Protein AF-0000000076092455 (afdb_homodimer)

InterPro domains:
  IPR035234 IgGFc-binding protein, N-terminal [PF17517] (50-186)

Radius of gyration: 20.06 Å; Cα contacts (8 Å, |Δi|>4): 1219; chains: 2; bounding box: 47×58×49 Å

Foldseek 3Di:
DADPPDDDDDDDDPVLDDDAAKDLRFDDDDYPDDDWDKDKDDDDVEIDIETDDDLVQFWFKFFADEDFADDQDPQWKKKKKKFAAAAFKKKKKQFADDDDWKDYPRDTDDHRDIDIDTDHHGMMHMIMDSGGRGGIMMGMPTGMKMKIYTRFHCPDVPGGYTDMYTGGGPVPDDDDDDDDDDDPPPPPDPPPPPDDDDDDDDD/DADPPDDDDDDDDPVLDDDAAKDLRFDDDDYPDDDWDKDKDDDDQEIDIETDDDLVQFWFKFFADEDFQPDQDPQWKKKKKKFAAAAFKKKKKQFADDDDWKDYPRDTDDHRDIDIDTDHHGMMHMIMDSGGRGGIMMGMPTGMKMKIYIRFHCPDPPGGYTDMYTGGGPVPDDDDDDDDDDDPPPPPPPPPPPDDDDDDDDD

Secondary structure (DSSP, 8-state):
----SS-EEEEEPGGG---SEEES--EEEEEEEEE-EEEEEEETTEEEEEEPPBGGG-EEEEE-------S--TT--EEEEEEESSSSEEEEEE---SS--EEETTEEE-TT-EEEEEE-TT-EEEEEESS--TT-EEEEEEEEEEEEEEEEE-SSTT--EEEEEEPPPGGG-EEEEEE----------TT-----EEEEEE-/----SS-EEEEEPGGG---SEEES--EEEEEEEEE-EEEEEEETTEEEEEEPPBGGG-EEEEE-------S--TT--EEEEEEESSSSEEEEEE---SS--EEETTEEE-TT-EEEEEE-TT-EEEEEESS--TT-EEEEEEEEEEEEEEEEE-SSTT--EEEEEEPPPGGG-EEEEEE----------TT-----EEEEEE-

Nearest PDB structures (foldseek):
  5wse-assembly1_D  TM=3.938E-01  e=2.251E-01  Thermotoga maritima MSB8
  8hjx-assembly1_B  TM=3.870E-01  e=2.020E-01  Thermotoga maritima MSB8
  8zyg-assembly1_B  TM=3.854E-01  e=2.951E-01  Thermotoga maritima MSB8
  1o4t-assembly1_B  TM=3.628E-01  e=5.967E-01  Thermotoga maritima
  2pfw-assembly1_B  TM=3.375E-01  e=5.354E-01  Shewanella frigidimarina NCIMB 400

pLDDT: mean 82.19, std 16.74, range [30.14, 98.81]

Organism: Mytilus edulis (NCBI:txid6550)

Sequence (406 aa):
MSITKEKNEIILKQEAFLKDGIENKGIHITSTVPIAVYGFHSSRDTCDGYAAIPIRYISTKYIIASFTVWQHRSLSKSLIVIVSLGGNTKVQVQLKMKQGTVTFSGRKFKHGEIINVEMSAFQTLQLSHNYDLSGSLISSSKPIGVVSGNKCNSITHYRCNHFIEMILPVDQLDNEFIIPIIQTRQKVPSDCYLQEQFILMFTMSITKEKNEIILKQEAFLKDGIENKGIHITSTVPIAVYGFHSSRDTCDGYAAIPIRYISTKYIIASFTVWQHRSLSKSLIVIVSLGGNTKVQVQLKMKQGTVTFSGRKFKHGEIINVEMSAFQTLQLSHNYDLSGSLISSSKPIGVVSGNKCNSITHYRCNHFIEMILPVDQLDNEFIIPIIQTRQKVPSDCYLQEQFILMFT

Solvent-accessible surface area (backbone atoms only — not comparable to full-atom values): 20894 Å² total; per-residue (Å²): 131,87,77,61,104,50,78,43,78,46,77,54,60,74,86,50,40,45,57,77,41,76,46,86,51,36,44,77,46,75,49,99,53,70,33,46,46,34,44,34,38,37,41,75,53,15,15,20,24,29,59,61,61,39,53,90,65,43,34,37,40,35,62,41,58,37,55,77,48,71,43,81,41,97,62,14,20,18,36,43,35,38,23,31,65,44,59,80,23,42,36,37,39,35,37,30,46,92,67,74,59,38,75,54,96,90,39,76,39,42,62,69,37,70,50,78,47,79,33,44,52,29,20,24,37,31,47,58,28,61,42,39,42,41,66,14,35,37,41,38,76,45,49,34,39,40,33,25,12,24,51,17,24,26,89,51,94,85,44,48,33,25,38,47,35,57,57,67,20,61,92,68,42,39,38,43,36,56,47,69,43,81,43,65,79,62,84,56,56,86,80,50,84,51,66,68,40,40,36,40,37,36,71,130,86,79,58,104,48,78,45,78,47,77,54,60,75,87,51,40,46,59,78,41,78,43,86,50,35,42,76,47,73,49,98,52,68,33,46,46,33,44,34,40,38,40,74,52,14,14,19,25,28,58,61,62,40,55,90,65,44,34,37,40,34,63,42,57,38,53,74,49,71,42,81,42,97,61,13,20,18,37,43,34,38,24,31,67,43,59,79,23,43,37,37,39,35,36,29,46,91,66,73,60,38,76,54,96,91,38,76,39,41,61,68,35,69,50,77,45,78,34,44,53,28,22,25,37,32,46,56,28,65,41,39,42,42,66,14,36,37,39,38,76,44,49,35,40,40,34,25,12,24,51,17,25,27,88,52,97,91,44,45,34,25,38,46,36,57,55,67,19,61,90,68,42,38,37,43,36,57,46,68,44,84,41,68,74,65,82,55,58,88,79,51,86,49,65,68,40,40,36,40,35,35,72

Structure (mmCIF, N/CA/C/O backbone):
data_AF-0000000076092455-model_v1
#
loop_
_entity.id
_entity.type
_entity.pdbx_description
1 polymer 'IgGFc-binding protein N-terminal domain-containing protein'
#
loop_
_atom_site.group_PDB
_atom_site.id
_atom_site.type_symbol
_atom_site.label_atom_id
_atom_site.label_alt_id
_atom_site.label_comp_id
_atom_site.label_asym_id
_atom_site.label_entity_id
_atom_site.label_seq_id
_atom_site.pdbx_PDB_ins_code
_atom_site.Cartn_x
_atom_site.Cartn_y
_atom_site.Cartn_z
_atom_site.occupancy
_atom_site.B_iso_or_equiv
_atom_site.auth_seq_id
_atom_site.auth_comp_id
_atom_site.auth_asym_id
_atom_site.auth_atom_id
_atom_site.pdbx_PDB_model_num
ATOM 1 N N . MET A 1 1 ? -23.531 1.17 2.674 1 30.14 1 MET A N 1
ATOM 2 C CA . MET A 1 1 ? -23.438 0.377 1.451 1 30.14 1 MET A CA 1
ATOM 3 C C . MET A 1 1 ? -23.188 -1.093 1.771 1 30.14 1 MET A C 1
ATOM 5 O O . MET A 1 1 ? -22.344 -1.414 2.604 1 30.14 1 MET A O 1
ATOM 9 N N . SER A 1 2 ? -24.172 -1.897 1.528 1 31.23 2 SER A N 1
ATOM 10 C CA . SER A 1 2 ? -24.094 -3.336 1.758 1 31.23 2 SER A CA 1
ATOM 11 C C . SER A 1 2 ? -23.062 -3.992 0.84 1 31.23 2 SER A C 1
ATOM 13 O O . SER A 1 2 ? -23.109 -3.799 -0.377 1 31.23 2 SER A O 1
ATOM 15 N N . ILE A 1 3 ? -21.969 -4.406 1.322 1 39.72 3 ILE A N 1
ATOM 16 C CA . ILE A 1 3 ? -20.859 -5.074 0.632 1 39.72 3 ILE A CA 1
ATOM 17 C C . ILE A 1 3 ? -21.297 -6.484 0.233 1 39.72 3 ILE A C 1
ATOM 19 O O . ILE A 1 3 ? -21.781 -7.25 1.065 1 39.72 3 ILE A O 1
ATOM 23 N N . THR A 1 4 ? -21.656 -6.75 -0.848 1 41.88 4 THR A N 1
ATOM 24 C CA . THR A 1 4 ? -21.859 -8.109 -1.342 1 41.88 4 THR A CA 1
ATOM 25 C C . THR A 1 4 ? -20.531 -8.883 -1.34 1 41.88 4 THR A C 1
ATOM 27 O O . THR A 1 4 ? -19.453 -8.281 -1.335 1 41.88 4 THR A O 1
ATOM 30 N N . LYS A 1 5 ? -20.562 -10.266 -1.224 1 52.31 5 LYS A N 1
ATOM 31 C CA . LYS A 1 5 ? -19.562 -11.328 -1.07 1 52.31 5 LYS A CA 1
ATOM 32 C C . LYS A 1 5 ? -18.406 -11.133 -2.045 1 52.31 5 LYS A C 1
ATOM 34 O O . LYS A 1 5 ? -17.438 -11.906 -2.031 1 52.31 5 LYS A O 1
ATOM 39 N N . GLU A 1 6 ? -18.5 -10.039 -2.838 1 63.53 6 GLU A N 1
ATOM 40 C CA . GLU A 1 6 ? -17.5 -9.875 -3.881 1 63.53 6 GLU A CA 1
ATOM 41 C C . GLU A 1 6 ? -16.734 -8.562 -3.711 1 63.53 6 GLU A C 1
ATOM 43 O O . GLU A 1 6 ? -16.812 -7.926 -2.656 1 63.53 6 GLU A O 1
ATOM 48 N N . LYS A 1 7 ? -16 -8.172 -4.629 1 71.69 7 LYS A N 1
ATOM 49 C CA . LYS A 1 7 ? -15.281 -6.906 -4.754 1 71.69 7 LYS A CA 1
ATOM 50 C C . LYS A 1 7 ? -16.25 -5.75 -5.004 1 71.69 7 LYS A C 1
ATOM 52 O O . LYS A 1 7 ? -17.172 -5.867 -5.805 1 71.69 7 LYS A O 1
ATOM 57 N N . ASN A 1 8 ? -16.188 -4.746 -4.082 1 74.56 8 ASN A N 1
ATOM 58 C CA . ASN A 1 8 ? -16.922 -3.502 -4.266 1 74.56 8 ASN A CA 1
ATOM 59 C C . ASN A 1 8 ? -15.984 -2.314 -4.469 1 74.56 8 ASN A C 1
ATOM 61 O O . ASN A 1 8 ? -14.93 -2.242 -3.842 1 74.56 8 ASN A O 1
ATOM 65 N N . GLU A 1 9 ? -16.312 -1.498 -5.453 1 76.81 9 GLU A N 1
ATOM 66 C CA . GLU A 1 9 ? -15.523 -0.294 -5.719 1 76.81 9 GLU A CA 1
ATOM 67 C C . GLU A 1 9 ? -16.406 0.955 -5.672 1 76.81 9 GLU A C 1
ATOM 69 O O . GLU A 1 9 ? -17.516 0.963 -6.207 1 76.81 9 GLU A O 1
ATOM 74 N N . ILE A 1 10 ? -15.977 1.952 -4.918 1 78.12 10 ILE A N 1
ATOM 75 C CA . ILE A 1 10 ? -16.656 3.238 -4.844 1 78.12 10 ILE A CA 1
ATOM 76 C C . ILE A 1 10 ? -15.719 4.352 -5.305 1 78.12 10 ILE A C 1
ATOM 78 O O . ILE A 1 10 ? -14.602 4.469 -4.805 1 78.12 10 ILE A O 1
ATOM 82 N N . ILE A 1 11 ? -16.078 5.102 -6.312 1 73.62 11 ILE A N 1
ATOM 83 C CA . ILE A 1 11 ? -15.336 6.277 -6.734 1 73.62 11 ILE A CA 1
ATOM 84 C C . ILE A 1 11 ? -15.781 7.492 -5.922 1 73.62 11 ILE A C 1
ATOM 86 O O . ILE A 1 11 ? -16.969 7.824 -5.895 1 73.62 11 ILE A O 1
ATOM 90 N N . LEU A 1 12 ? -14.867 8.109 -5.238 1 76.75 12 LEU A N 1
ATOM 91 C CA . LEU A 1 12 ? -15.203 9.242 -4.375 1 76.75 12 LEU A CA 1
ATOM 92 C C . LEU A 1 12 ? -15.211 10.547 -5.16 1 76.75 12 LEU A C 1
ATOM 94 O O . LEU A 1 12 ? -14.414 10.719 -6.086 1 76.75 12 LEU A O 1
ATOM 98 N N . LYS A 1 13 ? -16.047 11.43 -4.73 1 72.81 13 LYS A N 1
ATOM 99 C CA . LYS A 1 13 ? -16.156 12.742 -5.355 1 72.81 13 LYS A CA 1
ATOM 100 C C . LYS A 1 13 ? -14.984 13.641 -4.957 1 72.81 13 LYS A C 1
ATOM 102 O O . LYS A 1 13 ? -14.367 13.43 -3.912 1 72.81 13 LYS A O 1
ATOM 107 N N . GLN A 1 14 ? -14.719 14.633 -5.781 1 71.5 14 GLN A N 1
ATOM 108 C CA . GLN A 1 14 ? -13.586 15.531 -5.586 1 71.5 14 GLN A CA 1
ATOM 109 C C . GLN A 1 14 ? -13.688 16.266 -4.258 1 71.5 14 GLN A C 1
ATOM 111 O O . GLN A 1 14 ? -12.664 16.641 -3.67 1 71.5 14 GLN A O 1
ATOM 116 N N . GLU A 1 15 ? -14.93 16.453 -3.816 1 71.5 15 GLU A N 1
ATOM 117 C CA . GLU A 1 15 ? -15.156 17.172 -2.566 1 71.5 15 GLU A CA 1
ATOM 118 C C . GLU A 1 15 ? -14.539 16.422 -1.385 1 71.5 15 GLU A C 1
ATOM 120 O O . GLU A 1 15 ? -14.312 17.016 -0.325 1 71.5 15 GLU A O 1
ATOM 125 N N . ALA A 1 16 ? -14.219 15.188 -1.611 1 73.62 16 ALA A N 1
ATOM 126 C CA . ALA A 1 16 ? -13.672 14.367 -0.536 1 73.62 16 ALA A CA 1
ATOM 127 C C . ALA A 1 16 ? -12.164 14.562 -0.405 1 73.62 16 ALA A C 1
ATOM 129 O O . ALA A 1 16 ? -11.562 14.156 0.594 1 73.62 16 ALA A O 1
ATOM 130 N N . PHE A 1 17 ? -11.609 15.305 -1.333 1 78.75 17 PHE A N 1
ATOM 131 C CA . PHE A 1 17 ? -10.164 15.461 -1.324 1 78.75 17 PHE A CA 1
ATOM 132 C C . PHE A 1 17 ? -9.734 16.484 -0.274 1 78.75 17 PHE A C 1
ATOM 134 O O . PHE A 1 17 ? -10.375 17.516 -0.112 1 78.75 17 PHE A O 1
ATOM 141 N N . LEU A 1 18 ? -8.641 16.125 0.273 1 84.62 18 LEU A N 1
ATOM 142 C CA . LEU A 1 18 ? -8.18 16.938 1.396 1 84.62 18 LEU A CA 1
ATOM 143 C C . LEU A 1 18 ? -7.383 18.141 0.906 1 84.62 18 LEU A C 1
ATOM 145 O O . LEU A 1 18 ? -6.77 18.094 -0.164 1 84.62 18 LEU A O 1
ATOM 149 N N . LYS A 1 19 ? -7.449 19.203 1.694 1 85.19 19 LYS A N 1
ATOM 150 C CA . LYS A 1 19 ? -6.535 20.328 1.622 1 85.19 19 LYS A CA 1
ATOM 151 C C . LYS A 1 19 ? -5.656 20.406 2.867 1 85.19 19 LYS A C 1
ATOM 153 O O . LYS A 1 19 ? -5.938 19.766 3.873 1 85.19 19 LYS A O 1
ATOM 158 N N . ASP A 1 20 ? -4.613 21.156 2.711 1 90.69 20 ASP A N 1
ATOM 159 C CA . ASP A 1 20 ? -3.799 21.359 3.906 1 90.69 20 ASP A CA 1
ATOM 160 C C . ASP A 1 20 ? -4.625 21.984 5.035 1 90.69 20 ASP A C 1
ATOM 162 O O . ASP A 1 20 ? -5.43 22.875 4.805 1 90.69 20 ASP A O 1
ATOM 166 N N . GLY A 1 21 ? -4.434 21.484 6.207 1 94.12 21 GLY A N 1
ATOM 167 C CA . GLY A 1 21 ? -5.207 21.922 7.355 1 94.12 21 GLY A CA 1
ATOM 168 C C . GLY A 1 21 ? -6.164 20.875 7.875 1 94.12 21 GLY A C 1
ATOM 169 O O . GLY A 1 21 ? -6.047 19.688 7.527 1 94.12 21 GLY A O 1
ATOM 170 N N . ILE A 1 22 ? -7.012 21.25 8.789 1 95.06 22 ILE A N 1
ATOM 171 C CA . ILE A 1 22 ? -7.969 20.344 9.422 1 95.06 22 ILE A CA 1
ATOM 172 C C . ILE A 1 22 ? -9.281 20.375 8.648 1 95.06 22 ILE A C 1
ATOM 174 O O . ILE A 1 22 ? -9.773 21.438 8.273 1 95.06 22 ILE A O 1
ATOM 178 N N . GLU A 1 23 ? -9.805 19.25 8.32 1 94.56 23 GLU A N 1
ATOM 179 C CA . GLU A 1 23 ? -11.117 19.109 7.68 1 94.56 23 GLU A CA 1
ATOM 180 C C . GLU A 1 23 ? -11.922 17.984 8.32 1 94.56 23 GLU A C 1
ATOM 182 O O . GLU A 1 23 ? -11.391 17.203 9.109 1 94.56 23 GLU A O 1
ATOM 187 N N . ASN A 1 24 ? -13.234 17.984 8.047 1 92.44 24 ASN A N 1
ATOM 188 C CA . ASN A 1 24 ? -14.125 16.922 8.5 1 92.44 24 ASN A CA 1
ATOM 189 C C . ASN A 1 24 ? -14.383 15.906 7.391 1 92.44 24 ASN A C 1
ATOM 191 O O . ASN A 1 24 ? -15.516 15.758 6.926 1 92.44 24 ASN A O 1
ATOM 195 N N . LYS A 1 25 ? -13.297 15.164 7.086 1 90.75 25 LYS A N 1
ATOM 196 C CA . LYS A 1 25 ? -13.414 14.336 5.891 1 90.75 25 LYS A CA 1
ATOM 197 C C . LYS A 1 25 ? -12.914 12.922 6.148 1 90.75 25 LYS A C 1
ATOM 199 O O . LYS A 1 25 ? -12.539 12.211 5.215 1 90.75 25 LYS A O 1
ATOM 204 N N . GLY A 1 26 ? -12.852 12.562 7.406 1 91.75 26 GLY A N 1
ATOM 205 C CA . GLY A 1 26 ? -12.562 11.164 7.703 1 91.75 26 GLY A CA 1
ATOM 206 C C . GLY A 1 26 ? -13.672 10.219 7.289 1 91.75 26 GLY A C 1
ATOM 207 O O . GLY A 1 26 ? -14.852 10.547 7.43 1 91.75 26 GLY A O 1
ATOM 208 N N . ILE A 1 27 ? -13.305 9.102 6.727 1 90 27 ILE A N 1
ATOM 209 C CA . ILE A 1 27 ? -14.281 8.102 6.312 1 90 27 ILE A CA 1
ATOM 210 C C . ILE A 1 27 ? -14.219 6.898 7.25 1 90 27 ILE A C 1
ATOM 212 O O . ILE A 1 27 ? -13.172 6.277 7.402 1 90 27 ILE A O 1
ATOM 216 N N . HIS A 1 28 ? -15.266 6.641 7.879 1 91.12 28 HIS A N 1
ATOM 217 C CA . HIS A 1 28 ? -15.398 5.469 8.734 1 91.12 28 HIS A CA 1
ATOM 218 C C . HIS A 1 28 ? -16.078 4.32 7.996 1 91.12 28 HIS A C 1
ATOM 220 O O . HIS A 1 28 ? -17.203 4.465 7.52 1 91.12 28 HIS A O 1
ATOM 226 N N . ILE A 1 29 ? -15.414 3.238 7.832 1 89.56 29 ILE A N 1
ATOM 227 C CA . ILE A 1 29 ? -15.922 2.062 7.137 1 89.56 29 ILE A CA 1
ATOM 228 C C . ILE A 1 29 ? -16.234 0.962 8.148 1 89.56 29 ILE A C 1
ATOM 230 O O . ILE A 1 29 ? -15.367 0.558 8.922 1 89.56 29 ILE A O 1
ATOM 234 N N . THR A 1 30 ? -17.453 0.475 8.18 1 91.19 30 THR A N 1
ATOM 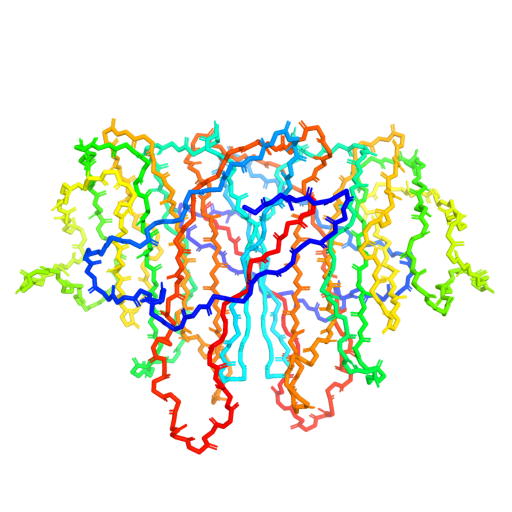235 C CA . THR A 1 30 ? -17.875 -0.633 9.023 1 91.19 30 THR A CA 1
ATOM 236 C C . THR A 1 30 ? -18.5 -1.748 8.188 1 91.19 30 THR A C 1
ATOM 238 O O . THR A 1 30 ? -19.141 -1.482 7.168 1 91.19 30 THR A O 1
ATOM 241 N N . SER A 1 31 ? -18.219 -2.941 8.508 1 88.38 31 SER A N 1
ATOM 242 C CA . SER A 1 31 ? -18.766 -4.109 7.82 1 88.38 31 SER A CA 1
ATOM 243 C C . SER A 1 31 ? -19.219 -5.172 8.812 1 88.38 31 SER A C 1
ATOM 245 O O . SER A 1 31 ? -18.625 -5.316 9.891 1 88.38 31 SER A O 1
ATOM 247 N N . THR A 1 32 ? -20.234 -5.965 8.508 1 91 32 THR A N 1
ATOM 248 C CA . THR A 1 32 ? -20.734 -7.043 9.352 1 91 32 THR A CA 1
ATOM 249 C C . THR A 1 32 ? -19.891 -8.305 9.172 1 91 32 THR A C 1
ATOM 251 O O . THR A 1 32 ? -19.984 -9.242 9.969 1 91 32 THR A O 1
ATOM 254 N N . VAL A 1 33 ? -19.094 -8.336 8.086 1 87.88 33 VAL A N 1
ATOM 255 C CA . VAL A 1 33 ? -18.172 -9.438 7.836 1 87.88 33 VAL A CA 1
ATOM 256 C C . VAL A 1 33 ? -16.75 -8.891 7.715 1 87.88 33 VAL A C 1
ATOM 258 O O . VAL A 1 33 ? -16.547 -7.723 7.375 1 87.88 33 VAL A O 1
ATOM 261 N N . PRO A 1 34 ? -15.766 -9.711 8.07 1 89.88 34 PRO A N 1
ATOM 262 C CA . PRO A 1 34 ? -14.391 -9.234 7.871 1 89.88 34 PRO A CA 1
ATOM 263 C C . PRO A 1 34 ? -14.094 -8.891 6.414 1 89.88 34 PRO A C 1
ATOM 265 O O . PRO A 1 34 ? -14.477 -9.633 5.508 1 89.88 34 PRO A O 1
ATOM 268 N N . ILE A 1 35 ? -13.438 -7.727 6.195 1 88.44 35 ILE A N 1
ATOM 269 C CA . ILE A 1 35 ? -13.117 -7.273 4.848 1 88.44 35 ILE A CA 1
ATOM 270 C C . ILE A 1 35 ? -11.695 -6.715 4.82 1 88.44 35 ILE A C 1
ATOM 272 O O . ILE A 1 35 ? -11.07 -6.535 5.871 1 88.44 35 ILE A O 1
ATOM 276 N N . ALA A 1 36 ? -11.164 -6.574 3.656 1 87.31 36 ALA A N 1
ATOM 277 C CA . ALA A 1 36 ? -10.008 -5.734 3.367 1 87.31 36 ALA A CA 1
ATOM 278 C C . ALA A 1 36 ? -10.422 -4.453 2.65 1 87.31 36 ALA A C 1
ATOM 280 O O . ALA A 1 36 ? -11.336 -4.469 1.819 1 87.31 36 ALA A O 1
ATOM 281 N N . VAL A 1 37 ? -9.82 -3.387 3.014 1 87.81 37 VAL A N 1
ATOM 282 C CA . VAL A 1 37 ? -10.117 -2.086 2.426 1 87.81 37 VAL A CA 1
ATOM 283 C C . VAL A 1 37 ? -8.867 -1.519 1.76 1 87.81 37 VAL A C 1
ATOM 285 O O . VAL A 1 37 ? -7.793 -1.497 2.363 1 87.81 37 VAL A O 1
ATOM 288 N N . TYR A 1 38 ? -8.984 -1.088 0.516 1 83.94 38 TYR A N 1
ATOM 289 C CA . TYR A 1 38 ? -7.902 -0.465 -0.235 1 83.94 38 TYR A CA 1
ATOM 290 C C . TYR A 1 38 ? -8.328 0.896 -0.776 1 83.94 38 TYR A C 1
ATOM 292 O O . TYR A 1 38 ? -9.445 1.053 -1.272 1 83.94 38 TYR A O 1
ATOM 300 N N . GLY A 1 39 ? -7.477 1.835 -0.618 1 82.94 39 GLY A N 1
ATOM 301 C CA . GLY A 1 39 ? -7.645 3.137 -1.242 1 82.94 39 GLY A CA 1
ATOM 302 C C . GLY A 1 39 ? -6.691 3.369 -2.402 1 82.94 39 GLY A C 1
ATOM 303 O O . GLY A 1 39 ? -5.484 3.168 -2.27 1 82.94 39 GLY A O 1
ATOM 304 N N . PHE A 1 40 ? -7.195 3.773 -3.541 1 77 40 PHE A N 1
ATOM 305 C CA . PHE A 1 40 ? -6.391 4.039 -4.727 1 77 40 PHE A CA 1
ATOM 306 C C . PHE A 1 40 ? -6.59 5.473 -5.207 1 77 40 PHE A C 1
ATOM 308 O O . PHE A 1 40 ? -7.719 5.965 -5.246 1 77 40 PHE A O 1
ATOM 315 N N . HIS A 1 41 ? -5.465 6.059 -5.449 1 76.5 41 HIS A N 1
ATOM 316 C CA . HIS A 1 41 ? -5.473 7.418 -5.984 1 76.5 41 HIS A CA 1
ATOM 317 C C . HIS A 1 41 ? -4.871 7.461 -7.387 1 76.5 41 HIS A C 1
ATOM 319 O O . HIS A 1 41 ? -3.814 6.871 -7.633 1 76.5 41 HIS A O 1
ATOM 325 N N . SER A 1 42 ? -5.566 8.047 -8.266 1 70.38 42 SER A N 1
ATOM 326 C CA . SER A 1 42 ? -5.051 8.234 -9.617 1 70.38 42 SER A CA 1
ATOM 327 C C . SER A 1 42 ? -5.086 9.703 -10.023 1 70.38 42 SER A C 1
ATOM 329 O O . SER A 1 42 ? -6.043 10.414 -9.711 1 70.38 42 SER A O 1
ATOM 331 N N . SER A 1 43 ? -3.951 10.188 -10.375 1 66.38 43 SER A N 1
ATOM 332 C CA . SER A 1 43 ? -3.84 11.531 -10.945 1 66.38 43 SER A CA 1
ATOM 333 C C . SER A 1 43 ? -3.094 11.508 -12.273 1 66.38 43 SER A C 1
ATOM 335 O O . SER A 1 43 ? -2.719 10.445 -12.766 1 66.38 43 SER A O 1
ATOM 337 N N . ARG A 1 44 ? -2.838 12.82 -12.828 1 60.31 44 ARG A N 1
ATOM 338 C CA . ARG A 1 44 ? -2.189 12.922 -14.125 1 60.31 44 ARG A CA 1
ATOM 339 C C . ARG A 1 44 ? -0.862 12.172 -14.141 1 60.31 44 ARG A C 1
ATOM 341 O O . ARG A 1 44 ? 0.071 12.547 -13.422 1 60.31 44 ARG A O 1
ATOM 348 N N . ASP A 1 45 ? -0.823 11.031 -14.797 1 62.75 45 ASP A N 1
ATOM 349 C CA . ASP A 1 45 ? 0.363 10.25 -15.141 1 62.75 45 ASP A CA 1
ATOM 350 C C . ASP A 1 45 ? 0.91 9.516 -13.922 1 62.75 45 ASP A C 1
ATOM 352 O O . ASP A 1 45 ? 2.088 9.156 -13.883 1 62.75 45 ASP A O 1
ATOM 356 N N . THR A 1 46 ? 0.161 9.57 -12.75 1 69.88 46 THR A N 1
ATOM 357 C CA . THR A 1 46 ? 0.643 8.828 -11.586 1 69.88 46 THR A CA 1
ATOM 358 C C . THR A 1 46 ? -0.518 8.172 -10.844 1 69.88 46 THR A C 1
ATOM 360 O O . THR A 1 46 ? -1.669 8.594 -10.992 1 69.88 46 THR A O 1
ATOM 363 N N . CYS A 1 47 ? -0.298 7.129 -10.219 1 74.5 47 CYS A N 1
ATOM 364 C CA . CYS A 1 47 ? -1.27 6.445 -9.375 1 74.5 47 CYS A CA 1
ATOM 365 C C . CYS A 1 47 ? -0.582 5.746 -8.211 1 74.5 47 CYS A C 1
ATOM 367 O O . CYS A 1 47 ? 0.627 5.512 -8.25 1 74.5 47 CYS A O 1
ATOM 369 N N . ASP A 1 48 ? -1.352 5.629 -7.191 1 78.31 48 ASP A N 1
ATOM 370 C CA . ASP A 1 48 ? -0.883 4.848 -6.051 1 78.31 48 ASP A CA 1
ATOM 371 C C . ASP A 1 48 ? -2.051 4.402 -5.176 1 78.31 48 ASP A C 1
ATOM 373 O O . ASP A 1 48 ? -3.16 4.926 -5.297 1 78.31 48 ASP A O 1
ATOM 377 N N . GLY A 1 49 ? -1.774 3.379 -4.441 1 79.94 49 GLY A N 1
ATOM 378 C CA . GLY A 1 49 ? -2.766 2.912 -3.484 1 79.94 49 GLY A CA 1
ATOM 379 C C . GLY A 1 49 ? -2.156 2.414 -2.188 1 79.94 49 GLY A C 1
ATOM 380 O O . GLY A 1 49 ? -0.932 2.334 -2.061 1 79.94 49 GLY A O 1
ATOM 381 N N . TYR A 1 50 ? -2.998 2.182 -1.258 1 86.5 50 TYR A N 1
ATOM 382 C CA . TYR A 1 50 ? -2.568 1.59 0.004 1 86.5 50 TYR A CA 1
ATOM 383 C C . TYR A 1 50 ? -3.652 0.688 0.581 1 86.5 50 TYR A C 1
ATOM 385 O O . TYR A 1 50 ? -4.836 0.852 0.271 1 86.5 50 TYR A O 1
ATOM 393 N N . ALA A 1 51 ? -3.186 -0.24 1.315 1 87.75 51 ALA A N 1
ATOM 394 C CA . ALA A 1 51 ? -4.098 -1.015 2.15 1 87.75 51 ALA A CA 1
ATOM 395 C C . ALA A 1 51 ? -4.402 -0.284 3.455 1 87.75 51 ALA A C 1
ATOM 397 O O . ALA A 1 51 ? -3.488 0.164 4.152 1 87.75 51 ALA A O 1
ATOM 398 N N . ALA A 1 52 ? -5.703 -0.211 3.75 1 91 52 ALA A N 1
ATOM 399 C CA . ALA A 1 52 ? -6.086 0.418 5.012 1 91 52 ALA A CA 1
ATOM 400 C C . ALA A 1 52 ? -5.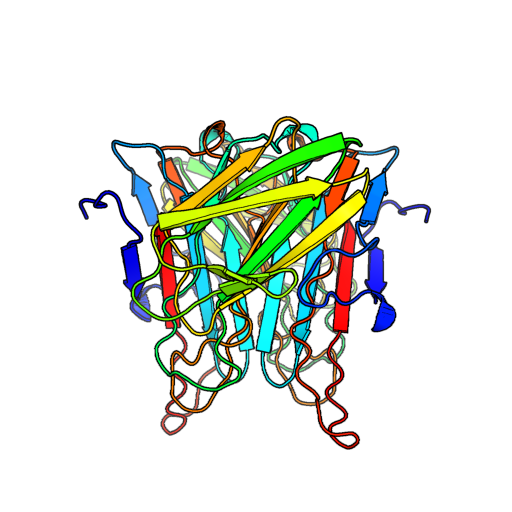746 -0.479 6.199 1 91 52 ALA A C 1
ATOM 402 O O . ALA A 1 52 ? -5.918 -1.698 6.133 1 91 52 ALA A O 1
ATOM 403 N N . ILE A 1 53 ? -5.27 0.144 7.219 1 90.88 53 ILE A N 1
ATOM 404 C CA . ILE A 1 53 ? -4.996 -0.565 8.461 1 90.88 53 ILE A CA 1
ATOM 405 C C . ILE A 1 53 ? -6.25 -0.588 9.328 1 90.88 53 ILE A C 1
ATOM 407 O O . ILE A 1 53 ? -6.859 0.455 9.586 1 90.88 53 ILE A O 1
ATOM 411 N N . PRO A 1 54 ? -6.609 -1.753 9.828 1 92.25 54 PRO A N 1
ATOM 412 C CA . PRO A 1 54 ? -7.793 -1.825 10.68 1 92.25 54 PRO A CA 1
ATOM 413 C C . PRO A 1 54 ? -7.641 -1.011 11.969 1 92.25 54 PRO A C 1
ATOM 415 O O . PRO A 1 54 ? -6.531 -0.862 12.484 1 92.25 54 PRO A O 1
ATOM 418 N N . ILE A 1 55 ? -8.75 -0.566 12.445 1 93.62 55 ILE A N 1
ATOM 419 C CA . ILE A 1 55 ? -8.766 0.286 13.633 1 93.62 55 ILE A CA 1
ATOM 420 C C . ILE A 1 55 ? -8.07 -0.428 14.789 1 93.62 55 ILE A C 1
ATOM 422 O O . ILE A 1 55 ? -7.395 0.208 15.602 1 93.62 55 ILE A O 1
ATOM 426 N N . ARG A 1 56 ? -8.141 -1.698 14.836 1 92.06 56 ARG A N 1
ATOM 427 C CA . ARG A 1 56 ? -7.562 -2.428 15.961 1 92.06 56 ARG A CA 1
ATOM 428 C C . ARG A 1 56 ? -6.039 -2.365 15.922 1 92.06 56 ARG A C 1
ATOM 430 O O . ARG A 1 56 ? -5.375 -2.689 16.906 1 92.06 56 ARG A O 1
ATOM 437 N N . TYR A 1 57 ? -5.484 -1.917 14.781 1 91.25 57 TYR A N 1
ATOM 438 C CA . TYR A 1 57 ? -4.027 -1.926 14.664 1 91.25 57 TYR A CA 1
ATOM 439 C C . TYR A 1 57 ? -3.471 -0.508 14.703 1 91.25 57 TYR A C 1
ATOM 441 O O . TYR A 1 57 ? -2.254 -0.315 14.75 1 91.25 57 TYR A O 1
ATOM 449 N N . ILE A 1 58 ? -4.305 0.492 14.586 1 94.5 58 ILE A N 1
ATOM 450 C CA . ILE A 1 58 ? -3.762 1.843 14.688 1 94.5 58 ILE A CA 1
ATOM 451 C C . ILE A 1 58 ? -3.469 2.18 16.141 1 94.5 58 ILE A C 1
ATOM 453 O O . ILE A 1 58 ? -4.004 1.542 17.047 1 94.5 58 ILE A O 1
ATOM 457 N N . SER A 1 59 ? -2.58 3.16 16.359 1 96.75 59 SER A N 1
ATOM 458 C CA . SER A 1 59 ? -2.107 3.492 17.688 1 96.75 59 SER A CA 1
ATOM 459 C C . SER A 1 59 ? -1.736 4.969 17.797 1 96.75 59 SER A C 1
ATOM 461 O O . SER A 1 59 ? -2.404 5.824 17.219 1 96.75 59 SER A O 1
ATOM 463 N N . THR A 1 60 ? -0.743 5.301 18.688 1 98 60 THR A N 1
ATOM 464 C CA . THR A 1 60 ? -0.604 6.703 19.062 1 98 60 THR A CA 1
ATOM 465 C C . THR A 1 60 ? 0.793 7.215 18.719 1 98 60 THR A C 1
ATOM 467 O O . THR A 1 60 ? 1.075 8.406 18.859 1 98 60 THR A O 1
ATOM 470 N N . LYS A 1 61 ? 1.669 6.379 18.281 1 97.81 61 LYS A N 1
ATOM 471 C CA . LYS A 1 61 ? 3.029 6.805 17.969 1 97.81 61 LYS A CA 1
ATOM 472 C C . LYS A 1 61 ? 3.443 6.324 16.578 1 97.81 61 LYS A C 1
ATOM 474 O O . LYS A 1 61 ? 3.326 5.137 16.266 1 97.81 61 LYS A O 1
ATOM 479 N N . TYR A 1 62 ? 3.908 7.273 15.836 1 95.62 62 TYR A N 1
ATOM 480 C CA . TYR A 1 62 ? 4.289 6.977 14.461 1 95.62 62 TYR A CA 1
ATOM 481 C C . TYR A 1 62 ? 5.594 7.676 14.094 1 95.62 62 TYR A C 1
ATOM 483 O O . TYR A 1 62 ? 5.902 8.742 14.625 1 95.62 62 TYR A O 1
ATOM 491 N N . ILE A 1 63 ? 6.332 7.039 13.188 1 92.81 63 ILE A N 1
ATOM 492 C CA . ILE A 1 63 ? 7.461 7.641 12.492 1 92.81 63 ILE A CA 1
ATOM 493 C C . ILE A 1 63 ? 7.129 7.785 11.008 1 92.81 63 ILE A C 1
ATOM 495 O O . ILE A 1 63 ? 6.766 6.809 10.344 1 92.81 63 ILE A O 1
ATOM 499 N N . ILE A 1 64 ? 7.242 8.938 10.516 1 92.06 64 ILE A N 1
ATOM 500 C CA . ILE A 1 64 ? 6.832 9.234 9.141 1 92.06 64 ILE A CA 1
ATOM 501 C C . ILE A 1 64 ? 7.887 8.727 8.164 1 92.06 64 ILE A C 1
ATOM 503 O O . ILE A 1 64 ? 9.086 8.883 8.398 1 92.06 64 ILE A O 1
ATOM 507 N N . ALA A 1 65 ? 7.375 8.117 7.137 1 85.88 65 ALA A N 1
ATOM 508 C CA . ALA A 1 65 ? 8.195 7.715 5.996 1 85.88 65 ALA A CA 1
ATOM 509 C C . ALA A 1 65 ? 7.711 8.383 4.711 1 85.88 65 ALA A C 1
ATOM 511 O O . ALA A 1 65 ? 6.555 8.211 4.312 1 85.88 65 ALA A O 1
ATOM 512 N N . SER A 1 66 ? 8.469 9.219 4.117 1 80.81 66 SER A N 1
ATOM 513 C CA . SER A 1 66 ? 8.211 9.812 2.812 1 80.81 66 SER A CA 1
ATOM 514 C C . SER A 1 66 ? 9.422 9.688 1.898 1 80.81 66 SER A C 1
ATOM 516 O O . SER A 1 66 ? 10.508 9.32 2.348 1 80.81 66 SER A O 1
ATOM 518 N N . PHE A 1 67 ? 9.188 9.773 0.634 1 70.69 67 PHE A N 1
ATOM 519 C CA . PHE A 1 67 ? 10.297 9.656 -0.305 1 70.69 67 PHE A CA 1
ATOM 520 C C . PHE A 1 67 ? 11.094 10.961 -0.367 1 70.69 67 PHE A C 1
ATOM 522 O O . PHE A 1 67 ? 10.547 12.039 -0.119 1 70.69 67 PHE A O 1
ATOM 529 N N . THR A 1 68 ? 12.328 10.625 -0.66 1 66.25 68 THR A N 1
ATOM 530 C CA . THR A 1 68 ? 13.188 11.773 -0.914 1 66.25 68 THR A CA 1
ATOM 531 C C . THR A 1 68 ? 12.664 12.594 -2.094 1 66.25 68 THR A C 1
ATOM 533 O O . THR A 1 68 ? 12.266 12.031 -3.115 1 66.25 68 THR A O 1
ATOM 536 N N . VAL A 1 69 ? 12.43 13.758 -1.913 1 63.28 69 VAL A N 1
ATOM 537 C CA . VAL A 1 69 ? 12.016 14.656 -2.988 1 63.28 69 VAL A CA 1
ATOM 538 C C . VAL A 1 69 ? 13.234 15.133 -3.764 1 63.28 69 VAL A C 1
ATOM 540 O O . VAL A 1 69 ? 14.062 15.875 -3.232 1 63.28 69 VAL A O 1
ATOM 543 N N . TRP A 1 70 ? 13.516 14.539 -4.855 1 59.56 70 TRP A N 1
ATOM 544 C CA . TRP A 1 70 ? 14.742 14.805 -5.602 1 59.56 70 TRP A CA 1
ATOM 545 C C . TRP A 1 70 ? 14.703 16.172 -6.258 1 59.56 70 TRP A C 1
ATOM 547 O O . TRP A 1 70 ? 15.711 16.891 -6.285 1 59.56 70 TRP A O 1
ATOM 557 N N . GLN A 1 71 ? 13.578 16.359 -7.008 1 59 71 GLN A N 1
ATOM 558 C CA . GLN A 1 71 ? 13.547 17.656 -7.676 1 59 71 GLN A CA 1
ATOM 559 C C . GLN A 1 71 ? 12.461 18.547 -7.078 1 59 71 GLN A C 1
ATOM 561 O O . GLN A 1 71 ? 11.336 18.094 -6.84 1 59 71 GLN A O 1
ATOM 566 N N . HIS A 1 72 ? 12.922 19.609 -6.715 1 60.81 72 HIS A N 1
ATOM 567 C CA . HIS A 1 72 ? 12.062 20.578 -6.043 1 60.81 72 HIS A CA 1
ATOM 568 C C . HIS A 1 72 ? 11.172 21.312 -7.039 1 60.81 72 HIS A C 1
ATOM 570 O O . HIS A 1 72 ? 11.641 22.188 -7.758 1 60.81 72 HIS A O 1
ATOM 576 N N . ARG A 1 73 ? 10.203 20.609 -7.469 1 62.31 73 ARG A N 1
ATOM 577 C CA . ARG A 1 73 ? 9.148 21.344 -8.156 1 62.31 73 ARG A CA 1
ATOM 578 C C . ARG A 1 73 ? 8.023 21.719 -7.191 1 62.31 73 ARG A C 1
ATOM 580 O O . ARG A 1 73 ? 7.93 21.156 -6.098 1 62.31 73 ARG A O 1
ATOM 587 N N . SER A 1 74 ? 7.328 22.734 -7.555 1 63.38 74 SER A N 1
ATOM 588 C CA . SER A 1 74 ? 6.238 23.234 -6.719 1 63.38 74 SER A CA 1
ATOM 589 C C . SER A 1 74 ? 5.289 22.109 -6.32 1 63.38 74 SER A C 1
ATOM 591 O O . SER A 1 74 ? 4.707 22.125 -5.234 1 63.38 74 SER A O 1
ATOM 593 N N . LEU A 1 75 ? 5.266 21.047 -7.125 1 68.56 75 LEU A N 1
ATOM 594 C CA . LEU A 1 75 ? 4.309 19.969 -6.855 1 68.56 75 LEU A CA 1
ATOM 595 C C . LEU A 1 75 ? 4.961 18.844 -6.078 1 68.56 75 LEU A C 1
ATOM 597 O O . LEU A 1 75 ? 4.273 17.953 -5.559 1 68.56 75 LEU A O 1
ATOM 601 N N . SER A 1 76 ? 6.242 18.922 -6.016 1 74.81 76 SER A N 1
ATOM 602 C CA . SER A 1 76 ? 6.961 17.875 -5.297 1 74.81 76 SER A CA 1
ATOM 603 C C . SER A 1 76 ? 6.898 18.094 -3.789 1 74.81 76 SER A C 1
ATOM 605 O O . SER A 1 76 ? 7.652 18.891 -3.24 1 74.81 76 SER A O 1
ATOM 607 N N . LYS A 1 77 ? 5.875 17.531 -3.18 1 83.75 77 LYS A N 1
ATOM 608 C CA . LYS A 1 77 ? 5.68 17.719 -1.745 1 83.75 77 LYS A CA 1
ATOM 609 C C . LYS A 1 77 ? 5.574 16.391 -1.019 1 83.75 77 LYS A C 1
ATOM 611 O O . LYS A 1 77 ? 5.008 15.43 -1.551 1 83.75 77 LYS A O 1
ATOM 616 N N . SER A 1 78 ? 6.168 16.375 0.129 1 88.75 78 SER A N 1
ATOM 617 C CA . SER A 1 78 ? 5.859 15.297 1.055 1 88.75 78 SER A CA 1
ATOM 618 C C . SER A 1 78 ? 4.555 15.562 1.798 1 88.75 78 SER A C 1
ATOM 620 O O . SER A 1 78 ? 4.156 16.719 1.976 1 88.75 78 SER A O 1
ATOM 622 N N . LEU A 1 79 ? 3.967 14.484 2.213 1 90.94 79 LEU A N 1
ATOM 623 C CA . LEU A 1 79 ? 2.635 14.578 2.805 1 90.94 79 LEU A CA 1
ATOM 624 C C . LEU A 1 79 ? 2.564 13.797 4.113 1 90.94 79 LEU A C 1
ATOM 626 O O . LEU A 1 79 ? 3.098 12.695 4.207 1 90.94 79 LEU A O 1
ATOM 630 N N . ILE A 1 80 ? 1.972 14.391 5.09 1 94.5 80 ILE A N 1
ATOM 631 C CA . ILE A 1 80 ? 1.467 13.719 6.285 1 94.5 80 ILE A CA 1
ATOM 632 C C . ILE A 1 80 ? -0.042 13.922 6.391 1 94.5 80 ILE A C 1
ATOM 634 O O . ILE A 1 80 ? -0.526 15.055 6.348 1 94.5 80 ILE A O 1
ATOM 638 N N . VAL A 1 81 ? -0.718 12.875 6.48 1 95.5 81 VAL A N 1
ATOM 639 C CA . VAL A 1 81 ? -2.164 12.945 6.664 1 95.5 81 VAL A CA 1
ATOM 640 C C . VAL A 1 81 ? -2.568 12.133 7.891 1 95.5 81 VAL A C 1
ATOM 642 O O . VAL A 1 81 ? -2.184 10.969 8.023 1 95.5 81 VAL A O 1
ATOM 645 N N . ILE A 1 82 ? -3.299 12.758 8.758 1 97.38 82 ILE A N 1
ATOM 646 C CA . ILE A 1 82 ? -3.756 12.117 9.992 1 97.38 82 ILE A CA 1
ATOM 647 C C . ILE A 1 82 ? -5.281 12.078 10.016 1 97.38 82 ILE A C 1
ATOM 649 O O . ILE A 1 82 ? -5.941 13.047 9.641 1 97.38 82 ILE A O 1
ATOM 653 N N . VAL A 1 83 ? -5.863 11 10.438 1 97 83 VAL A N 1
ATOM 654 C CA . VAL A 1 83 ? -7.305 10.891 10.648 1 97 83 VAL A CA 1
ATOM 655 C C . VAL A 1 83 ? -7.578 10.438 12.078 1 97 83 VAL A C 1
ATOM 657 O O . VAL A 1 83 ? -6.969 9.477 12.562 1 97 83 VAL A O 1
ATOM 660 N N . SER A 1 84 ? -8.422 11.133 12.75 1 97.19 84 SER A N 1
ATOM 661 C CA . SER A 1 84 ? -8.758 10.812 14.133 1 97.19 84 SER A CA 1
ATOM 662 C C . SER A 1 84 ? -10 9.93 14.203 1 97.19 84 SER A C 1
ATOM 664 O O . SER A 1 84 ? -10.945 10.117 13.445 1 97.19 84 SER A O 1
ATOM 666 N N . LEU A 1 85 ? -9.945 8.953 15.07 1 91.94 85 LEU A N 1
ATOM 667 C CA . LEU A 1 85 ? -11.086 8.078 15.32 1 91.94 85 LEU A CA 1
ATOM 668 C C . LEU A 1 85 ? -11.977 8.656 16.422 1 91.94 85 LEU A C 1
ATOM 670 O O . LEU A 1 85 ? -13.203 8.656 16.297 1 91.94 85 LEU A O 1
ATOM 674 N N . GLY A 1 86 ? -11.359 9.078 17.484 1 86.62 86 GLY A N 1
ATOM 675 C CA . GLY A 1 86 ? -12.109 9.562 18.625 1 86.62 86 GLY A CA 1
ATOM 676 C C . GLY A 1 86 ? -12.086 11.078 18.75 1 86.62 86 GLY A C 1
ATOM 677 O O . GLY A 1 86 ? -11.227 11.742 18.172 1 86.62 86 GLY A O 1
ATOM 678 N N . GLY A 1 87 ? -13.07 11.516 19.438 1 88.19 87 GLY A N 1
ATOM 679 C CA . GLY A 1 87 ? -13.094 12.945 19.703 1 88.19 87 GLY A CA 1
ATOM 680 C C . GLY A 1 87 ? -12.055 13.391 20.703 1 88.19 87 GLY A C 1
ATOM 681 O O . GLY A 1 87 ? -11.414 12.555 21.359 1 88.19 87 GLY A O 1
ATOM 682 N N . ASN A 1 88 ? -11.703 14.703 20.719 1 95 88 ASN A N 1
ATOM 683 C CA . ASN A 1 88 ? -10.766 15.352 21.641 1 95 88 ASN A CA 1
ATOM 684 C C . ASN A 1 88 ? -9.398 14.664 21.609 1 95 88 ASN A C 1
ATOM 686 O O . ASN A 1 88 ? -8.844 14.328 22.656 1 95 88 ASN A O 1
ATOM 690 N N . THR A 1 89 ? -9.008 14.266 20.516 1 98 89 THR A N 1
ATOM 691 C CA . THR A 1 89 ? -7.691 13.664 20.328 1 98 89 THR A CA 1
ATOM 692 C C . THR A 1 89 ? -6.617 14.742 20.203 1 98 89 THR A C 1
ATOM 694 O O . THR A 1 89 ? -6.699 15.609 19.344 1 98 89 THR A O 1
ATOM 697 N N . LYS A 1 90 ? -5.691 14.734 21.109 1 98.69 90 LYS A N 1
ATOM 698 C CA . LYS A 1 90 ? -4.535 15.625 21.016 1 98.69 90 LYS A CA 1
ATOM 699 C C . LYS A 1 90 ? -3.422 15 20.188 1 98.69 90 LYS A C 1
ATOM 701 O O . LYS A 1 90 ? -2.979 13.883 20.469 1 98.69 90 LYS A O 1
ATOM 706 N N . VAL A 1 91 ? -2.979 15.656 19.188 1 98.62 91 VAL A N 1
ATOM 707 C CA . VAL A 1 91 ? -1.946 15.156 18.281 1 98.62 91 VAL A CA 1
ATOM 708 C C . VAL A 1 91 ? -0.754 16.109 18.281 1 98.62 91 VAL A C 1
ATOM 710 O O . VAL A 1 91 ? -0.927 17.328 18.219 1 98.62 91 VAL A O 1
ATOM 713 N N . GLN A 1 92 ? 0.411 15.578 18.359 1 98.81 92 GLN A N 1
ATOM 714 C CA . GLN A 1 92 ? 1.661 16.312 18.219 1 98.81 92 GLN A CA 1
ATOM 715 C C . GLN A 1 92 ? 2.463 15.805 17.016 1 98.81 92 GLN A C 1
ATOM 717 O O . GLN A 1 92 ? 2.701 14.594 16.891 1 98.81 92 GLN A O 1
ATOM 722 N N . VAL A 1 93 ? 2.838 16.688 16.203 1 98.5 93 VAL A N 1
ATOM 723 C CA . VAL A 1 93 ? 3.725 16.359 15.086 1 98.5 93 VAL A CA 1
ATOM 724 C C . VAL A 1 93 ? 5.062 17.078 15.266 1 98.5 93 VAL A C 1
ATOM 726 O O . VAL A 1 93 ? 5.145 18.297 15.117 1 98.5 93 VAL A O 1
ATOM 729 N N . GLN A 1 94 ? 6.043 16.328 15.602 1 98.56 94 GLN A N 1
ATOM 730 C CA . GLN A 1 94 ? 7.395 16.859 15.656 1 98.56 94 GLN A CA 1
ATOM 731 C C . GLN A 1 94 ? 8.086 16.75 14.297 1 98.56 94 GLN A C 1
ATOM 733 O O . GLN A 1 94 ? 8.43 15.656 13.859 1 98.56 94 GLN A O 1
ATOM 738 N N . LEU A 1 95 ? 8.383 17.891 13.742 1 97.12 95 LEU A N 1
ATOM 739 C CA . LEU A 1 95 ? 8.836 17.922 12.352 1 97.12 95 LEU A CA 1
ATOM 740 C C . LEU A 1 95 ? 10.328 17.609 12.266 1 97.12 95 LEU A C 1
ATOM 742 O O . LEU A 1 95 ? 11.117 18.078 13.078 1 97.12 95 LEU A O 1
ATOM 746 N N . LYS A 1 96 ? 10.586 16.781 11.305 1 94.31 96 LYS A N 1
ATOM 747 C CA . LYS A 1 96 ? 11.961 16.562 10.867 1 94.31 96 LYS A CA 1
ATOM 748 C C . LYS A 1 96 ? 12.141 16.922 9.398 1 94.31 96 LYS A C 1
ATOM 750 O O . LYS A 1 96 ? 11.43 16.391 8.531 1 94.31 96 LYS A O 1
ATOM 755 N N . MET A 1 97 ? 13.023 17.812 9.094 1 90.75 97 MET A N 1
ATOM 756 C CA . MET A 1 97 ? 13.289 18.25 7.723 1 90.75 97 MET A CA 1
ATOM 757 C C . MET A 1 97 ? 14.664 18.891 7.617 1 90.75 97 MET A C 1
ATOM 759 O O . MET A 1 97 ? 15.195 19.406 8.609 1 90.75 97 MET A O 1
ATOM 763 N N . LYS A 1 98 ? 15.203 18.891 6.422 1 88.88 98 LYS A N 1
ATOM 764 C CA . LYS A 1 98 ? 16.516 19.484 6.203 1 88.88 98 LYS A CA 1
ATOM 765 C C . LYS A 1 98 ? 16.422 20.984 5.988 1 88.88 98 LYS A C 1
ATOM 767 O O . LYS A 1 98 ? 17.328 21.734 6.355 1 88.88 98 LYS A O 1
ATOM 772 N N . GLN A 1 99 ? 15.344 21.406 5.363 1 90.81 99 GLN A N 1
ATOM 773 C CA . GLN A 1 99 ? 15.164 22.812 5.047 1 90.81 99 GLN A CA 1
ATOM 774 C C . GLN A 1 99 ? 13.68 23.172 4.91 1 90.81 99 GLN A C 1
ATOM 776 O O . GLN A 1 99 ? 12.828 22.281 4.895 1 90.81 99 GLN A O 1
ATOM 781 N N . GLY A 1 100 ? 13.414 24.453 4.973 1 92.25 100 GLY A N 1
ATOM 782 C CA . GLY A 1 100 ? 12.078 24.984 4.738 1 92.25 100 GLY A CA 1
ATOM 783 C C . GLY A 1 100 ? 11.234 25.047 6 1 92.25 100 GLY A C 1
ATOM 784 O O . GLY A 1 100 ? 11.773 25.047 7.113 1 92.25 100 GLY A O 1
ATOM 785 N N . THR A 1 101 ? 9.875 25.266 5.695 1 95.56 101 THR A N 1
ATOM 786 C CA . THR A 1 101 ? 8.906 25.359 6.781 1 95.56 101 THR A CA 1
ATOM 787 C C . THR A 1 101 ? 7.598 24.688 6.402 1 95.56 101 THR A C 1
ATOM 789 O O . THR A 1 101 ? 7.297 24.516 5.219 1 95.56 101 THR A O 1
ATOM 792 N N . VAL A 1 102 ? 6.961 24.219 7.422 1 95.44 102 VAL A N 1
ATOM 793 C CA . VAL A 1 102 ? 5.574 23.781 7.273 1 95.44 102 VAL A CA 1
ATOM 794 C C . VAL A 1 102 ? 4.64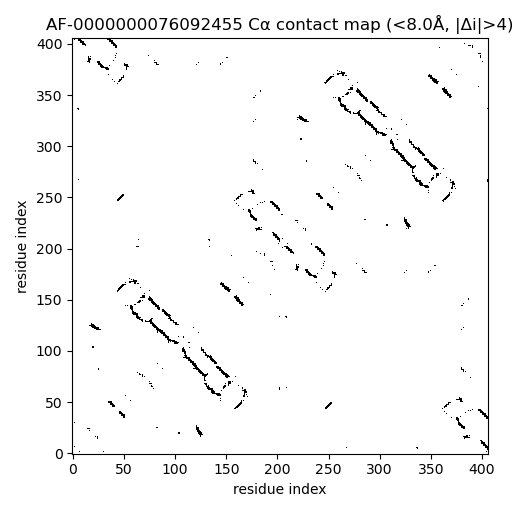1 24.844 7.848 1 95.44 102 VAL A C 1
ATOM 796 O O . VAL A 1 102 ? 4.852 25.344 8.961 1 95.44 102 VAL A O 1
ATOM 799 N N . THR A 1 103 ? 3.699 25.266 7.035 1 95.12 103 THR A N 1
ATOM 800 C CA . THR A 1 103 ? 2.734 26.25 7.504 1 95.12 103 THR A CA 1
ATOM 801 C C . THR A 1 103 ? 1.459 25.578 7.996 1 95.12 103 THR A C 1
ATOM 803 O O . THR A 1 103 ? 0.874 24.75 7.285 1 95.12 103 THR A O 1
ATOM 806 N N . PHE A 1 104 ? 1.119 25.953 9.25 1 96 104 PHE A N 1
ATOM 807 C CA . PHE A 1 104 ? -0.132 25.469 9.82 1 96 104 PHE A CA 1
ATOM 808 C C . PHE A 1 104 ? -0.807 26.562 10.641 1 96 104 PHE A C 1
ATOM 810 O O . PHE A 1 104 ? -0.19 27.156 11.531 1 96 104 PHE A O 1
ATOM 817 N N . SER A 1 105 ? -2.094 26.766 10.203 1 95.12 105 SER A N 1
ATOM 818 C CA . SER A 1 105 ? -2.902 27.766 10.891 1 95.12 105 SER A CA 1
ATOM 819 C C . SER A 1 105 ? -2.184 29.109 10.961 1 95.12 105 SER A C 1
ATOM 821 O O . SER A 1 105 ? -2.129 29.734 12.023 1 95.12 105 SER A O 1
ATOM 823 N N . GLY A 1 106 ? -1.522 29.453 9.875 1 94 106 GLY A N 1
ATOM 824 C CA . GLY A 1 106 ? -0.897 30.75 9.727 1 94 106 GLY A CA 1
ATOM 825 C C . GLY A 1 106 ? 0.485 30.828 10.344 1 94 106 GLY A C 1
ATOM 826 O O . GLY A 1 106 ? 1.159 31.859 10.25 1 94 106 GLY A O 1
ATOM 827 N N . ARG A 1 107 ? 0.918 29.859 10.945 1 96.69 107 ARG A N 1
ATOM 828 C CA . ARG A 1 107 ? 2.232 29.828 11.57 1 96.69 107 ARG A CA 1
ATOM 829 C C . ARG A 1 107 ? 3.188 28.922 10.805 1 96.69 107 ARG A C 1
ATOM 831 O O . ARG A 1 107 ? 2.791 27.859 10.328 1 96.69 107 ARG A O 1
ATOM 838 N N . LYS A 1 108 ? 4.426 29.297 10.781 1 97.5 108 LYS A N 1
ATOM 839 C CA . LYS A 1 108 ? 5.473 28.5 10.141 1 97.5 108 LYS A CA 1
ATOM 840 C C . LYS A 1 108 ? 6.27 27.719 11.164 1 97.5 108 LYS A C 1
ATOM 842 O O . LYS A 1 108 ? 6.645 28.25 12.219 1 97.5 108 LYS A O 1
ATOM 847 N N . PHE A 1 109 ? 6.484 26.531 10.906 1 98.12 109 PHE A N 1
ATOM 848 C CA . PHE A 1 109 ? 7.234 25.625 11.766 1 98.12 109 PHE A CA 1
ATOM 849 C C . PHE A 1 109 ? 8.477 25.094 11.055 1 98.12 109 PHE A C 1
ATOM 851 O O . PHE A 1 109 ? 8.422 24.766 9.867 1 98.12 109 PHE A O 1
ATOM 858 N N . LYS A 1 110 ? 9.539 25 11.789 1 97.62 110 LYS A N 1
ATOM 859 C CA . LYS A 1 110 ? 10.805 24.531 11.242 1 97.62 110 LYS A CA 1
ATOM 860 C C . LYS A 1 110 ? 11.188 23.172 11.828 1 97.62 110 LYS A C 1
ATOM 862 O O . LYS A 1 110 ? 10.422 22.594 12.609 1 97.62 110 LYS A O 1
ATOM 867 N N . HIS A 1 111 ? 12.328 22.688 11.32 1 97.25 111 HIS A N 1
ATOM 868 C CA . HIS A 1 111 ? 12.875 21.438 11.812 1 97.25 111 HIS A CA 1
ATOM 869 C C . HIS A 1 111 ? 12.906 21.406 13.336 1 97.25 111 HIS A C 1
ATOM 871 O O . HIS A 1 111 ? 13.359 22.359 13.977 1 97.25 111 HIS A O 1
ATOM 877 N N . GLY A 1 112 ? 12.359 20.297 13.883 1 97.44 112 GLY A N 1
ATOM 878 C CA . GLY A 1 112 ? 12.422 20.094 15.32 1 97.44 112 GLY A CA 1
ATOM 879 C C . GLY A 1 112 ? 11.234 20.656 16.062 1 97.44 112 GLY A C 1
ATOM 880 O O . GLY A 1 112 ? 10.984 20.297 17.219 1 97.44 112 GLY A O 1
ATOM 881 N N . GLU A 1 113 ? 10.547 21.594 15.445 1 98.31 113 GLU A N 1
ATOM 882 C CA . GLU A 1 113 ? 9.398 22.203 16.109 1 98.31 113 GLU A CA 1
ATOM 883 C C . GLU A 1 113 ? 8.195 21.281 16.094 1 98.31 113 GLU A C 1
ATOM 885 O O . GLU A 1 113 ? 8.133 20.328 15.312 1 98.31 113 GLU A O 1
ATOM 890 N N . ILE A 1 114 ? 7.309 21.578 17.047 1 98.56 114 ILE A N 1
ATOM 891 C CA . ILE A 1 114 ? 6.172 20.688 17.266 1 98.56 114 ILE A CA 1
ATOM 892 C C . ILE A 1 114 ? 4.875 21.406 16.906 1 98.56 114 ILE A C 1
ATOM 894 O O . ILE A 1 114 ? 4.621 22.516 17.391 1 98.56 114 ILE A O 1
ATOM 898 N N . ILE A 1 115 ? 4.125 20.859 16.047 1 98.5 115 ILE A N 1
ATOM 899 C CA . ILE A 1 115 ? 2.76 21.297 15.773 1 98.5 115 ILE A CA 1
ATOM 900 C C . ILE A 1 115 ? 1.788 20.562 16.703 1 98.5 115 ILE A C 1
ATOM 902 O O . ILE A 1 115 ? 1.734 19.344 16.719 1 98.5 115 ILE A O 1
ATOM 906 N N . ASN A 1 116 ? 1.062 21.297 17.5 1 98.38 116 ASN A N 1
ATOM 907 C CA . ASN A 1 116 ? 0.025 20.75 18.375 1 98.38 116 ASN A CA 1
ATOM 908 C C . ASN A 1 116 ? -1.369 20.969 17.797 1 98.38 116 ASN A C 1
ATOM 910 O O . ASN A 1 116 ? -1.721 22.094 17.422 1 98.38 116 ASN A O 1
ATOM 914 N N . VAL A 1 117 ? -2.129 19.938 17.766 1 97.75 117 VAL A N 1
ATOM 915 C CA . VAL A 1 117 ? -3.465 20.031 17.172 1 97.75 117 VAL A CA 1
ATOM 916 C C . VAL A 1 117 ? -4.453 19.219 18.016 1 97.75 117 VAL A C 1
ATOM 918 O O . VAL A 1 117 ? -4.125 18.141 18.5 1 97.75 117 VAL A O 1
ATOM 921 N N . GLU A 1 118 ? -5.617 19.781 18.25 1 97.88 118 GLU A N 1
ATOM 922 C CA . GLU A 1 118 ? -6.746 19.031 18.781 1 97.88 118 GLU A CA 1
ATOM 923 C C . GLU A 1 118 ? -7.73 18.641 17.688 1 97.88 118 GLU A C 1
ATOM 925 O O . GLU A 1 118 ? -8.172 19.5 16.906 1 97.88 118 GLU A O 1
ATOM 930 N N . MET A 1 119 ? -8.047 17.406 17.672 1 97.38 119 MET A N 1
ATOM 931 C CA . MET A 1 119 ? -8.914 16.906 16.594 1 97.38 119 MET A CA 1
ATOM 932 C C . MET A 1 119 ? -10.148 16.234 17.156 1 97.38 119 MET A C 1
ATOM 934 O O . MET A 1 119 ? -10.062 15.469 18.125 1 97.38 119 MET A O 1
ATOM 938 N N . SER A 1 120 ? -11.305 16.531 16.578 1 97.12 120 SER A N 1
ATOM 939 C CA . SER A 1 120 ? -12.539 15.805 16.875 1 97.12 120 SER A CA 1
ATOM 940 C C . SER A 1 120 ? -12.633 14.508 16.094 1 97.12 120 SER A C 1
ATOM 942 O O . SER A 1 120 ? -11.781 14.227 15.242 1 97.12 120 SER A O 1
ATOM 944 N N . ALA A 1 121 ? -13.648 13.719 16.453 1 95.38 121 ALA A N 1
ATOM 945 C CA . ALA A 1 121 ? -13.828 12.438 15.766 1 95.38 121 ALA A CA 1
ATOM 946 C C . ALA A 1 121 ? -13.977 12.633 14.258 1 95.38 121 ALA A C 1
ATOM 948 O O . ALA A 1 121 ? -14.711 13.523 13.812 1 95.38 121 ALA A O 1
ATOM 949 N N . PHE A 1 122 ? -13.18 11.867 13.508 1 94.31 122 PHE A N 1
ATOM 950 C CA . PHE A 1 122 ? -13.258 11.734 12.055 1 94.31 122 PHE A CA 1
ATOM 951 C C . PHE A 1 122 ? -12.734 12.992 11.375 1 94.31 122 PHE A C 1
ATOM 953 O O . PHE A 1 122 ? -12.93 13.18 10.172 1 94.31 122 PHE A O 1
ATOM 960 N N . GLN A 1 123 ? -12.086 13.883 12.109 1 96.44 123 GLN A N 1
ATOM 961 C CA . GLN A 1 123 ? -11.367 14.977 11.461 1 96.44 123 GLN A CA 1
ATOM 962 C C . GLN A 1 123 ? -10.07 14.492 10.836 1 96.44 123 GLN A C 1
ATOM 964 O O . GLN A 1 123 ? -9.508 13.484 11.258 1 96.44 123 GLN A O 1
ATOM 969 N N . THR A 1 124 ? -9.672 15.203 9.82 1 96.06 124 THR A N 1
ATOM 970 C CA . THR A 1 124 ? -8.406 14.938 9.141 1 96.06 124 THR A CA 1
ATOM 971 C C . THR A 1 124 ? -7.492 16.156 9.203 1 96.06 124 THR A C 1
ATOM 973 O O . THR A 1 124 ? -7.961 17.297 9.227 1 96.06 124 THR A O 1
ATOM 976 N N . LEU A 1 125 ? -6.258 15.891 9.32 1 96.38 125 LEU A N 1
ATOM 977 C CA . LEU A 1 125 ? -5.207 16.891 9.195 1 96.38 125 LEU A CA 1
ATOM 978 C C . LEU A 1 125 ? -4.258 16.547 8.055 1 96.38 125 LEU A C 1
ATOM 980 O O . LEU A 1 125 ? -3.713 15.445 8.008 1 96.38 125 LEU A O 1
ATOM 984 N N . GLN A 1 126 ? -4.078 17.422 7.176 1 94.94 126 GLN A N 1
ATOM 985 C CA . GLN A 1 126 ? -3.07 17.266 6.133 1 94.94 126 GLN A CA 1
ATOM 986 C C . GLN A 1 126 ? -1.988 18.344 6.254 1 94.94 126 GLN A C 1
ATOM 988 O O . GLN A 1 126 ? -2.293 19.531 6.402 1 94.94 126 GLN A O 1
ATOM 993 N N . LEU A 1 127 ? -0.78 17.875 6.266 1 94.56 127 LEU A N 1
ATOM 994 C CA . LEU A 1 127 ? 0.401 18.719 6.184 1 94.56 127 LEU A CA 1
ATOM 995 C C . LEU A 1 127 ? 1.224 18.391 4.941 1 94.56 127 LEU A C 1
ATOM 997 O O . LEU A 1 127 ? 1.371 17.219 4.582 1 94.56 127 LEU A O 1
ATOM 1001 N N . SER A 1 128 ? 1.741 19.344 4.324 1 90.75 128 SER A N 1
ATOM 1002 C CA . SER A 1 128 ? 2.617 19.125 3.18 1 90.75 128 SER A CA 1
ATOM 1003 C C . SER A 1 128 ? 3.877 19.984 3.273 1 90.75 128 SER A C 1
ATOM 1005 O O . SER A 1 128 ? 3.9 20.984 3.992 1 90.75 128 SER A O 1
ATOM 1007 N N . HIS A 1 129 ? 4.84 19.516 2.633 1 90.19 129 HIS A N 1
ATOM 1008 C CA . HIS A 1 129 ? 6.141 20.172 2.648 1 90.19 129 HIS A CA 1
ATOM 1009 C C . HIS A 1 129 ? 6.902 19.922 1.351 1 90.19 129 HIS A C 1
ATOM 1011 O O . HIS A 1 129 ? 6.848 18.812 0.799 1 90.19 129 HIS A O 1
ATOM 1017 N N . ASN A 1 130 ? 7.633 20.906 0.915 1 85.62 130 ASN A N 1
ATOM 1018 C CA . ASN A 1 130 ? 8.328 20.828 -0.366 1 85.62 130 ASN A CA 1
ATOM 1019 C C . ASN A 1 130 ? 9.523 19.891 -0.305 1 85.62 130 ASN A C 1
ATOM 1021 O O . ASN A 1 130 ? 10.078 19.516 -1.341 1 85.62 130 ASN A O 1
ATOM 1025 N N . TYR A 1 131 ? 9.922 19.547 0.897 1 86.38 131 TYR A N 1
ATOM 1026 C CA . T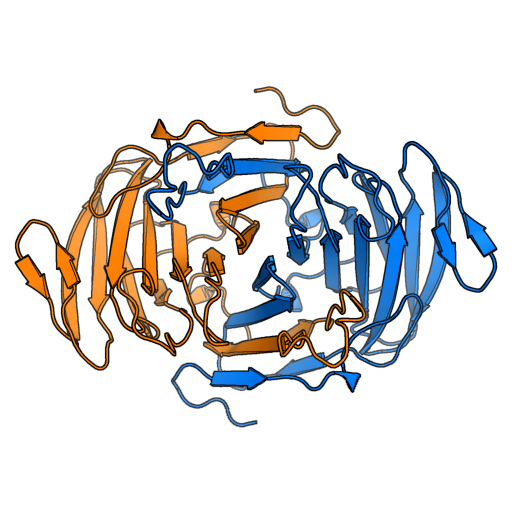YR A 1 131 ? 11.031 18.625 1.062 1 86.38 131 TYR A CA 1
ATOM 1027 C C . TYR A 1 131 ? 10.609 17.391 1.854 1 86.38 131 TYR A C 1
ATOM 1029 O O . TYR A 1 131 ? 9.414 17.172 2.084 1 86.38 131 TYR A O 1
ATOM 1037 N N . ASP A 1 132 ? 11.57 16.578 2.129 1 87.25 132 ASP A N 1
ATOM 1038 C CA . ASP A 1 132 ? 11.328 15.289 2.77 1 87.25 132 ASP A CA 1
ATOM 1039 C C . ASP A 1 132 ? 10.977 15.469 4.246 1 87.25 132 ASP A C 1
ATOM 1041 O O . ASP A 1 132 ? 11.688 16.172 4.977 1 87.25 132 ASP A O 1
ATOM 1045 N N . LEU A 1 133 ? 9.93 14.82 4.723 1 90.38 133 LEU A N 1
ATOM 1046 C CA . LEU A 1 133 ? 9.508 14.891 6.117 1 90.38 133 LEU A CA 1
ATOM 1047 C C . LEU A 1 133 ? 9.797 13.578 6.836 1 90.38 133 LEU A C 1
ATOM 1049 O O . LEU A 1 133 ? 9.367 13.383 7.977 1 90.38 133 LEU A O 1
ATOM 1053 N N . SER A 1 134 ? 10.508 12.68 6.188 1 88.88 134 SER A N 1
ATOM 1054 C CA . SER A 1 134 ? 10.828 11.398 6.805 1 88.88 134 SER A CA 1
ATOM 1055 C C . SER A 1 134 ? 11.5 11.586 8.164 1 88.88 134 SER A C 1
ATOM 1057 O O . SER A 1 134 ? 12.367 12.445 8.312 1 88.88 134 SER A O 1
ATOM 1059 N N . GLY A 1 135 ? 11.078 10.75 9.102 1 90 135 GLY A N 1
ATOM 1060 C CA . GLY A 1 135 ? 11.664 10.805 10.438 1 90 135 GLY A CA 1
ATOM 1061 C C . GLY A 1 135 ? 10.867 11.672 11.398 1 90 135 GLY A C 1
ATOM 1062 O O . GLY A 1 135 ? 11.102 11.648 12.602 1 90 135 GLY A O 1
ATOM 1063 N N . SER A 1 136 ? 9.945 12.523 10.844 1 94 136 SER A N 1
ATOM 1064 C CA . SER A 1 136 ? 9.031 13.227 11.734 1 94 136 SER A CA 1
ATOM 1065 C C . SER A 1 136 ? 8.297 12.25 12.648 1 94 136 SER A C 1
ATOM 1067 O O . SER A 1 136 ? 8.016 11.109 12.25 1 94 136 SER A O 1
ATOM 1069 N N . LEU A 1 137 ? 7.984 12.734 13.828 1 96.5 137 LEU A N 1
ATOM 1070 C CA . LEU A 1 137 ? 7.332 11.898 14.828 1 96.5 137 LEU A CA 1
ATOM 1071 C C . LEU A 1 137 ? 5.914 12.391 15.102 1 96.5 137 LEU A C 1
ATOM 1073 O O . LEU A 1 137 ? 5.68 13.594 15.203 1 96.5 137 LEU A O 1
ATOM 1077 N N . ILE A 1 138 ? 5.027 11.492 15.133 1 97.81 138 ILE A N 1
ATOM 1078 C CA . ILE A 1 138 ? 3.658 11.812 15.531 1 97.81 138 ILE A CA 1
ATOM 1079 C C . ILE A 1 138 ? 3.314 11.086 16.828 1 97.81 138 ILE A C 1
ATOM 1081 O O . ILE A 1 138 ? 3.607 9.898 16.984 1 97.81 138 ILE A O 1
ATOM 1085 N N . SER A 1 139 ? 2.771 11.789 17.734 1 98.62 139 SER A N 1
ATOM 1086 C CA . SER A 1 139 ? 2.191 11.227 18.953 1 98.62 139 SER A CA 1
ATOM 1087 C C . SER A 1 139 ? 0.779 11.758 19.172 1 98.62 139 SER A C 1
ATOM 1089 O O . SER A 1 139 ? 0.465 12.891 18.812 1 98.62 139 SER A O 1
ATOM 1091 N N . SER A 1 140 ? -0.045 10.922 19.75 1 98.56 140 SER A N 1
ATOM 1092 C CA . SER A 1 140 ? -1.422 11.336 20.016 1 98.56 140 SER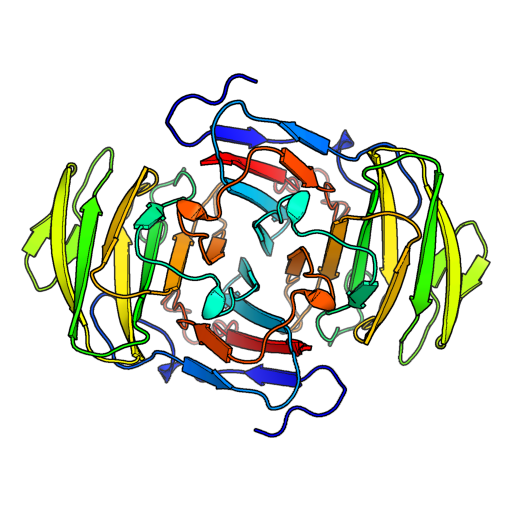 A CA 1
ATOM 1093 C C . SER A 1 140 ? -1.939 10.758 21.328 1 98.56 140 SER A C 1
ATOM 1095 O O . SER A 1 140 ? -1.385 9.781 21.844 1 98.56 140 SER A O 1
ATOM 1097 N N . SER A 1 141 ? -2.973 11.352 21.859 1 98.62 141 SER A N 1
ATOM 1098 C CA . SER A 1 141 ? -3.57 10.922 23.125 1 98.62 141 SER A CA 1
ATOM 1099 C C . SER A 1 141 ? -4.5 9.727 22.906 1 98.62 141 SER A C 1
ATOM 1101 O O . SER A 1 141 ? -4.84 9.023 23.859 1 98.62 141 SER A O 1
ATOM 1103 N N . LYS A 1 142 ? -5.066 9.562 21.75 1 98.06 142 LYS A N 1
ATOM 1104 C CA . LYS A 1 142 ? -5.91 8.445 21.344 1 98.06 142 LYS A CA 1
ATOM 1105 C C . LYS A 1 142 ? -5.441 7.871 20 1 98.06 142 LYS A C 1
ATOM 1107 O O . LYS A 1 142 ? -4.699 8.523 19.266 1 98.06 142 LYS A O 1
ATOM 1112 N N . PRO A 1 143 ? -5.82 6.617 19.672 1 97.19 143 PRO A N 1
ATOM 1113 C CA . PRO A 1 143 ? -5.398 6.039 18.391 1 97.19 143 PRO A CA 1
ATOM 1114 C C . PRO A 1 143 ? -5.824 6.875 17.203 1 97.19 143 PRO A C 1
ATOM 1116 O O . PRO A 1 143 ? -6.93 7.422 17.188 1 97.19 143 PRO A O 1
ATOM 1119 N N . ILE A 1 144 ? -4.926 7.004 16.234 1 98 144 ILE A N 1
ATOM 1120 C CA . ILE A 1 144 ? -5.172 7.742 15.008 1 98 144 ILE A CA 1
ATOM 1121 C C . ILE A 1 144 ? -4.672 6.934 13.812 1 98 144 ILE A C 1
ATOM 1123 O O . ILE A 1 144 ? -3.834 6.039 13.969 1 98 144 ILE A O 1
ATOM 1127 N N . GLY A 1 145 ? -5.289 7.148 12.664 1 96.75 145 GLY A N 1
ATOM 1128 C CA . GLY A 1 145 ? -4.695 6.691 11.422 1 96.75 145 GLY A CA 1
ATOM 1129 C C . GLY A 1 145 ? -3.734 7.695 10.812 1 96.75 145 GLY A C 1
ATOM 1130 O O . GLY A 1 145 ? -3.967 8.906 10.883 1 96.75 145 GLY A O 1
ATOM 1131 N N . VAL A 1 146 ? -2.656 7.23 10.203 1 96.06 146 VAL A N 1
ATOM 1132 C CA . VAL A 1 146 ? -1.662 8.109 9.602 1 96.06 146 VAL A CA 1
ATOM 1133 C C . VAL A 1 146 ? -1.327 7.621 8.195 1 96.06 146 VAL A C 1
ATOM 1135 O O . VAL A 1 146 ? -1.062 6.434 7.988 1 96.06 146 VAL A O 1
ATOM 1138 N N . VAL A 1 147 ? -1.397 8.469 7.242 1 94 147 VAL A N 1
ATOM 1139 C CA . VAL A 1 147 ? -0.94 8.234 5.879 1 94 147 VAL A CA 1
ATOM 1140 C C . VAL A 1 147 ? 0.195 9.203 5.543 1 94 147 VAL A C 1
ATOM 1142 O O . VAL A 1 147 ? 0.152 10.375 5.918 1 94 147 VAL A O 1
ATOM 1145 N N . SER A 1 148 ? 1.174 8.711 4.914 1 92 148 SER A N 1
ATOM 1146 C CA . SER A 1 148 ? 2.27 9.586 4.512 1 92 148 SER A CA 1
ATOM 1147 C C . SER A 1 148 ? 2.762 9.242 3.107 1 92 148 SER A C 1
ATOM 1149 O O . SER A 1 148 ? 2.422 8.188 2.566 1 92 148 SER A O 1
ATOM 1151 N N . GLY A 1 149 ? 3.508 10.156 2.566 1 88.38 149 GLY A N 1
ATOM 1152 C CA . GLY A 1 149 ? 4.066 9.953 1.238 1 88.38 149 GLY A CA 1
ATOM 1153 C C . GLY A 1 149 ? 4.383 11.258 0.522 1 88.38 149 GLY A C 1
ATOM 1154 O O . GLY A 1 149 ? 4.863 12.211 1.138 1 88.38 149 GLY A O 1
ATOM 1155 N N . ASN A 1 150 ? 4.25 11.125 -0.791 1 83.62 150 ASN A N 1
ATOM 1156 C CA . ASN A 1 150 ? 4.562 12.273 -1.638 1 83.62 150 ASN A CA 1
ATOM 1157 C C . ASN A 1 150 ? 3.424 12.578 -2.607 1 83.62 150 ASN A C 1
ATOM 1159 O O . ASN A 1 150 ? 2.824 11.664 -3.176 1 83.62 150 ASN A O 1
ATOM 1163 N N . LYS A 1 151 ? 3.125 13.844 -2.682 1 78.81 151 LYS A N 1
ATOM 1164 C CA . LYS A 1 151 ? 2.195 14.273 -3.723 1 78.81 151 LYS A CA 1
ATOM 1165 C C . LYS A 1 151 ? 2.783 14.047 -5.113 1 78.81 151 LYS A C 1
ATOM 1167 O O . LYS A 1 151 ? 2.117 13.484 -5.988 1 78.81 151 LYS A O 1
ATOM 1172 N N . CYS A 1 152 ? 3.896 14.5 -5.316 1 74.81 152 CYS A N 1
ATOM 1173 C CA . CYS A 1 152 ? 4.668 14.336 -6.547 1 74.81 152 CYS A CA 1
ATOM 1174 C C . CYS A 1 152 ? 6.156 14.211 -6.242 1 74.81 152 CYS A C 1
ATOM 1176 O O . CYS A 1 152 ? 6.73 15.07 -5.57 1 74.81 152 CYS A O 1
ATOM 1178 N N . ASN A 1 153 ? 6.641 12.961 -6.605 1 69.94 153 ASN A N 1
ATOM 1179 C CA . ASN A 1 153 ? 8.086 12.781 -6.512 1 69.94 153 ASN A CA 1
ATOM 1180 C C . ASN A 1 153 ? 8.703 12.508 -7.879 1 69.94 153 ASN A C 1
ATOM 1182 O O . ASN A 1 153 ? 8.148 11.75 -8.68 1 69.94 153 ASN A O 1
ATOM 1186 N N . SER A 1 154 ? 9.586 13.375 -8.281 1 63.59 154 SER A N 1
ATOM 1187 C CA . SER A 1 154 ? 10.211 13.188 -9.586 1 63.59 154 SER A CA 1
ATOM 1188 C C . SER A 1 154 ? 11.508 12.391 -9.469 1 63.59 154 SER A C 1
ATOM 1190 O O . SER A 1 154 ? 12.562 12.961 -9.18 1 63.59 154 SER A O 1
ATOM 1192 N N . ILE A 1 155 ? 11.367 11.07 -9.414 1 57.75 155 ILE A N 1
ATOM 1193 C CA . ILE A 1 155 ? 12.586 10.273 -9.453 1 57.75 155 ILE A CA 1
ATOM 1194 C C . ILE A 1 155 ? 13.367 10.578 -10.727 1 57.75 155 ILE A C 1
ATOM 1196 O O . ILE A 1 155 ? 14.594 10.68 -10.703 1 57.75 155 ILE A O 1
ATOM 1200 N N . THR A 1 156 ? 12.578 10.711 -11.844 1 54.94 156 THR A N 1
ATOM 1201 C CA . THR A 1 156 ? 13.156 11.195 -13.094 1 54.94 156 THR A CA 1
ATOM 1202 C C . THR A 1 156 ? 12.477 12.484 -13.539 1 54.94 156 THR A C 1
ATOM 1204 O O . THR A 1 156 ? 11.32 12.734 -13.195 1 54.94 156 THR A O 1
ATOM 1207 N N . HIS A 1 157 ? 13.156 13.492 -13.852 1 54.66 157 HIS A N 1
ATOM 1208 C CA . HIS A 1 157 ? 12.891 14.906 -14.062 1 54.66 157 HIS A CA 1
ATOM 1209 C C . HIS A 1 157 ? 11.492 15.125 -14.633 1 54.66 157 HIS A C 1
ATOM 1211 O O . HIS A 1 157 ? 10.883 16.172 -14.406 1 54.66 157 HIS A O 1
ATOM 1217 N N . TYR A 1 158 ? 10.891 14.188 -15.344 1 56.16 158 TYR A N 1
ATOM 1218 C CA . TYR A 1 158 ? 9.75 14.68 -16.109 1 56.16 158 TYR A CA 1
ATOM 1219 C C . TYR A 1 158 ? 8.445 14.062 -15.625 1 56.16 158 TYR A C 1
ATOM 1221 O O . TYR A 1 158 ? 7.367 14.43 -16.078 1 56.16 158 TYR A O 1
ATOM 1229 N N . ARG A 1 159 ? 8.547 13.344 -14.508 1 60.91 159 ARG A N 1
ATOM 1230 C CA . ARG A 1 159 ? 7.273 12.711 -14.195 1 60.91 159 ARG A CA 1
ATOM 1231 C C . ARG A 1 159 ? 6.98 12.781 -12.703 1 60.91 159 ARG A C 1
ATOM 1233 O O . ARG A 1 159 ? 7.898 12.727 -11.883 1 60.91 159 ARG A O 1
ATOM 1240 N N . CYS A 1 160 ? 5.738 13.031 -12.43 1 68.81 160 CYS A N 1
ATOM 1241 C CA . CYS A 1 160 ? 5.246 13.07 -11.055 1 68.81 160 CYS A CA 1
ATOM 1242 C C . CYS A 1 160 ? 4.898 11.672 -10.562 1 68.81 160 CYS A C 1
ATOM 1244 O O . CYS A 1 160 ? 4.109 10.961 -11.195 1 68.81 160 CYS A O 1
ATOM 1246 N N . ASN A 1 161 ? 5.676 11.242 -9.516 1 71 161 ASN A N 1
ATOM 1247 C CA . ASN A 1 161 ? 5.324 9.992 -8.852 1 71 161 ASN A CA 1
ATOM 1248 C C . ASN A 1 161 ? 4.613 10.25 -7.523 1 71 161 ASN A C 1
ATOM 1250 O O . ASN A 1 161 ? 5.18 10.852 -6.617 1 71 161 ASN A O 1
ATOM 1254 N N . HIS A 1 162 ? 3.412 9.812 -7.543 1 77.06 162 HIS A N 1
ATOM 1255 C CA . HIS A 1 162 ? 2.607 9.898 -6.328 1 77.06 162 HIS A CA 1
ATOM 1256 C C . HIS A 1 162 ? 2.736 8.633 -5.488 1 77.06 162 HIS A C 1
ATOM 1258 O O . HIS A 1 162 ? 2.525 7.527 -5.988 1 77.06 162 HIS A O 1
ATOM 1264 N N . PHE A 1 163 ? 3.232 8.812 -4.238 1 80.31 163 PHE A N 1
ATOM 1265 C CA . PHE A 1 163 ? 3.375 7.672 -3.336 1 80.31 163 PHE A CA 1
ATOM 1266 C C . PHE A 1 163 ? 2.709 7.957 -1.995 1 80.31 163 PHE A C 1
ATOM 1268 O O . PHE A 1 163 ? 3.002 8.969 -1.354 1 80.31 163 PHE A O 1
ATOM 1275 N N . ILE A 1 164 ? 1.757 7.055 -1.642 1 86.25 164 ILE A N 1
ATOM 1276 C CA . ILE A 1 164 ? 1.179 7.16 -0.306 1 86.25 164 ILE A CA 1
ATOM 1277 C C . ILE A 1 164 ? 1.026 5.77 0.303 1 86.25 164 ILE A C 1
ATOM 1279 O O . ILE A 1 164 ? 0.762 4.797 -0.41 1 86.25 164 ILE A O 1
ATOM 1283 N N . GLU A 1 165 ? 1.214 5.742 1.556 1 89 165 GLU A N 1
ATOM 1284 C CA . GLU A 1 165 ? 0.986 4.516 2.318 1 89 165 GLU A CA 1
ATOM 1285 C C . GLU A 1 165 ? 0.416 4.824 3.699 1 89 165 GLU A C 1
ATOM 1287 O O . GLU A 1 165 ? 0.748 5.852 4.301 1 89 165 GLU A O 1
ATOM 1292 N N . MET A 1 166 ? -0.518 4.039 4.121 1 91.75 166 MET A N 1
ATOM 1293 C CA . MET A 1 166 ? -0.886 4.105 5.531 1 91.75 166 MET A CA 1
ATOM 1294 C C . MET A 1 166 ? 0.201 3.492 6.406 1 91.75 166 MET A C 1
ATOM 1296 O O . MET A 1 166 ? 0.607 2.35 6.191 1 91.75 166 MET A O 1
ATOM 1300 N N . ILE A 1 167 ? 0.587 4.281 7.379 1 91.38 167 ILE A N 1
ATOM 1301 C CA . ILE A 1 167 ? 1.782 3.982 8.164 1 91.38 167 ILE A CA 1
ATOM 1302 C C . ILE A 1 167 ? 1.401 3.17 9.398 1 91.38 167 ILE A C 1
ATOM 1304 O O . ILE A 1 167 ? 0.416 3.48 10.07 1 91.38 167 ILE A O 1
ATOM 1308 N N . LEU A 1 168 ? 2.232 2.135 9.656 1 90.62 168 LEU A N 1
ATOM 1309 C CA . LEU A 1 168 ? 2.059 1.392 10.898 1 90.62 168 LEU A CA 1
ATOM 1310 C C . LEU A 1 168 ? 2.592 2.184 12.086 1 90.62 168 LEU A C 1
ATOM 1312 O O . LEU A 1 168 ? 3.633 2.836 11.984 1 90.62 168 LEU A O 1
ATOM 1316 N N . PRO A 1 169 ? 1.9 2.055 13.164 1 94.75 169 PRO A N 1
ATOM 1317 C CA . PRO A 1 169 ? 2.465 2.664 14.367 1 94.75 169 PRO A CA 1
ATOM 1318 C C . PRO A 1 169 ? 3.725 1.953 14.859 1 94.75 169 PRO A C 1
ATOM 1320 O O . PRO A 1 169 ? 3.979 0.807 14.477 1 94.75 169 PRO A O 1
ATOM 1323 N N . VAL A 1 170 ? 4.438 2.586 15.672 1 93 170 VAL A N 1
ATOM 1324 C CA . VAL A 1 170 ? 5.75 2.121 16.109 1 93 170 VAL A CA 1
ATOM 1325 C C . VAL A 1 170 ? 5.621 0.76 16.781 1 93 170 VAL A C 1
ATOM 1327 O O . VAL A 1 170 ? 6.512 -0.086 16.672 1 93 170 VAL A O 1
ATOM 1330 N N . ASP A 1 171 ? 4.535 0.489 17.422 1 93.06 171 ASP A N 1
ATOM 1331 C CA . ASP A 1 171 ? 4.367 -0.744 18.188 1 93.06 171 ASP A CA 1
ATOM 1332 C C . ASP A 1 171 ? 3.982 -1.906 17.266 1 93.06 171 ASP A C 1
ATOM 1334 O O . ASP A 1 171 ? 3.846 -3.043 17.734 1 93.06 171 ASP A O 1
ATOM 1338 N N . GLN A 1 172 ? 3.816 -1.594 15.984 1 88.56 172 GLN A N 1
ATOM 1339 C CA . GLN A 1 172 ? 3.484 -2.652 15.039 1 88.56 172 GLN A CA 1
ATOM 1340 C C . GLN A 1 172 ? 4.637 -2.902 14.07 1 88.56 172 GLN A C 1
ATOM 1342 O O . GLN A 1 172 ? 4.496 -3.67 13.117 1 88.56 172 GLN A O 1
ATOM 1347 N N . LEU A 1 173 ? 5.785 -2.209 14.273 1 89.06 173 LEU A N 1
ATOM 1348 C CA . LEU A 1 173 ? 6.988 -2.48 13.492 1 89.06 173 LEU A CA 1
ATOM 1349 C C . LEU A 1 173 ? 7.566 -3.85 13.836 1 89.06 173 LEU A C 1
ATOM 1351 O O . LEU A 1 173 ? 7.227 -4.426 14.875 1 89.06 173 LEU A O 1
ATOM 1355 N N . ASP A 1 174 ? 8.305 -4.387 12.898 1 91.5 174 ASP A N 1
ATOM 1356 C CA . ASP A 1 174 ? 8.805 -5.742 13.094 1 91.5 174 ASP A CA 1
ATOM 1357 C C . ASP A 1 174 ? 10.219 -5.891 12.539 1 91.5 174 ASP A C 1
ATOM 1359 O O . ASP A 1 174 ? 10.789 -4.934 12.008 1 91.5 174 ASP A O 1
ATOM 1363 N N . ASN A 1 175 ? 10.812 -7.078 12.68 1 91.62 175 ASN A N 1
ATOM 1364 C CA . ASN A 1 175 ? 12.227 -7.266 12.367 1 91.62 175 ASN A CA 1
ATOM 1365 C C . ASN A 1 175 ? 12.414 -8.156 11.141 1 91.62 175 ASN A C 1
ATOM 1367 O O . ASN A 1 175 ? 13.523 -8.281 10.625 1 91.62 175 ASN A O 1
ATOM 1371 N N . GLU A 1 176 ? 11.336 -8.711 10.68 1 92.81 176 GLU A N 1
ATOM 1372 C CA . GLU A 1 176 ? 11.523 -9.688 9.617 1 92.81 176 GLU A CA 1
ATOM 1373 C C . GLU A 1 176 ? 10.398 -9.617 8.586 1 92.81 176 GLU A C 1
ATOM 1375 O O . GLU A 1 176 ? 9.227 -9.555 8.953 1 92.81 176 GLU A O 1
ATOM 1380 N N . PHE A 1 177 ? 10.789 -9.609 7.324 1 92.75 177 PHE A N 1
ATOM 1381 C CA . PHE A 1 177 ? 9.875 -9.492 6.195 1 92.75 177 PHE A CA 1
ATOM 1382 C C . PHE A 1 177 ? 10.32 -10.383 5.043 1 92.75 177 PHE A C 1
ATOM 1384 O O . PHE A 1 177 ? 11.5 -10.711 4.926 1 92.75 177 PHE A O 1
ATOM 1391 N N . ILE A 1 178 ? 9.336 -10.727 4.215 1 88.31 178 ILE A N 1
ATOM 1392 C CA . ILE A 1 178 ? 9.602 -11.352 2.928 1 88.31 178 ILE A CA 1
ATOM 1393 C C . ILE A 1 178 ? 8.75 -10.695 1.847 1 88.31 178 ILE A C 1
ATOM 1395 O O . ILE A 1 178 ? 7.539 -10.516 2.021 1 88.31 178 ILE A O 1
ATOM 1399 N N . ILE A 1 179 ? 9.43 -10.203 0.775 1 87.56 179 ILE A N 1
ATOM 1400 C CA . ILE A 1 179 ? 8.664 -9.508 -0.257 1 87.56 179 ILE A CA 1
ATOM 1401 C C . ILE A 1 179 ? 9.094 -10.008 -1.636 1 87.56 179 ILE A C 1
ATOM 1403 O O . ILE A 1 179 ? 10.242 -10.43 -1.822 1 87.56 179 ILE A O 1
ATOM 1407 N N . PRO A 1 180 ? 8.125 -10.008 -2.559 1 81.44 180 PRO A N 1
ATOM 1408 C CA . PRO A 1 180 ? 8.492 -10.211 -3.963 1 81.44 180 PRO A CA 1
ATOM 1409 C C . PRO A 1 180 ? 8.742 -8.898 -4.699 1 81.44 180 PRO A C 1
ATOM 1411 O O . PRO A 1 180 ? 8.266 -7.844 -4.273 1 81.44 180 PRO A O 1
ATOM 1414 N N . ILE A 1 181 ? 9.617 -8.953 -5.6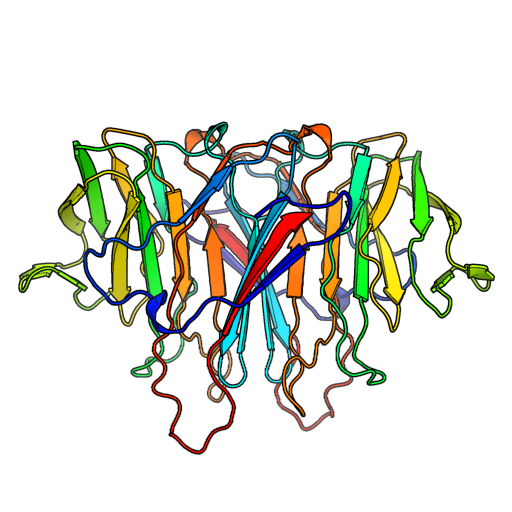84 1 72.25 181 ILE A N 1
ATOM 1415 C CA . ILE A 1 181 ? 9.812 -7.789 -6.539 1 72.25 181 ILE A CA 1
ATOM 1416 C C . ILE A 1 181 ? 9 -7.953 -7.82 1 72.25 181 ILE A C 1
ATOM 1418 O O . ILE A 1 181 ? 9.289 -8.828 -8.641 1 72.25 181 ILE A O 1
ATOM 1422 N N . ILE A 1 182 ? 7.973 -7.137 -7.867 1 66.38 182 ILE A N 1
ATOM 1423 C CA . ILE A 1 182 ? 7.016 -7.297 -8.961 1 66.38 182 ILE A CA 1
ATOM 1424 C C . ILE A 1 182 ? 7.535 -6.598 -10.211 1 66.38 182 ILE A C 1
ATOM 1426 O O . ILE A 1 182 ? 8.211 -5.574 -10.125 1 66.38 182 ILE A O 1
ATOM 1430 N N . GLN A 1 183 ? 7.629 -7.277 -11.328 1 60.56 183 GLN A N 1
ATOM 1431 C CA . GLN A 1 183 ? 7.957 -6.645 -12.602 1 60.56 183 GLN A CA 1
ATOM 1432 C C . GLN A 1 183 ? 6.699 -6.395 -13.43 1 60.56 183 GLN A C 1
ATOM 1434 O O . GLN A 1 183 ? 5.801 -7.238 -13.477 1 60.56 183 GLN A O 1
ATOM 1439 N N . THR A 1 184 ? 6.602 -5.09 -13.852 1 57.38 184 THR A N 1
ATOM 1440 C CA . THR A 1 184 ? 5.574 -4.902 -14.867 1 57.38 184 THR A CA 1
ATOM 1441 C C . THR A 1 184 ? 6.188 -4.91 -16.266 1 57.38 184 THR A C 1
ATOM 1443 O O . THR A 1 184 ? 7.164 -4.207 -16.531 1 57.38 184 THR A O 1
ATOM 1446 N N . ARG A 1 185 ? 6.996 -5.914 -16.688 1 53.44 185 ARG A N 1
ATOM 1447 C CA . ARG A 1 185 ? 7.777 -5.996 -17.922 1 53.44 185 ARG A CA 1
ATOM 1448 C C . ARG A 1 185 ? 7.254 -5.016 -18.953 1 53.44 185 ARG A C 1
ATOM 1450 O O . ARG A 1 185 ? 6.57 -5.418 -19.906 1 53.44 185 ARG A O 1
ATOM 1457 N N . GLN A 1 186 ? 6.91 -3.93 -18.703 1 48.91 186 GLN A N 1
ATOM 1458 C CA . GLN A 1 186 ? 6.617 -3.201 -19.938 1 48.91 186 GLN A CA 1
ATOM 1459 C C . GLN A 1 186 ? 7.902 -2.826 -20.672 1 48.91 186 GLN A C 1
ATOM 1461 O O . GLN A 1 186 ? 8.867 -2.375 -20.047 1 48.91 186 GLN A O 1
ATOM 1466 N N . LYS A 1 187 ? 8.148 -3.725 -21.797 1 41.53 187 LYS A N 1
ATOM 1467 C CA . LYS A 1 187 ? 9.195 -3.266 -22.719 1 41.53 187 LYS A CA 1
ATOM 1468 C C . LYS A 1 187 ? 9.164 -1.748 -22.859 1 41.53 187 LYS A C 1
ATOM 1470 O O . LYS A 1 187 ? 8.156 -1.18 -23.281 1 41.53 187 LYS A O 1
ATOM 1475 N N . VAL A 1 188 ? 9.797 -1.124 -22 1 40.41 188 VAL A N 1
ATOM 1476 C CA . VAL A 1 188 ? 9.945 0.292 -22.312 1 40.41 188 VAL A CA 1
ATOM 1477 C C . VAL A 1 188 ? 10.812 0.45 -23.562 1 40.41 188 VAL A C 1
ATOM 1479 O O . VAL A 1 188 ? 11.836 -0.228 -23.703 1 40.41 188 VAL A O 1
ATOM 1482 N N . PRO A 1 189 ? 10.344 0.846 -24.578 1 37.31 189 PRO A N 1
ATOM 1483 C CA . PRO A 1 189 ? 11.281 1.152 -25.656 1 37.31 189 PRO A CA 1
ATOM 1484 C C . PRO A 1 189 ? 12.586 1.773 -25.141 1 37.31 189 PRO A C 1
ATOM 1486 O O . PRO A 1 189 ? 12.602 2.404 -24.094 1 37.31 189 PRO A O 1
ATOM 1489 N N . SER A 1 190 ? 13.695 1.295 -25.812 1 37.06 190 SER A N 1
ATOM 1490 C CA . SER A 1 190 ? 15.062 1.76 -25.578 1 37.06 190 SER A CA 1
ATOM 1491 C C . SER A 1 190 ? 15.086 3.242 -25.234 1 37.06 190 SER A C 1
ATOM 1493 O O . SER A 1 190 ? 15.969 3.693 -24.484 1 37.06 190 SER A O 1
ATOM 1495 N N . ASP A 1 191 ? 14.477 3.934 -26.062 1 33.75 191 ASP A N 1
ATOM 1496 C CA . ASP A 1 191 ? 14.602 5.387 -25.984 1 33.75 191 ASP A CA 1
ATOM 1497 C C . ASP A 1 191 ? 13.867 5.949 -24.781 1 33.75 191 ASP A C 1
ATOM 1499 O O . ASP A 1 191 ? 13.789 7.168 -24.609 1 33.75 191 ASP A O 1
ATOM 1503 N N . CYS A 1 192 ? 12.961 5.238 -24.422 1 34.34 192 CYS A N 1
ATOM 1504 C CA . CYS A 1 192 ? 12.234 5.879 -23.328 1 34.34 192 CYS A CA 1
ATOM 1505 C C . CYS A 1 192 ? 13.039 5.805 -22.031 1 34.34 192 CYS A C 1
ATOM 1507 O O . CYS A 1 192 ? 13.453 4.727 -21.625 1 34.34 192 CYS A O 1
ATOM 1509 N N . TYR A 1 193 ? 13.805 6.613 -21.719 1 36.97 193 TYR A N 1
ATOM 1510 C CA . TYR A 1 193 ? 14.578 6.965 -20.531 1 36.97 193 TYR A CA 1
ATOM 1511 C C . TYR A 1 193 ? 13.891 6.461 -19.266 1 36.97 193 TYR A C 1
ATOM 1513 O O . TYR A 1 193 ? 14.328 6.758 -18.156 1 36.97 193 TYR A O 1
ATOM 1521 N N . LEU A 1 194 ? 12.578 5.883 -19.391 1 48.09 194 LEU A N 1
ATOM 1522 C CA . LEU A 1 194 ? 11.727 5.785 -18.219 1 48.09 194 LEU A CA 1
ATOM 1523 C C . LEU A 1 194 ? 11.773 4.379 -17.625 1 48.09 194 LEU A C 1
ATOM 1525 O O . LEU A 1 194 ? 10.953 3.527 -17.969 1 48.09 194 LEU A O 1
ATOM 1529 N N . GLN A 1 195 ? 13.016 4.016 -17.266 1 52.16 195 GLN A N 1
ATOM 1530 C CA . GLN A 1 195 ? 13.375 2.705 -16.734 1 52.16 195 GLN A CA 1
ATOM 1531 C C . GLN A 1 195 ? 12.508 2.352 -15.531 1 52.16 195 GLN A C 1
ATOM 1533 O O . GLN A 1 195 ? 12.266 3.195 -14.664 1 52.16 195 GLN A O 1
ATOM 1538 N N . GLU A 1 196 ? 11.844 1.267 -15.664 1 66.38 196 GLU A N 1
ATOM 1539 C CA . GLU A 1 196 ? 11.141 0.684 -14.523 1 66.38 196 GLU A CA 1
ATOM 1540 C C . GLU A 1 196 ? 12.078 0.508 -13.336 1 66.38 196 GLU A C 1
ATOM 1542 O O . GLU A 1 196 ? 13.227 0.083 -13.5 1 66.38 196 GLU A O 1
ATOM 1547 N N . GLN A 1 197 ? 11.781 1.146 -12.234 1 67.75 197 GLN A N 1
ATOM 1548 C CA . GLN A 1 197 ? 12.578 1.032 -11.016 1 67.75 197 GLN A CA 1
ATOM 1549 C C . GLN A 1 197 ? 11.75 0.464 -9.867 1 67.75 197 GLN A C 1
ATOM 1551 O O . GLN A 1 197 ? 10.539 0.685 -9.797 1 67.75 197 GLN A O 1
ATOM 1556 N N . PHE A 1 198 ? 12.383 -0.383 -9.133 1 74.88 198 PHE A N 1
ATOM 1557 C CA . PHE A 1 198 ? 11.836 -0.817 -7.852 1 74.88 198 PHE A CA 1
ATOM 1558 C C . PHE A 1 198 ? 12.703 -0.335 -6.695 1 74.88 198 PHE A C 1
ATOM 1560 O O . PHE A 1 198 ? 13.914 -0.56 -6.691 1 74.88 198 PHE A O 1
ATOM 1567 N N . ILE A 1 199 ? 12.078 0.359 -5.801 1 68.44 199 ILE A N 1
ATOM 1568 C CA . ILE A 1 199 ? 12.773 0.958 -4.668 1 68.44 199 ILE A CA 1
ATOM 1569 C C . ILE A 1 199 ? 12.258 0.351 -3.365 1 68.44 199 ILE A C 1
ATOM 1571 O O . ILE A 1 199 ? 11.039 0.266 -3.15 1 68.44 199 ILE A O 1
ATOM 1575 N N . LEU A 1 200 ? 13.195 -0.135 -2.574 1 76.94 200 LEU A N 1
ATOM 1576 C CA . LEU A 1 200 ? 12.875 -0.545 -1.212 1 76.94 200 LEU A CA 1
ATOM 1577 C C . LEU A 1 200 ? 13.227 0.553 -0.215 1 76.94 200 LEU A C 1
ATOM 1579 O O . LEU A 1 200 ? 14.328 1.109 -0.262 1 76.94 200 LEU A O 1
ATOM 1583 N N . MET A 1 201 ? 12.258 0.881 0.574 1 75.38 201 MET A N 1
ATOM 1584 C CA . MET A 1 201 ? 12.469 1.896 1.603 1 75.38 201 MET A CA 1
ATOM 1585 C C . MET A 1 201 ? 12.242 1.316 2.994 1 75.38 201 MET A C 1
ATOM 1587 O O . MET A 1 201 ? 11.305 0.541 3.201 1 75.38 201 MET A O 1
ATOM 1591 N N . PHE A 1 202 ? 13.18 1.643 3.945 1 77.81 202 PHE A N 1
ATOM 1592 C CA . PHE A 1 202 ? 13.078 1.223 5.336 1 77.81 202 PHE A CA 1
ATOM 1593 C C . PHE A 1 202 ? 13.086 2.428 6.27 1 77.81 202 PHE A C 1
ATOM 1595 O O . PHE A 1 202 ? 13.82 3.395 6.039 1 77.81 202 PHE A O 1
ATOM 1602 N N . THR A 1 203 ? 12.188 2.428 7.117 1 74.62 203 THR A N 1
ATOM 1603 C CA . THR A 1 203 ? 12.227 3.449 8.156 1 74.62 203 THR A CA 1
ATOM 1604 C C . THR A 1 203 ? 12.203 2.811 9.539 1 74.62 203 THR A C 1
ATOM 1606 O O . THR A 1 203 ? 11.656 1.722 9.719 1 74.62 203 THR A O 1
ATOM 1609 N N . MET B 1 1 ? 22.859 -5.234 4.887 1 30.2 1 MET B N 1
ATOM 1610 C CA . MET B 1 1 ? 22.891 -3.775 4.906 1 30.2 1 MET B CA 1
ATOM 1611 C C . MET B 1 1 ? 22.422 -3.236 6.25 1 30.2 1 MET B C 1
ATOM 1613 O O . MET B 1 1 ? 21.406 -3.689 6.777 1 30.2 1 MET B O 1
ATOM 1617 N N . SER B 1 2 ? 23.312 -2.67 6.992 1 31.84 2 SER B N 1
ATOM 1618 C CA . SER B 1 2 ? 23.031 -2.086 8.305 1 31.84 2 SER B CA 1
ATOM 1619 C C . SER B 1 2 ? 22.141 -0.86 8.18 1 31.84 2 SER B C 1
ATOM 1621 O O . SER B 1 2 ? 22.422 0.047 7.395 1 31.84 2 SER B O 1
ATOM 1623 N N . ILE B 1 3 ? 20.922 -0.919 8.539 1 39.97 3 ILE B N 1
ATOM 1624 C CA . ILE B 1 3 ? 19.906 0.125 8.523 1 39.97 3 ILE B CA 1
ATOM 1625 C C . ILE B 1 3 ? 20.25 1.184 9.57 1 39.97 3 ILE B C 1
ATOM 1627 O O . ILE B 1 3 ? 20.453 0.86 10.742 1 39.97 3 ILE B O 1
ATOM 1631 N N . THR B 1 4 ? 20.828 2.166 9.312 1 41.81 4 THR B N 1
ATOM 1632 C CA . THR B 1 4 ? 20.984 3.295 10.227 1 41.81 4 THR B CA 1
ATOM 1633 C C . THR B 1 4 ? 19.641 3.887 10.602 1 41.81 4 THR B C 1
ATOM 1635 O O . THR B 1 4 ? 18.641 3.693 9.891 1 41.81 4 THR B O 1
ATOM 1638 N N . LYS B 1 5 ? 19.516 4.598 11.812 1 51.97 5 LYS B N 1
ATOM 1639 C CA . LYS B 1 5 ? 18.438 5.195 12.586 1 51.97 5 LYS B CA 1
ATOM 1640 C C . LYS B 1 5 ? 17.516 6.023 11.695 1 51.97 5 LYS B C 1
ATOM 1642 O O . LYS B 1 5 ? 16.5 6.555 12.156 1 51.97 5 LYS B O 1
ATOM 1647 N N . GLU B 1 6 ? 17.859 6.035 10.375 1 63.66 6 GLU B N 1
ATOM 1648 C CA . GLU B 1 6 ? 17.109 6.918 9.484 1 63.66 6 GLU B CA 1
ATOM 1649 C C . GLU B 1 6 ? 16.453 6.137 8.352 1 63.66 6 GLU B C 1
ATOM 1651 O O . GLU B 1 6 ? 16.391 4.906 8.391 1 63.66 6 GLU B O 1
ATOM 1656 N N . LYS B 1 7 ? 15.93 6.781 7.422 1 72.5 7 LYS B N 1
ATOM 1657 C CA . LYS B 1 7 ? 15.383 6.27 6.172 1 72.5 7 LYS B CA 1
ATOM 1658 C C . LYS B 1 7 ? 16.484 5.75 5.258 1 72.5 7 LYS B C 1
ATOM 1660 O O . LYS B 1 7 ? 17.531 6.383 5.121 1 72.5 7 LYS B O 1
ATOM 1665 N N . ASN B 1 8 ? 16.359 4.441 4.883 1 74.75 8 ASN B N 1
ATOM 1666 C CA . ASN B 1 8 ? 17.25 3.846 3.889 1 74.75 8 ASN B CA 1
ATOM 1667 C C . ASN B 1 8 ? 16.484 3.451 2.625 1 74.75 8 ASN B C 1
ATOM 1669 O O . ASN B 1 8 ? 15.344 2.994 2.701 1 74.75 8 ASN B O 1
ATOM 1673 N N . GLU B 1 9 ? 17.047 3.805 1.485 1 77 9 GLU B N 1
ATOM 1674 C CA . GLU B 1 9 ? 16.453 3.445 0.202 1 77 9 GLU B CA 1
ATOM 1675 C C . GLU B 1 9 ? 17.438 2.637 -0.651 1 77 9 GLU B C 1
ATOM 1677 O O . GLU B 1 9 ? 18.609 2.969 -0.735 1 77 9 GLU B O 1
ATOM 1682 N N . ILE B 1 10 ? 16.984 1.509 -1.161 1 78.31 10 ILE B N 1
ATOM 1683 C CA . ILE B 1 10 ? 17.766 0.675 -2.066 1 78.31 10 ILE B CA 1
ATOM 1684 C C . ILE B 1 10 ? 17.031 0.544 -3.404 1 78.31 10 ILE B C 1
ATOM 1686 O O . ILE B 1 10 ? 15.859 0.174 -3.447 1 78.31 10 ILE B O 1
ATOM 1690 N N . ILE B 1 11 ? 17.656 0.923 -4.496 1 73.75 11 ILE B N 1
ATOM 1691 C CA . ILE B 1 11 ? 17.125 0.706 -5.832 1 73.75 11 ILE B CA 1
ATOM 1692 C C . ILE B 1 11 ? 17.531 -0.678 -6.332 1 73.75 11 ILE B C 1
ATOM 1694 O O . ILE B 1 11 ? 18.719 -1.005 -6.379 1 73.75 11 ILE B O 1
ATOM 1698 N N . LEU B 1 12 ? 16.562 -1.472 -6.668 1 76.88 12 LEU B N 1
ATOM 1699 C CA . LEU B 1 12 ? 16.844 -2.84 -7.09 1 76.88 12 LEU B CA 1
ATOM 1700 C C . LEU B 1 12 ? 17.125 -2.896 -8.586 1 76.88 12 LEU B C 1
ATOM 1702 O O . LEU B 1 12 ? 16.547 -2.137 -9.367 1 76.88 12 LEU B O 1
ATOM 1706 N N . LYS B 1 13 ? 17.969 -3.859 -8.961 1 72.44 13 LYS B N 1
ATOM 1707 C CA . LYS B 1 13 ? 18.312 -4.07 -10.367 1 72.44 13 LYS B CA 1
ATOM 1708 C C . LYS B 1 13 ? 17.188 -4.762 -11.117 1 72.44 13 LYS B C 1
ATOM 1710 O O . LYS B 1 13 ? 16.359 -5.449 -10.508 1 72.44 13 LYS B O 1
ATOM 1715 N N . GLN B 1 14 ? 17.141 -4.586 -12.383 1 71.25 14 GLN B N 1
ATOM 1716 C CA . GLN B 1 14 ? 16.078 -5.117 -13.234 1 71.25 14 GLN B CA 1
ATOM 1717 C C . GLN B 1 14 ? 16 -6.637 -13.133 1 71.25 14 GLN B C 1
ATOM 1719 O O . GLN B 1 14 ? 14.938 -7.223 -13.32 1 71.25 14 GLN B O 1
ATOM 1724 N N . GLU B 1 15 ? 17.172 -7.234 -12.852 1 72.12 15 GLU B N 1
ATOM 1725 C CA . GLU B 1 15 ? 17.219 -8.688 -12.75 1 72.12 15 GLU B CA 1
ATOM 1726 C C . GLU B 1 15 ? 16.328 -9.203 -11.625 1 72.12 15 GLU B C 1
ATOM 1728 O O . GLU B 1 15 ? 15.969 -10.383 -11.602 1 72.12 15 GLU B O 1
ATOM 1733 N N . ALA B 1 16 ? 15.945 -8.289 -10.773 1 74.19 16 ALA B N 1
ATOM 1734 C CA . ALA B 1 16 ? 15.125 -8.672 -9.625 1 74.19 16 ALA B CA 1
ATOM 1735 C C . ALA B 1 16 ? 13.648 -8.734 -10 1 74.19 16 ALA B C 1
ATOM 1737 O O . ALA B 1 16 ? 12.828 -9.273 -9.258 1 74.19 16 ALA B O 1
ATOM 1738 N N . PHE B 1 17 ? 13.352 -8.328 -11.211 1 78.94 17 PHE B N 1
ATOM 1739 C CA . PHE B 1 17 ? 11.945 -8.273 -11.609 1 78.94 17 PHE B CA 1
ATOM 1740 C C . PHE B 1 17 ? 11.438 -9.656 -11.977 1 78.94 17 PHE B C 1
ATOM 1742 O O . PHE B 1 17 ? 12.141 -10.43 -12.633 1 78.94 17 PHE B O 1
ATOM 1749 N N . LEU B 1 18 ? 10.227 -9.797 -11.609 1 85.5 18 LEU B N 1
ATOM 1750 C CA . LEU B 1 18 ? 9.656 -11.125 -11.773 1 85.5 18 LEU B CA 1
ATOM 1751 C C . LEU B 1 18 ? 9.078 -11.305 -13.18 1 85.5 18 LEU B C 1
ATOM 1753 O O . LEU B 1 18 ? 8.641 -10.328 -13.797 1 85.5 18 LEU B O 1
ATOM 1757 N N . LYS B 1 19 ? 9.117 -12.547 -13.633 1 85.44 19 LYS B N 1
ATOM 1758 C CA . LYS B 1 19 ? 8.352 -13.016 -14.781 1 85.44 19 LYS B CA 1
ATOM 1759 C C . LYS B 1 19 ? 7.27 -14 -14.367 1 85.44 19 LYS B C 1
ATOM 1761 O O . LYS B 1 19 ? 7.281 -14.5 -13.234 1 85.44 19 LYS B O 1
ATOM 1766 N N . ASP B 1 20 ? 6.375 -14.188 -15.273 1 90.81 20 ASP B N 1
ATOM 1767 C CA . ASP B 1 20 ? 5.375 -15.203 -14.969 1 90.81 20 ASP B CA 1
ATOM 1768 C C . ASP B 1 20 ? 6.027 -16.562 -14.734 1 90.81 20 ASP B C 1
ATOM 1770 O O . ASP B 1 20 ? 6.945 -16.953 -15.461 1 90.81 20 ASP B O 1
ATOM 1774 N N . GLY B 1 21 ? 5.574 -17.234 -13.742 1 94.25 21 GLY B N 1
ATOM 1775 C CA . GLY B 1 21 ? 6.156 -18.516 -13.367 1 94.25 21 GLY B CA 1
ATOM 1776 C C . GLY B 1 21 ? 6.898 -18.469 -12.047 1 94.25 21 GLY B C 1
ATOM 1777 O O . GLY B 1 21 ? 6.734 -17.531 -11.266 1 94.25 21 GLY B O 1
ATOM 1778 N N . ILE B 1 22 ? 7.605 -19.516 -11.727 1 95.12 22 ILE B N 1
ATOM 1779 C CA . ILE B 1 22 ? 8.336 -19.641 -10.469 1 95.12 22 ILE B CA 1
ATOM 1780 C C . ILE B 1 22 ? 9.766 -19.156 -10.656 1 95.12 22 ILE B C 1
ATOM 1782 O O . ILE B 1 22 ? 10.422 -19.469 -11.648 1 95.12 22 ILE B O 1
ATOM 1786 N N . GLU B 1 23 ? 10.227 -18.328 -9.805 1 94.62 23 GLU B N 1
ATOM 1787 C CA . GLU B 1 23 ? 11.609 -17.859 -9.781 1 94.62 23 GLU B CA 1
ATOM 1788 C C . GLU B 1 23 ? 12.172 -17.859 -8.367 1 94.62 23 GLU B C 1
ATOM 1790 O O . GLU B 1 23 ? 11.43 -18.031 -7.395 1 94.62 23 GLU B O 1
ATOM 1795 N N . ASN B 1 24 ? 13.508 -17.766 -8.258 1 92.5 24 ASN B N 1
ATOM 1796 C CA . ASN B 1 24 ? 14.188 -17.641 -6.973 1 92.5 24 ASN B CA 1
ATOM 1797 C C . ASN B 1 24 ? 14.539 -16.188 -6.664 1 92.5 24 ASN B C 1
ATOM 1799 O O . ASN B 1 24 ? 15.711 -15.836 -6.586 1 92.5 24 ASN B O 1
ATOM 1803 N N . LYS B 1 25 ? 13.453 -15.422 -6.402 1 90.88 25 LYS B N 1
ATOM 1804 C CA . LYS B 1 25 ? 13.711 -13.984 -6.32 1 90.88 25 LYS B CA 1
ATOM 1805 C C . LYS B 1 25 ? 13.031 -13.375 -5.094 1 90.88 25 LYS B C 1
ATOM 1807 O O . LYS B 1 25 ? 12.766 -12.172 -5.059 1 90.88 25 LYS B O 1
ATOM 1812 N N . GLY B 1 26 ? 12.711 -14.234 -4.152 1 91.75 26 GLY B N 1
ATOM 1813 C CA . GLY B 1 26 ? 12.234 -13.695 -2.891 1 91.75 26 GLY B CA 1
ATOM 1814 C C . GLY B 1 26 ? 13.305 -12.945 -2.119 1 91.75 26 GLY B C 1
ATOM 1815 O O . GLY B 1 26 ? 14.469 -13.352 -2.105 1 91.75 26 GLY B O 1
ATOM 1816 N N . ILE B 1 27 ? 12.93 -11.836 -1.541 1 90.06 27 ILE B N 1
ATOM 1817 C CA . ILE B 1 27 ? 13.867 -11.039 -0.75 1 90.06 27 ILE B CA 1
ATOM 1818 C C . ILE B 1 27 ? 13.516 -11.156 0.732 1 90.06 27 ILE B C 1
ATOM 1820 O O . ILE B 1 27 ? 12.391 -10.844 1.135 1 90.06 27 ILE B O 1
ATOM 1824 N N . HIS B 1 28 ? 14.391 -11.625 1.467 1 91 28 HIS B N 1
ATOM 1825 C CA . HIS B 1 28 ? 14.258 -11.711 2.916 1 91 28 HIS B CA 1
ATOM 1826 C C . HIS B 1 28 ? 14.938 -10.531 3.605 1 91 28 HIS B C 1
ATOM 1828 O O . HIS B 1 28 ? 16.141 -10.328 3.439 1 91 28 HIS B O 1
ATOM 1834 N N . ILE B 1 29 ? 14.203 -9.742 4.301 1 89.56 29 ILE B N 1
ATOM 1835 C CA . ILE B 1 29 ? 14.719 -8.578 5.012 1 89.56 29 ILE B CA 1
ATOM 1836 C C . ILE B 1 29 ? 14.727 -8.844 6.512 1 89.56 29 ILE B C 1
ATOM 1838 O O . ILE B 1 29 ? 13.695 -9.18 7.098 1 89.56 29 ILE B O 1
ATOM 1842 N N . THR B 1 30 ? 15.859 -8.742 7.156 1 90.94 30 THR B N 1
ATOM 1843 C CA . THR B 1 30 ? 16 -8.883 8.602 1 90.94 30 THR B CA 1
ATOM 1844 C C . THR B 1 30 ? 16.656 -7.641 9.203 1 90.94 30 THR B C 1
ATOM 1846 O O . THR B 1 30 ? 17.5 -7.008 8.562 1 90.94 30 THR B O 1
ATOM 1849 N N . SER B 1 31 ? 16.203 -7.227 10.305 1 88.19 31 SER B N 1
ATOM 1850 C CA . SER B 1 31 ? 16.75 -6.074 11.016 1 88.19 31 SER B CA 1
ATOM 1851 C C . SER B 1 31 ? 16.906 -6.367 12.508 1 88.19 31 SER B C 1
ATOM 1853 O O . SER B 1 31 ? 16.125 -7.125 13.078 1 88.19 31 SER B O 1
ATOM 1855 N N . THR B 1 32 ? 17.875 -5.773 13.195 1 90.88 32 THR B N 1
ATOM 1856 C CA . THR B 1 32 ? 18.109 -5.938 14.625 1 90.88 32 THR B CA 1
ATOM 1857 C C . THR B 1 32 ? 17.188 -5.012 15.422 1 90.88 32 THR B C 1
ATOM 1859 O O . THR B 1 32 ? 17.031 -5.176 16.641 1 90.88 32 THR B O 1
ATOM 1862 N N . VAL B 1 33 ? 16.609 -4.016 14.742 1 87.81 33 VAL B N 1
ATOM 1863 C CA . VAL B 1 33 ? 15.641 -3.115 15.359 1 87.81 33 VAL B CA 1
ATOM 1864 C C . VAL B 1 33 ? 14.328 -3.162 14.578 1 87.81 33 VAL B C 1
ATOM 1866 O O . VAL B 1 33 ? 14.312 -3.486 13.391 1 87.81 33 VAL B O 1
ATOM 1869 N N . PRO B 1 34 ? 13.219 -2.92 15.266 1 89.75 34 PRO B N 1
ATOM 1870 C CA . PRO B 1 34 ? 11.961 -2.875 14.516 1 89.75 34 PRO B CA 1
ATOM 1871 C C . PRO B 1 34 ? 11.969 -1.82 13.406 1 89.75 34 PRO B C 1
ATOM 1873 O O . PRO B 1 34 ? 12.43 -0.696 13.633 1 89.75 34 PRO B O 1
ATOM 1876 N N . ILE B 1 35 ? 11.5 -2.205 12.203 1 88.38 35 ILE B N 1
ATOM 1877 C CA . ILE B 1 35 ? 11.469 -1.295 11.062 1 88.38 35 ILE B CA 1
ATOM 1878 C C . ILE B 1 35 ? 10.141 -1.434 10.328 1 88.38 35 ILE B C 1
ATOM 1880 O O . ILE B 1 35 ? 9.359 -2.344 10.609 1 88.38 35 ILE B O 1
ATOM 1884 N N . ALA B 1 36 ? 9.852 -0.482 9.508 1 87.31 36 ALA B N 1
ATOM 1885 C CA . ALA B 1 36 ? 8.852 -0.585 8.445 1 87.31 36 ALA B CA 1
ATOM 1886 C C . ALA B 1 36 ? 9.523 -0.73 7.082 1 87.31 36 ALA B C 1
ATOM 1888 O O . ALA B 1 36 ? 10.57 -0.126 6.828 1 87.31 36 ALA B O 1
ATOM 1889 N N . VAL B 1 37 ? 8.961 -1.548 6.27 1 87.88 37 VAL B N 1
ATOM 1890 C CA . VAL B 1 37 ? 9.492 -1.802 4.934 1 87.88 37 VAL B CA 1
ATOM 1891 C C . VAL B 1 37 ? 8.445 -1.433 3.883 1 87.88 37 VAL B C 1
ATOM 1893 O O . VAL B 1 37 ? 7.285 -1.841 3.982 1 87.88 37 VAL B O 1
ATOM 1896 N N . TYR B 1 38 ? 8.844 -0.65 2.898 1 84 38 TYR B N 1
ATOM 1897 C CA . TYR B 1 38 ? 7.984 -0.259 1.788 1 84 38 TYR B CA 1
ATOM 1898 C C . TYR B 1 38 ? 8.633 -0.596 0.45 1 84 38 TYR B C 1
ATOM 1900 O O . TYR B 1 38 ? 9.828 -0.38 0.262 1 84 38 TYR B O 1
ATOM 1908 N N . GLY B 1 39 ? 7.859 -1.152 -0.405 1 82.94 39 GLY B N 1
ATOM 1909 C CA . GLY B 1 39 ? 8.266 -1.362 -1.785 1 82.94 39 GLY B CA 1
ATOM 1910 C C . GLY B 1 39 ? 7.574 -0.425 -2.758 1 82.94 39 GLY B C 1
ATOM 1911 O O . GLY B 1 39 ? 6.348 -0.296 -2.742 1 82.94 39 GLY B O 1
ATOM 1912 N N . PHE B 1 40 ? 8.32 0.251 -3.594 1 77 40 PHE B N 1
ATOM 1913 C CA . PHE B 1 40 ? 7.785 1.176 -4.582 1 77 40 PHE B CA 1
ATOM 1914 C C . PHE B 1 40 ? 8.219 0.777 -5.988 1 77 40 PHE B C 1
ATOM 1916 O O . PHE B 1 40 ? 9.383 0.434 -6.211 1 77 40 PHE B O 1
ATOM 1923 N N . HIS B 1 41 ? 7.219 0.78 -6.82 1 76.75 41 HIS B N 1
ATOM 1924 C CA . HIS B 1 41 ? 7.461 0.485 -8.227 1 76.75 41 HIS B CA 1
ATOM 1925 C C . HIS B 1 41 ? 7.129 1.686 -9.109 1 76.75 41 HIS B C 1
ATOM 1927 O O . HIS B 1 41 ? 6.086 2.318 -8.938 1 76.75 41 HIS B O 1
ATOM 1933 N N . SER B 1 42 ? 8.031 2.031 -9.922 1 70.44 42 SER B N 1
ATOM 1934 C CA . SER B 1 42 ? 7.789 3.105 -10.883 1 70.44 42 SER B CA 1
ATOM 1935 C C . SER B 1 42 ? 8.039 2.637 -12.312 1 70.44 42 SER B C 1
ATOM 1937 O O . SER B 1 42 ? 8.992 1.897 -12.57 1 70.44 42 SER B O 1
ATOM 1939 N N . SER B 1 43 ? 7.055 2.793 -13.109 1 66.38 43 SER B N 1
ATOM 1940 C CA . SER B 1 43 ? 7.18 2.543 -14.539 1 66.38 43 SER B CA 1
ATOM 1941 C C . SER B 1 43 ? 6.664 3.727 -15.359 1 66.38 43 SER B C 1
ATOM 1943 O O . SER B 1 43 ? 6.238 4.738 -14.797 1 66.38 43 SER B O 1
ATOM 1945 N N . ARG B 1 44 ? 6.684 3.498 -16.766 1 61.22 44 ARG B N 1
ATOM 1946 C CA . ARG B 1 44 ? 6.293 4.59 -17.656 1 61.22 44 ARG B CA 1
ATOM 1947 C C . ARG B 1 44 ? 4.918 5.133 -17.281 1 61.22 44 ARG B C 1
ATOM 1949 O O . ARG B 1 44 ? 3.908 4.445 -17.453 1 61.22 44 ARG B O 1
ATOM 1956 N N . ASP B 1 45 ? 4.891 6.309 -16.672 1 62.66 45 ASP B N 1
ATOM 1957 C CA . ASP B 1 45 ? 3.717 7.137 -16.406 1 62.66 45 ASP B CA 1
ATOM 1958 C C . ASP B 1 45 ? 2.867 6.539 -15.281 1 62.66 45 ASP B C 1
ATOM 1960 O O . ASP B 1 45 ? 1.664 6.793 -15.203 1 62.66 45 ASP B O 1
ATOM 1964 N N . THR B 1 46 ? 3.406 5.512 -14.586 1 69.69 46 THR B N 1
ATOM 1965 C CA . THR B 1 46 ? 2.648 4.973 -13.461 1 69.69 46 THR B CA 1
ATOM 1966 C C . THR B 1 46 ? 3.576 4.602 -12.312 1 69.69 46 THR B C 1
ATOM 1968 O O . THR B 1 46 ? 4.773 4.395 -12.516 1 69.69 46 THR B O 1
ATOM 1971 N N . CYS B 1 47 ? 3.141 4.648 -11.156 1 74.5 47 CYS B N 1
ATOM 1972 C CA . CYS B 1 47 ? 3.865 4.223 -9.961 1 74.5 47 CYS B CA 1
ATOM 1973 C C . CYS B 1 47 ? 2.906 3.697 -8.898 1 74.5 47 CYS B C 1
ATOM 1975 O O . CYS B 1 47 ? 1.706 3.973 -8.953 1 74.5 47 CYS B O 1
ATOM 1977 N N . ASP B 1 48 ? 3.465 2.84 -8.141 1 78.25 48 ASP B N 1
ATOM 1978 C CA . ASP B 1 48 ? 2.717 2.363 -6.98 1 78.25 48 ASP B CA 1
ATOM 1979 C C . ASP B 1 48 ? 3.65 1.762 -5.93 1 78.25 48 ASP B C 1
ATOM 1981 O O . ASP B 1 48 ? 4.809 1.463 -6.223 1 78.25 48 ASP B O 1
ATOM 1985 N N . GLY B 1 49 ? 3.146 1.747 -4.738 1 79.88 49 GLY B N 1
ATOM 1986 C CA . GLY B 1 49 ? 3.891 1.109 -3.664 1 79.88 49 GLY B CA 1
ATOM 1987 C C . GLY B 1 49 ? 3.004 0.364 -2.684 1 79.88 49 GLY B C 1
ATOM 1988 O O . GLY B 1 49 ? 1.777 0.414 -2.787 1 79.88 49 GLY B O 1
ATOM 1989 N N . TYR B 1 50 ? 3.635 -0.364 -1.844 1 86.38 50 TYR B N 1
ATOM 1990 C CA . TYR B 1 50 ? 2.92 -1.046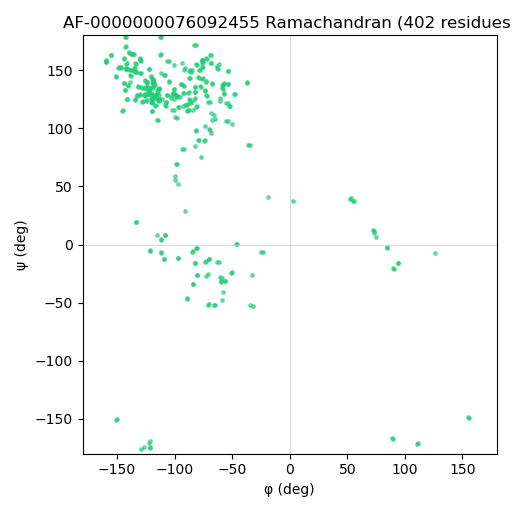 -0.771 1 86.38 50 TYR B CA 1
ATOM 1991 C C . TYR B 1 50 ? 3.783 -1.143 0.483 1 86.38 50 TYR B C 1
ATOM 1993 O O . TYR B 1 50 ? 5.012 -1.098 0.403 1 86.38 50 TYR B O 1
ATOM 2001 N N . ALA B 1 51 ? 3.107 -1.188 1.557 1 87.69 51 ALA B N 1
ATOM 2002 C CA . ALA B 1 51 ? 3.768 -1.552 2.807 1 87.69 51 ALA B CA 1
ATOM 2003 C C . ALA B 1 51 ? 3.896 -3.066 2.938 1 87.69 51 ALA B C 1
ATOM 2005 O O . ALA B 1 51 ? 2.92 -3.797 2.758 1 87.69 51 ALA B O 1
ATOM 2006 N N . ALA B 1 52 ? 5.117 -3.484 3.273 1 90.94 52 ALA B N 1
ATOM 2007 C CA . ALA B 1 52 ? 5.32 -4.918 3.48 1 90.94 52 ALA B CA 1
ATOM 2008 C C . ALA B 1 52 ? 4.676 -5.379 4.785 1 90.94 52 ALA B C 1
ATOM 2010 O O . ALA B 1 52 ? 4.734 -4.676 5.797 1 90.94 52 ALA B O 1
ATOM 2011 N N . ILE B 1 53 ? 4.102 -6.527 4.711 1 90.94 53 ILE B N 1
ATOM 2012 C CA . ILE B 1 53 ? 3.531 -7.152 5.898 1 90.94 53 ILE B CA 1
ATOM 2013 C C . ILE B 1 53 ? 4.594 -7.992 6.602 1 90.94 53 ILE B C 1
ATOM 2015 O O . ILE B 1 53 ? 5.242 -8.836 5.977 1 90.94 53 ILE B O 1
ATOM 2019 N N . PRO B 1 54 ? 4.738 -7.797 7.902 1 92.19 54 PRO B N 1
ATOM 2020 C CA . PRO B 1 54 ? 5.73 -8.594 8.625 1 92.19 54 PRO B CA 1
ATOM 2021 C C . PRO B 1 54 ? 5.426 -10.086 8.594 1 92.19 54 PRO B C 1
ATOM 2023 O O . PRO B 1 54 ? 4.258 -10.484 8.539 1 92.19 54 PRO B O 1
ATOM 2026 N N . ILE B 1 55 ? 6.461 -10.859 8.672 1 93.56 55 ILE B N 1
ATOM 2027 C CA . ILE B 1 55 ? 6.348 -12.312 8.586 1 93.56 55 ILE B CA 1
ATOM 2028 C C . ILE B 1 55 ? 5.387 -12.812 9.664 1 93.56 55 ILE B C 1
ATOM 2030 O O . ILE B 1 55 ? 4.641 -13.773 9.438 1 93.56 55 ILE B O 1
ATOM 2034 N N . ARG B 1 56 ? 5.328 -12.156 10.766 1 91.88 56 ARG B N 1
ATOM 2035 C CA . ARG B 1 56 ? 4.484 -12.633 11.852 1 91.88 56 ARG B CA 1
ATOM 2036 C C . ARG B 1 56 ? 3.004 -12.484 11.508 1 91.88 56 ARG B C 1
ATOM 2038 O O . ARG B 1 56 ? 2.145 -13.055 12.18 1 91.88 56 ARG B O 1
ATOM 2045 N N . TYR B 1 57 ? 2.711 -11.734 10.438 1 91.06 57 TYR B N 1
ATOM 2046 C CA . TYR B 1 57 ? 1.31 -11.484 10.117 1 91.06 57 TYR B CA 1
ATOM 2047 C C . TYR B 1 57 ? 0.896 -12.234 8.859 1 91.06 57 TYR B C 1
ATOM 2049 O O . TYR B 1 57 ? -0.285 -12.258 8.5 1 91.06 57 TYR B O 1
ATOM 2057 N N . ILE B 1 58 ? 1.833 -12.766 8.109 1 94.44 58 ILE B N 1
ATOM 2058 C CA . ILE B 1 58 ? 1.419 -13.523 6.938 1 94.44 58 ILE B CA 1
ATOM 2059 C C . ILE B 1 58 ? 0.896 -14.891 7.371 1 94.44 58 ILE B C 1
ATOM 2061 O O . ILE B 1 58 ? 1.191 -15.359 8.477 1 94.44 58 ILE B O 1
ATOM 2065 N N . SER B 1 59 ? 0.092 -15.5 6.484 1 96.69 59 SER B N 1
ATOM 2066 C CA . SER B 1 59 ? -0.585 -16.75 6.82 1 96.69 59 SER B CA 1
ATOM 2067 C C . SER B 1 59 ? -0.819 -17.594 5.582 1 96.69 59 SER B C 1
ATOM 2069 O O . SER B 1 59 ? 0.028 -17.656 4.688 1 96.69 59 SER B O 1
ATOM 2071 N N . THR B 1 60 ? -1.931 -18.438 5.598 1 98 60 THR B N 1
ATOM 2072 C CA . THR B 1 60 ? -1.994 -19.484 4.594 1 98 60 THR B CA 1
ATOM 2073 C C . THR B 1 60 ? -3.248 -19.344 3.736 1 98 60 THR B C 1
ATOM 2075 O O . THR B 1 60 ? -3.434 -20.094 2.77 1 98 60 THR B O 1
ATOM 2078 N N . LYS B 1 61 ? -4.098 -18.422 4.051 1 97.88 61 LYS B N 1
ATOM 2079 C CA . LYS B 1 61 ? -5.324 -18.25 3.279 1 97.88 61 LYS B CA 1
ATOM 2080 C C . LYS B 1 61 ? -5.52 -16.797 2.875 1 97.88 61 LYS B C 1
ATOM 2082 O O . LYS B 1 61 ? -5.469 -15.906 3.719 1 97.88 61 LYS B O 1
ATOM 2087 N N . TYR B 1 62 ? -5.758 -16.656 1.609 1 95.62 62 TYR B N 1
ATOM 2088 C CA . TYR B 1 62 ? -5.906 -15.312 1.063 1 95.62 62 TYR B CA 1
ATOM 2089 C C . TYR B 1 62 ? -7.047 -15.258 0.054 1 95.62 62 TYR B C 1
ATOM 2091 O O . TYR B 1 62 ? -7.34 -16.25 -0.614 1 95.62 62 TYR B O 1
ATOM 2099 N N . ILE B 1 63 ? -7.66 -14.078 -0.024 1 92.88 63 ILE B N 1
ATOM 2100 C CA . ILE B 1 63 ? -8.578 -13.711 -1.098 1 92.88 63 ILE B CA 1
ATOM 2101 C C . ILE B 1 63 ? -7.965 -12.594 -1.939 1 92.88 63 ILE B C 1
ATOM 2103 O O . ILE B 1 63 ? -7.578 -11.547 -1.409 1 92.88 63 ILE B O 1
ATOM 2107 N N . ILE B 1 64 ? -7.867 -12.805 -3.184 1 92.19 64 ILE B N 1
ATOM 2108 C CA . ILE B 1 64 ? -7.184 -11.875 -4.074 1 92.19 64 ILE B CA 1
ATOM 2109 C C . ILE B 1 64 ? -8.086 -10.672 -4.355 1 92.19 64 ILE B C 1
ATOM 2111 O O . ILE B 1 64 ? -9.289 -10.828 -4.578 1 92.19 64 ILE B O 1
ATOM 2115 N N . ALA B 1 65 ? -7.465 -9.539 -4.289 1 85.94 65 ALA B N 1
ATOM 2116 C CA . ALA B 1 65 ? -8.094 -8.289 -4.711 1 85.94 65 ALA B CA 1
ATOM 2117 C C . ALA B 1 65 ? -7.312 -7.637 -5.852 1 85.94 65 ALA B C 1
ATOM 2119 O O . ALA B 1 65 ? -6.129 -7.332 -5.703 1 85.94 65 ALA B O 1
ATOM 2120 N N . SER B 1 66 ? -7.863 -7.535 -6.996 1 80.88 66 SER B N 1
ATOM 2121 C CA . SER B 1 66 ? -7.305 -6.809 -8.133 1 80.88 66 SER B CA 1
ATOM 2122 C C . SER B 1 66 ? -8.32 -5.844 -8.727 1 80.88 66 SER B C 1
ATOM 2124 O O . SER B 1 66 ? -9.508 -5.895 -8.391 1 80.88 66 SER B O 1
ATOM 2126 N N . PHE B 1 67 ? -7.855 -4.875 -9.414 1 71 67 PHE B N 1
ATOM 2127 C CA . PHE B 1 67 ? -8.766 -3.902 -10.008 1 71 67 PHE B CA 1
ATOM 2128 C C . PHE B 1 67 ? -9.406 -4.457 -11.273 1 71 67 PHE B C 1
ATOM 2130 O O . PHE B 1 67 ? -8.828 -5.312 -11.945 1 71 67 PHE B O 1
ATOM 2137 N N . THR B 1 68 ? -10.594 -3.879 -11.367 1 66 68 THR B N 1
ATOM 2138 C CA . THR B 1 68 ? -11.266 -4.188 -12.625 1 66 68 THR B CA 1
ATOM 2139 C C . THR B 1 68 ? -10.445 -3.697 -13.812 1 66 68 THR B C 1
ATOM 2141 O O . THR B 1 68 ? -9.922 -2.582 -13.797 1 66 68 THR B O 1
ATOM 2144 N N . VAL B 1 69 ? -10.164 -4.492 -14.672 1 62.94 69 VAL B N 1
ATOM 2145 C CA . VAL B 1 69 ? -9.477 -4.113 -15.906 1 62.94 69 VAL B CA 1
ATOM 2146 C C . VAL B 1 69 ? -10.477 -3.539 -16.906 1 62.94 69 VAL B C 1
ATOM 2148 O O . VAL B 1 69 ? -11.336 -4.262 -17.406 1 62.94 69 VAL B O 1
ATOM 2151 N N . TRP B 1 70 ? -10.57 -2.275 -16.984 1 60.41 70 TRP B N 1
ATOM 2152 C CA . TRP B 1 70 ? -11.586 -1.607 -17.781 1 60.41 70 TRP B CA 1
ATOM 2153 C C . TRP B 1 70 ? -11.32 -1.798 -19.281 1 60.41 70 TRP B C 1
ATOM 2155 O O . TRP B 1 70 ? -12.25 -2.039 -20.047 1 60.41 70 TRP B O 1
ATOM 2165 N N . GLN B 1 71 ? -10.031 -1.473 -19.625 1 59.88 71 GLN B N 1
ATOM 2166 C CA . GLN B 1 71 ? -9.758 -1.644 -21.047 1 59.88 71 GLN B CA 1
ATOM 2167 C C . GLN B 1 71 ? -8.742 -2.762 -21.281 1 59.88 71 GLN B C 1
ATOM 2169 O O . GLN B 1 71 ? -7.734 -2.846 -20.578 1 59.88 71 GLN B O 1
ATOM 2174 N N . HIS B 1 72 ? -9.18 -3.535 -22.094 1 62.22 72 HIS B N 1
ATOM 2175 C CA . HIS B 1 72 ? -8.344 -4.695 -22.375 1 62.22 72 HIS B CA 1
ATOM 2176 C C . HIS B 1 72 ? -7.25 -4.355 -23.375 1 62.22 72 HIS B C 1
ATOM 2178 O O . HIS B 1 72 ? -7.535 -4.16 -24.562 1 62.22 72 HIS B O 1
ATOM 2184 N N . ARG B 1 73 ? -6.273 -3.877 -22.859 1 63.44 73 ARG B N 1
ATOM 2185 C CA . ARG B 1 73 ? -5.043 -3.82 -23.641 1 63.44 73 ARG B CA 1
ATOM 2186 C C . ARG B 1 73 ? -4.094 -4.953 -23.25 1 63.44 73 ARG B C 1
ATOM 2188 O O . ARG B 1 73 ? -4.254 -5.566 -22.188 1 63.44 73 ARG B O 1
ATOM 2195 N N . SER B 1 74 ? -3.242 -5.324 -24.156 1 63.91 74 SER B N 1
ATOM 2196 C CA . SER B 1 74 ? -2.295 -6.406 -23.906 1 63.91 74 SER B CA 1
ATOM 2197 C C . SER B 1 74 ? -1.544 -6.203 -22.594 1 63.91 74 SER B C 1
ATOM 2199 O O . SER B 1 74 ? -1.183 -7.168 -21.922 1 63.91 74 SER B O 1
ATOM 2201 N N . LEU B 1 75 ? -1.472 -4.98 -22.156 1 68.94 75 LEU B N 1
ATOM 2202 C CA . LEU B 1 75 ? -0.689 -4.695 -20.953 1 68.94 75 LEU B CA 1
ATOM 2203 C C . LEU B 1 75 ? -1.583 -4.637 -19.719 1 68.94 75 LEU B C 1
ATOM 2205 O O . LEU B 1 75 ? -1.09 -4.633 -18.594 1 68.94 75 LEU B O 1
ATOM 2209 N N . SER B 1 76 ? -2.844 -4.613 -19.984 1 75.44 76 SER B N 1
ATOM 2210 C CA . SER B 1 76 ? -3.783 -4.559 -18.875 1 75.44 76 SER B CA 1
ATOM 2211 C C . SER B 1 76 ? -3.979 -5.938 -18.25 1 75.44 76 SER B C 1
ATOM 2213 O O . SER B 1 76 ? -4.73 -6.762 -18.766 1 75.44 76 SER B O 1
ATOM 2215 N N . LYS B 1 77 ? -3.156 -6.242 -17.281 1 84.19 77 LYS B N 1
ATOM 2216 C CA . LYS B 1 77 ? -3.213 -7.559 -16.641 1 84.19 77 LYS B CA 1
ATOM 2217 C C . LYS B 1 77 ? -3.373 -7.441 -15.133 1 84.19 77 LYS B C 1
ATOM 2219 O O . LYS B 1 77 ? -2.83 -6.523 -14.516 1 84.19 77 LYS B O 1
ATOM 2224 N N . SER B 1 78 ? -4.164 -8.344 -14.633 1 88.94 78 SER B N 1
ATOM 2225 C CA . SER B 1 78 ? -4.141 -8.547 -13.188 1 88.94 78 SER B CA 1
ATOM 2226 C C . SER B 1 78 ? -2.98 -9.445 -12.773 1 88.94 78 SER B C 1
ATOM 2228 O O . SER B 1 78 ? -2.514 -10.266 -13.562 1 88.94 78 SER B O 1
ATOM 2230 N N . LEU B 1 79 ? -2.586 -9.266 -11.555 1 91.06 79 LEU B N 1
ATOM 2231 C CA . LEU B 1 79 ? -1.388 -9.945 -11.078 1 91.06 79 LEU B CA 1
ATOM 2232 C C . LEU B 1 79 ? -1.643 -10.617 -9.734 1 91.06 79 LEU B C 1
ATOM 2234 O O . LEU B 1 79 ? -2.293 -10.039 -8.859 1 91.06 79 LEU B O 1
ATOM 2238 N N . ILE B 1 80 ? -1.184 -11.805 -9.602 1 94.56 80 ILE B N 1
ATOM 2239 C CA . ILE B 1 80 ? -0.975 -12.477 -8.32 1 94.56 80 ILE B CA 1
ATOM 2240 C C . ILE B 1 80 ? 0.501 -12.828 -8.164 1 94.56 80 ILE B C 1
ATOM 2242 O O . ILE B 1 80 ? 1.097 -13.461 -9.039 1 94.56 80 ILE B O 1
ATOM 2246 N N . VAL B 1 81 ? 1.043 -12.414 -7.121 1 95.5 81 VAL B N 1
ATOM 2247 C CA . VAL B 1 81 ? 2.432 -12.75 -6.816 1 95.5 81 VAL B CA 1
ATOM 2248 C C . VAL B 1 81 ? 2.523 -13.359 -5.422 1 95.5 81 VAL B C 1
ATOM 2250 O O . VAL B 1 81 ? 2.006 -12.797 -4.453 1 95.5 81 VAL B O 1
ATOM 2253 N N . ILE B 1 82 ? 3.148 -14.492 -5.34 1 97.38 82 ILE B N 1
ATOM 2254 C CA . ILE B 1 82 ? 3.307 -15.211 -4.086 1 97.38 82 ILE B CA 1
ATOM 2255 C C . ILE B 1 82 ? 4.789 -15.359 -3.758 1 97.38 82 ILE B C 1
ATOM 2257 O O . ILE B 1 82 ? 5.602 -15.641 -4.645 1 97.38 82 ILE B O 1
ATOM 2261 N N . VAL B 1 83 ? 5.172 -15.195 -2.547 1 97 83 VAL B N 1
ATOM 2262 C CA . VAL B 1 83 ? 6.527 -15.453 -2.076 1 97 83 VAL B CA 1
ATOM 2263 C C . VAL B 1 83 ? 6.488 -16.422 -0.898 1 97 83 VAL B C 1
ATOM 2265 O O . VAL B 1 83 ? 5.703 -16.25 0.036 1 97 83 VAL B O 1
ATOM 2268 N N . SER B 1 84 ? 7.262 -17.438 -0.963 1 97.12 84 SER B N 1
ATOM 2269 C CA . SER B 1 84 ? 7.305 -18.453 0.091 1 97.12 84 SER B CA 1
ATOM 2270 C C . SER B 1 84 ? 8.414 -18.156 1.095 1 97.12 84 SER B C 1
ATOM 2272 O O . SER B 1 84 ? 9.508 -17.719 0.714 1 97.12 84 SER B O 1
ATOM 2274 N N . LEU B 1 85 ? 8.109 -18.344 2.338 1 91.88 85 LEU B N 1
ATOM 2275 C CA . LEU B 1 85 ? 9.086 -18.188 3.41 1 91.88 85 LEU B CA 1
ATOM 2276 C C . LEU B 1 85 ? 9.812 -19.5 3.672 1 91.88 85 LEU B C 1
ATOM 2278 O O . LEU B 1 85 ? 11.031 -19.516 3.836 1 91.88 85 LEU B O 1
ATOM 2282 N N . GLY B 1 86 ? 9.055 -20.547 3.744 1 86.81 86 GLY B N 1
ATOM 2283 C CA . GLY B 1 86 ? 9.633 -21.844 4.078 1 86.81 86 GLY B CA 1
ATOM 2284 C C . GLY B 1 86 ? 9.727 -22.781 2.889 1 86.81 86 GLY B C 1
ATOM 2285 O O . GLY B 1 86 ? 9.055 -22.578 1.877 1 86.81 86 GLY B O 1
ATOM 2286 N N . GLY B 1 87 ? 10.602 -23.688 3.047 1 88.31 87 GLY B N 1
ATOM 2287 C CA . GLY B 1 87 ? 10.719 -24.688 2.002 1 88.31 87 GLY B CA 1
ATOM 2288 C C . GLY B 1 87 ? 9.555 -25.672 1.984 1 88.31 87 GLY B C 1
ATOM 2289 O O . GLY B 1 87 ? 8.742 -25.688 2.91 1 88.31 87 GLY B O 1
ATOM 2290 N N . ASN B 1 88 ? 9.344 -26.375 0.833 1 95.19 88 ASN B N 1
ATOM 2291 C CA . ASN B 1 88 ? 8.32 -27.375 0.606 1 95.19 88 ASN B CA 1
ATOM 2292 C C . ASN B 1 88 ? 6.926 -26.844 0.911 1 95.19 88 ASN B C 1
ATOM 2294 O O . ASN B 1 88 ? 6.156 -27.469 1.639 1 95.19 88 ASN B O 1
ATOM 2298 N N . THR B 1 89 ? 6.711 -25.672 0.601 1 98 89 THR B N 1
ATOM 2299 C CA . THR B 1 89 ? 5.402 -25.062 0.762 1 98 89 THR B CA 1
ATOM 2300 C C . THR B 1 89 ? 4.48 -25.438 -0.396 1 98 89 THR B C 1
ATOM 2302 O O . THR B 1 89 ? 4.809 -25.188 -1.561 1 98 89 THR B O 1
ATOM 2305 N N . LYS B 1 90 ? 3.402 -26.078 -0.082 1 98.69 90 LYS B N 1
ATOM 2306 C CA . LYS B 1 90 ? 2.379 -26.375 -1.082 1 98.69 90 LYS B CA 1
ATOM 2307 C C . LYS B 1 90 ? 1.38 -25.219 -1.201 1 98.69 90 LYS B C 1
ATOM 2309 O O . LYS B 1 90 ? 0.784 -24.812 -0.205 1 98.69 90 LYS B O 1
ATOM 2314 N N . VAL B 1 91 ? 1.193 -24.703 -2.363 1 98.62 91 VAL B N 1
ATOM 2315 C CA . VAL B 1 91 ? 0.297 -23.578 -2.605 1 98.62 91 VAL B CA 1
ATOM 2316 C C . VAL B 1 91 ? -0.774 -23.984 -3.619 1 98.62 91 VAL B C 1
ATOM 2318 O O . VAL B 1 91 ? -0.471 -24.609 -4.637 1 98.62 91 VAL B O 1
ATOM 2321 N N . GLN B 1 92 ? -1.979 -23.641 -3.33 1 98.81 92 GLN B N 1
ATOM 2322 C CA . GLN B 1 92 ? -3.1 -23.797 -4.25 1 98.81 92 GLN B CA 1
ATOM 2323 C C . GLN B 1 92 ? -3.715 -22.438 -4.598 1 98.81 92 GLN B C 1
ATOM 2325 O O . GLN B 1 92 ? -4.043 -21.656 -3.707 1 98.81 92 GLN B O 1
ATOM 2330 N N . VAL B 1 93 ? -3.84 -22.203 -5.832 1 98.5 93 VAL B N 1
ATOM 2331 C CA . VAL B 1 93 ? -4.535 -21.016 -6.309 1 98.5 93 VAL B CA 1
ATOM 2332 C C . VAL B 1 93 ? -5.805 -21.422 -7.051 1 98.5 93 VAL B C 1
ATOM 2334 O O . VAL B 1 93 ? -5.742 -21.953 -8.164 1 98.5 93 VAL B O 1
ATOM 2337 N N . GLN B 1 94 ? -6.898 -21.188 -6.43 1 98.56 94 GLN B N 1
ATOM 2338 C CA . GLN B 1 94 ? -8.18 -21.391 -7.098 1 98.56 94 GLN B CA 1
ATOM 2339 C C . GLN B 1 94 ? -8.617 -20.125 -7.844 1 98.56 94 GLN B C 1
ATOM 2341 O O . GLN B 1 94 ? -8.977 -19.125 -7.223 1 98.56 94 GLN B O 1
ATOM 2346 N N . LEU B 1 95 ? -8.695 -20.266 -9.148 1 97.12 95 LEU B N 1
ATOM 2347 C CA . LEU B 1 95 ? -8.883 -19.078 -9.984 1 97.12 95 LEU B CA 1
ATOM 2348 C C . LEU B 1 95 ? -10.352 -18.672 -10.039 1 97.12 95 LEU B C 1
ATOM 2350 O O . LEU B 1 95 ? -11.234 -19.531 -10.148 1 97.12 95 LEU B O 1
ATOM 2354 N N . LYS B 1 96 ? -10.508 -17.391 -9.898 1 94.25 96 LYS B N 1
ATOM 2355 C CA . LYS B 1 96 ? -11.797 -16.766 -10.195 1 94.25 96 LYS B CA 1
ATOM 2356 C C . LYS B 1 96 ? -11.656 -15.727 -11.305 1 94.25 96 LYS B C 1
ATOM 2358 O O . LYS B 1 96 ? -10.844 -14.797 -11.195 1 94.25 96 LYS B O 1
ATOM 2363 N N . MET B 1 97 ? -12.398 -15.875 -12.375 1 91.06 97 MET B N 1
ATOM 2364 C CA . MET B 1 97 ? -12.367 -14.945 -13.492 1 91.06 97 MET B CA 1
ATOM 2365 C C . MET B 1 97 ? -13.633 -15.062 -14.336 1 91.06 97 MET B C 1
ATOM 2367 O O . MET B 1 97 ? -14.289 -16.109 -14.336 1 91.06 97 MET B O 1
ATOM 2371 N N . LYS B 1 98 ? -13.922 -13.992 -15.062 1 89 98 LYS B N 1
ATOM 2372 C CA . LYS B 1 98 ? -15.109 -14 -15.906 1 89 98 LYS B CA 1
ATOM 2373 C C . LYS B 1 98 ? -14.828 -14.656 -17.25 1 89 98 LYS B C 1
ATOM 2375 O O . LYS B 1 98 ? -15.711 -15.273 -17.844 1 89 98 LYS B O 1
ATOM 2380 N N . GLN B 1 99 ? -13.617 -14.484 -17.734 1 91 99 GLN B N 1
ATOM 2381 C CA . GLN B 1 99 ? -13.242 -15.008 -19.047 1 91 99 GLN B CA 1
ATOM 2382 C C . GLN B 1 99 ? -11.734 -15.234 -19.125 1 91 99 GLN B C 1
ATOM 2384 O O . GLN B 1 99 ? -10.984 -14.812 -18.25 1 91 99 GLN B O 1
ATOM 2389 N N . GLY B 1 100 ? -11.344 -16.016 -20.125 1 92.44 100 GLY B N 1
ATOM 2390 C CA . GLY B 1 100 ? -9.938 -16.234 -20.422 1 92.44 100 GLY B CA 1
ATOM 2391 C C . GLY B 1 100 ? -9.344 -17.406 -19.672 1 92.44 100 GLY B C 1
ATOM 2392 O O . GLY B 1 100 ? -10.078 -18.281 -19.203 1 92.44 100 GLY B O 1
ATOM 2393 N N . THR B 1 101 ? -7.938 -17.406 -19.766 1 95.75 101 THR B N 1
ATOM 2394 C CA . THR B 1 101 ? -7.184 -18.469 -19.094 1 95.75 101 THR B CA 1
ATOM 2395 C C . THR B 1 101 ? -5.895 -17.922 -18.484 1 95.75 101 THR B C 1
ATOM 2397 O O . THR B 1 101 ? -5.406 -16.875 -18.906 1 95.75 101 THR B O 1
ATOM 2400 N N . VAL B 1 102 ? -5.516 -18.594 -17.453 1 95.62 102 VAL B N 1
ATOM 2401 C CA . VAL B 1 102 ? -4.176 -18.375 -16.922 1 95.62 102 VAL B CA 1
ATOM 2402 C C . VAL B 1 102 ? -3.262 -19.531 -17.344 1 95.62 102 VAL B C 1
ATOM 2404 O O . VAL B 1 102 ? -3.629 -20.688 -17.219 1 95.62 102 VAL B O 1
ATOM 2407 N N . THR B 1 103 ? -2.146 -19.156 -17.922 1 95.31 103 THR B N 1
ATOM 2408 C CA . THR B 1 103 ? -1.188 -20.188 -18.328 1 95.31 103 THR B CA 1
ATOM 2409 C C . THR B 1 103 ? -0.102 -20.359 -17.266 1 95.31 103 THR B C 1
ATOM 2411 O O . THR B 1 103 ? 0.52 -19.375 -16.844 1 95.31 103 THR B O 1
ATOM 2414 N N . PHE B 1 104 ? 0.043 -21.641 -16.875 1 96 104 PHE B N 1
ATOM 2415 C CA . PHE B 1 104 ? 1.111 -21.984 -15.953 1 96 104 PHE B CA 1
ATOM 2416 C C . PHE B 1 104 ? 1.729 -23.328 -16.312 1 96 104 PHE B C 1
ATOM 2418 O O . PHE B 1 104 ? 1.019 -24.328 -16.453 1 96 104 PHE B O 1
ATOM 2425 N N . SER B 1 105 ? 3.09 -23.188 -16.469 1 95.12 105 SER B N 1
ATOM 2426 C CA . SER B 1 105 ? 3.852 -24.391 -16.797 1 95.12 105 SER B CA 1
ATOM 2427 C C . SER B 1 105 ? 3.266 -25.109 -18.016 1 95.12 105 SER B C 1
ATOM 2429 O O . SER B 1 105 ? 3.078 -26.328 -17.984 1 95.12 105 SER B O 1
ATOM 2431 N N . GLY B 1 106 ? 2.854 -24.328 -18.969 1 94.06 106 GLY B N 1
ATOM 2432 C CA . GLY B 1 106 ? 2.4 -24.859 -20.25 1 94.06 106 GLY B CA 1
ATOM 2433 C C . GLY B 1 106 ? 0.943 -25.281 -20.25 1 94.06 106 GLY B C 1
ATOM 2434 O O . GLY B 1 106 ? 0.403 -25.688 -21.281 1 94.06 106 GLY B O 1
ATOM 2435 N N . ARG B 1 107 ? 0.313 -25.188 -19.219 1 96.69 107 ARG B N 1
ATOM 2436 C CA . ARG B 1 107 ? -1.093 -25.562 -19.094 1 96.69 107 ARG B CA 1
ATOM 2437 C C . ARG B 1 107 ? -1.974 -24.328 -18.922 1 96.69 107 ARG B C 1
ATOM 2439 O O . ARG B 1 107 ? -1.603 -23.391 -18.219 1 96.69 107 ARG B O 1
ATOM 2446 N N . LYS B 1 108 ? -3.152 -24.406 -19.469 1 97.56 108 LYS B N 1
ATOM 2447 C CA . LYS B 1 108 ? -4.137 -23.344 -19.344 1 97.56 108 LYS B CA 1
ATOM 2448 C C . LYS B 1 108 ? -5.184 -23.688 -18.281 1 97.56 108 LYS B C 1
ATOM 2450 O O . LYS B 1 108 ? -5.691 -24.797 -18.25 1 97.56 108 LYS B O 1
ATOM 2455 N N . PHE B 1 109 ? -5.461 -22.781 -17.469 1 98.19 109 PHE B N 1
ATOM 2456 C CA . PHE B 1 109 ? -6.441 -22.938 -16.406 1 98.19 109 PHE B CA 1
ATOM 2457 C C . PHE B 1 109 ? -7.578 -21.938 -16.562 1 98.19 109 PHE B C 1
ATOM 2459 O O . PHE B 1 109 ? -7.348 -20.766 -16.906 1 98.19 109 PHE B O 1
ATOM 2466 N N . LYS B 1 110 ? -8.75 -22.391 -16.281 1 97.62 110 LYS B N 1
ATOM 2467 C CA . LYS B 1 110 ? -9.938 -21.562 -16.406 1 97.62 110 LYS B CA 1
ATOM 2468 C C . LYS B 1 110 ? -10.547 -21.266 -15.047 1 97.62 110 LYS B C 1
ATOM 2470 O O . LYS B 1 110 ? -10 -21.656 -14.016 1 97.62 110 LYS B O 1
ATOM 2475 N N . HIS B 1 111 ? -11.625 -20.469 -15.125 1 97.25 111 HIS B N 1
ATOM 2476 C CA . HIS B 1 111 ? -12.375 -20.125 -13.922 1 97.25 111 HIS B CA 1
ATOM 2477 C C . HIS B 1 111 ? -12.688 -21.375 -13.102 1 97.25 111 HIS B C 1
ATOM 2479 O O . HIS B 1 111 ? -13.156 -22.375 -13.641 1 97.25 111 HIS B O 1
ATOM 2485 N N . GLY B 1 112 ? -12.352 -21.266 -11.789 1 97.44 112 GLY B N 1
ATOM 2486 C CA . GLY B 1 112 ? -12.703 -22.344 -10.875 1 97.44 112 GLY B CA 1
ATOM 2487 C C . GLY B 1 112 ? -11.625 -23.406 -10.758 1 97.44 112 GLY B C 1
ATOM 2488 O O . GLY B 1 112 ? -11.625 -24.188 -9.805 1 97.44 112 GLY B O 1
ATOM 2489 N N . GLU B 1 113 ? -10.75 -23.484 -11.727 1 98.31 113 GLU B N 1
ATOM 2490 C CA . GLU B 1 113 ? -9.688 -24.484 -11.68 1 98.31 113 GLU B CA 1
ATOM 2491 C C . GLU B 1 113 ? -8.602 -24.094 -10.688 1 98.31 113 GLU B C 1
ATOM 2493 O O . GLU B 1 113 ? -8.492 -22.922 -10.297 1 98.31 113 GLU B O 1
ATOM 2498 N N . ILE B 1 114 ? -7.891 -25.125 -10.281 1 98.62 114 ILE B N 1
ATOM 2499 C CA . ILE B 1 114 ? -6.906 -24.938 -9.219 1 98.62 114 ILE B CA 1
ATOM 2500 C C . ILE B 1 114 ? -5.504 -25.172 -9.773 1 98.62 114 ILE B C 1
ATOM 2502 O O . ILE B 1 114 ? -5.234 -26.188 -10.406 1 98.62 114 ILE B O 1
ATOM 2506 N N . ILE B 1 115 ? -4.66 -24.234 -9.625 1 98.5 115 ILE B N 1
ATOM 2507 C CA . ILE B 1 115 ? -3.23 -24.391 -9.883 1 98.5 115 ILE B CA 1
ATOM 2508 C C . ILE B 1 115 ? -2.521 -24.859 -8.617 1 98.5 115 ILE B C 1
ATOM 2510 O O . ILE B 1 115 ? -2.596 -24.203 -7.578 1 98.5 115 ILE B O 1
ATOM 2514 N N . ASN B 1 116 ? -1.885 -25.984 -8.672 1 98.38 116 ASN B N 1
ATOM 2515 C CA . ASN B 1 116 ? -1.082 -26.531 -7.578 1 98.38 116 ASN B CA 1
ATOM 2516 C C . ASN B 1 116 ? 0.409 -26.297 -7.816 1 98.38 116 ASN B C 1
ATOM 2518 O O . ASN B 1 116 ? 0.933 -26.641 -8.875 1 98.38 116 ASN B O 1
ATOM 2522 N N . VAL B 1 117 ? 1.056 -25.781 -6.828 1 97.75 117 VAL B N 1
ATOM 2523 C CA . VAL B 1 117 ? 2.477 -25.484 -6.969 1 97.75 117 VAL B CA 1
ATOM 2524 C C . VAL B 1 117 ? 3.211 -25.828 -5.68 1 97.75 117 VAL B C 1
ATOM 2526 O O . VAL B 1 117 ? 2.697 -25.609 -4.582 1 97.75 117 VAL B O 1
ATOM 2529 N N . GLU B 1 118 ? 4.355 -26.438 -5.801 1 97.94 118 GLU B N 1
ATOM 2530 C CA . GLU B 1 118 ? 5.285 -26.594 -4.684 1 97.94 118 GLU B CA 1
ATOM 2531 C C . GLU B 1 118 ? 6.414 -25.578 -4.762 1 97.94 118 GLU B C 1
ATOM 2533 O O . GLU B 1 118 ? 7.07 -25.453 -5.797 1 97.94 118 GLU B O 1
ATOM 2538 N N . MET B 1 119 ? 6.605 -24.922 -3.68 1 97.38 119 MET B N 1
ATOM 2539 C CA . MET B 1 119 ? 7.602 -23.859 -3.678 1 97.38 119 MET B CA 1
ATOM 2540 C C . MET B 1 119 ? 8.641 -24.078 -2.586 1 97.38 119 MET B C 1
ATOM 2542 O O . MET B 1 119 ? 8.305 -24.469 -1.468 1 97.38 119 MET B O 1
ATOM 2546 N N . SER B 1 120 ? 9.914 -23.859 -2.922 1 97.06 120 SER B N 1
ATOM 2547 C CA . SER B 1 120 ? 10.992 -23.844 -1.94 1 97.06 120 SER B CA 1
ATOM 2548 C C . SER B 1 120 ? 11.094 -22.484 -1.254 1 97.06 120 SER B C 1
ATOM 2550 O O . SER B 1 120 ? 10.391 -21.547 -1.628 1 97.06 120 SER B O 1
ATOM 2552 N N . ALA B 1 121 ? 11.945 -22.453 -0.226 1 95.25 121 ALA B N 1
ATOM 2553 C CA . ALA B 1 121 ? 12.117 -21.203 0.51 1 95.25 121 ALA B CA 1
ATOM 2554 C C . ALA B 1 121 ? 12.562 -20.078 -0.418 1 95.25 121 ALA B C 1
ATOM 2556 O O . ALA B 1 121 ? 13.453 -20.266 -1.252 1 95.25 121 ALA B O 1
ATOM 2557 N N . PHE B 1 122 ? 11.844 -18.938 -0.317 1 94.25 122 PHE B N 1
ATOM 2558 C CA . PHE B 1 122 ? 12.172 -17.672 -0.958 1 94.25 122 PHE B CA 1
ATOM 2559 C C . PHE B 1 122 ? 11.914 -17.75 -2.459 1 94.25 122 PHE B C 1
ATOM 2561 O O . PHE B 1 122 ? 12.352 -16.859 -3.209 1 94.25 122 PHE B O 1
ATOM 2568 N N . GLN B 1 123 ? 11.227 -18.766 -2.928 1 96.38 123 GLN B N 1
ATOM 2569 C CA . GLN B 1 123 ? 10.758 -18.766 -4.309 1 96.38 123 GLN B CA 1
ATOM 2570 C C . GLN B 1 123 ? 9.555 -17.844 -4.473 1 96.38 123 GLN B C 1
ATOM 2572 O O . GLN B 1 123 ? 8.82 -17.594 -3.512 1 96.38 123 GLN B O 1
ATOM 2577 N N . THR B 1 124 ? 9.414 -17.344 -5.672 1 96.06 124 THR B N 1
ATOM 2578 C CA . THR B 1 124 ? 8.281 -16.516 -6.031 1 96.06 124 THR B CA 1
ATOM 2579 C C . THR B 1 124 ? 7.488 -17.141 -7.18 1 96.06 124 THR B C 1
ATOM 2581 O O . THR B 1 124 ? 8.055 -17.828 -8.023 1 96.06 124 THR B O 1
ATOM 2584 N N . LEU B 1 125 ? 6.238 -16.953 -7.121 1 96.44 125 LEU B N 1
ATOM 2585 C CA . LEU B 1 125 ? 5.332 -17.297 -8.211 1 96.44 125 LEU B CA 1
ATOM 2586 C C . LEU B 1 125 ? 4.578 -16.062 -8.703 1 96.44 125 LEU B C 1
ATOM 2588 O O . LEU B 1 125 ? 3.941 -15.359 -7.906 1 96.44 125 LEU B O 1
ATOM 2592 N N . GLN B 1 126 ? 4.641 -15.797 -9.93 1 95 126 GLN B N 1
ATOM 2593 C CA . GLN B 1 126 ? 3.828 -14.75 -10.531 1 95 126 GLN B CA 1
ATOM 2594 C C . GLN B 1 126 ? 2.854 -15.328 -11.555 1 95 126 GLN B C 1
ATOM 2596 O O . GLN B 1 126 ? 3.242 -16.125 -12.406 1 95 126 GLN B O 1
ATOM 2601 N N . LEU B 1 127 ? 1.632 -14.953 -11.367 1 94.62 127 LEU B N 1
ATOM 2602 C CA . LEU B 1 127 ? 0.576 -15.227 -12.336 1 94.62 127 LEU B CA 1
ATOM 2603 C C . LEU B 1 127 ? -0.027 -13.93 -12.867 1 94.62 127 LEU B C 1
ATOM 2605 O O . LEU B 1 127 ? -0.212 -12.969 -12.117 1 94.62 127 LEU B O 1
ATOM 2609 N N . SER B 1 128 ? -0.338 -13.906 -14.086 1 90.94 128 SER B N 1
ATOM 2610 C CA . SER B 1 128 ? -1.001 -12.742 -14.664 1 90.94 128 SER B CA 1
ATOM 2611 C C . SER B 1 128 ? -2.17 -13.156 -15.547 1 90.94 128 SER B C 1
ATOM 2613 O O . SER B 1 128 ? -2.232 -14.297 -16.016 1 90.94 128 SER B O 1
ATOM 2615 N N . HIS B 1 129 ? -3.027 -12.258 -15.672 1 90.5 129 HIS B N 1
ATOM 2616 C CA . HIS B 1 129 ? -4.242 -12.492 -16.453 1 90.5 129 HIS B CA 1
ATOM 2617 C C . HIS B 1 129 ? -4.766 -11.195 -17.062 1 90.5 129 HIS B C 1
ATOM 2619 O O . HIS B 1 129 ? -4.707 -10.141 -16.422 1 90.5 129 HIS B O 1
ATOM 2625 N N . ASN B 1 130 ? -5.32 -11.305 -18.234 1 86.06 130 ASN B N 1
ATOM 2626 C CA . ASN B 1 130 ? -5.766 -10.133 -18.984 1 86.06 130 ASN B CA 1
ATOM 2627 C C . ASN B 1 130 ? -7.039 -9.539 -18.375 1 86.06 130 ASN B C 1
ATOM 2629 O O . ASN B 1 130 ? -7.426 -8.422 -18.703 1 86.06 130 ASN B O 1
ATOM 2633 N N . TYR B 1 131 ? -7.676 -10.32 -17.531 1 86.69 131 TYR B N 1
ATOM 2634 C CA . TYR B 1 131 ? -8.883 -9.836 -16.875 1 86.69 131 TYR B CA 1
ATOM 2635 C C . TYR B 1 131 ? -8.734 -9.859 -15.359 1 86.69 131 TYR B C 1
ATOM 2637 O O . TYR B 1 131 ? -7.633 -10.055 -14.844 1 86.69 131 TYR B O 1
ATOM 2645 N N . ASP B 1 132 ? -9.805 -9.547 -14.719 1 87.25 132 ASP B N 1
ATOM 2646 C CA . ASP B 1 132 ? -9.805 -9.406 -13.266 1 87.25 132 ASP B CA 1
ATOM 2647 C C . ASP B 1 132 ? -9.727 -10.773 -12.578 1 87.25 132 ASP B C 1
ATOM 2649 O O . ASP B 1 132 ? -10.477 -11.688 -12.922 1 87.25 132 ASP B O 1
ATOM 2653 N N . LEU B 1 133 ? -8.852 -10.922 -11.594 1 90.56 133 LEU B N 1
ATOM 2654 C CA . LEU B 1 133 ? -8.688 -12.164 -10.844 1 90.56 133 LEU B CA 1
ATOM 2655 C C . LEU B 1 133 ? -9.234 -12.023 -9.422 1 90.56 133 LEU B C 1
ATOM 2657 O O . LEU B 1 133 ? -9.047 -12.906 -8.586 1 90.56 133 LEU B O 1
ATOM 2661 N N . SER B 1 134 ? -9.898 -10.914 -9.141 1 88.94 134 SER B N 1
ATOM 2662 C CA . SER B 1 134 ? -10.453 -10.695 -7.812 1 88.94 134 SER B CA 1
ATOM 2663 C C . SER B 1 134 ? -11.336 -11.859 -7.383 1 88.94 134 SER B C 1
ATOM 2665 O O . SER B 1 134 ? -12.125 -12.375 -8.18 1 88.94 134 SER B O 1
ATOM 2667 N N . GLY B 1 135 ? -11.18 -12.234 -6.117 1 90 135 GLY B N 1
ATOM 2668 C CA . GLY B 1 135 ? -11.984 -13.32 -5.574 1 90 135 GLY B CA 1
ATOM 2669 C C . GLY B 1 135 ? -11.297 -14.672 -5.645 1 90 135 GLY B C 1
ATOM 2670 O O . GLY B 1 135 ? -11.75 -15.641 -5.035 1 90 135 GLY B O 1
ATOM 2671 N N . SER B 1 136 ? -10.219 -14.773 -6.484 1 93.94 136 SER B N 1
ATOM 2672 C CA . SER B 1 136 ? -9.422 -15.992 -6.43 1 93.94 136 SER B CA 1
ATOM 2673 C C . SER B 1 136 ? -8.961 -16.281 -5.004 1 93.94 136 SER B C 1
ATOM 2675 O O . SER B 1 136 ? -8.727 -15.367 -4.219 1 93.94 136 SER B O 1
ATOM 2677 N N . LEU B 1 137 ? -8.828 -17.562 -4.738 1 96.56 137 LEU B N 1
ATOM 2678 C CA . LEU B 1 137 ? -8.453 -18 -3.396 1 96.56 137 LEU B CA 1
ATOM 2679 C C . LEU B 1 137 ? -7.07 -18.641 -3.402 1 96.56 137 LEU B C 1
ATOM 2681 O O . LEU B 1 137 ? -6.746 -19.422 -4.309 1 96.56 137 LEU B O 1
ATOM 2685 N N . ILE B 1 138 ? -6.293 -18.266 -2.475 1 97.81 138 ILE B N 1
ATOM 2686 C CA . ILE B 1 138 ? -4.996 -18.906 -2.287 1 97.81 138 ILE B CA 1
ATOM 2687 C C . ILE B 1 138 ? -4.969 -19.641 -0.944 1 97.81 138 ILE B C 1
ATOM 2689 O O . ILE B 1 138 ? -5.395 -19.094 0.074 1 97.81 138 ILE B O 1
ATOM 2693 N N . SER B 1 139 ? -4.535 -20.828 -0.944 1 98.62 139 SER B N 1
ATOM 2694 C CA . SER B 1 139 ? -4.246 -21.594 0.263 1 98.62 139 SER B CA 1
ATOM 2695 C C . SER B 1 139 ? -2.854 -22.219 0.202 1 98.62 139 SER B C 1
ATOM 2697 O O . SER B 1 139 ? -2.369 -22.562 -0.878 1 98.62 139 SER B O 1
ATOM 2699 N N . SER B 1 140 ? -2.242 -22.328 1.349 1 98.56 140 SER B N 1
ATOM 2700 C CA . SER B 1 140 ? -0.902 -22.891 1.387 1 98.56 140 SER B CA 1
ATOM 2701 C C . SER B 1 140 ? -0.694 -23.734 2.646 1 98.56 140 SER B C 1
ATOM 2703 O O . SER B 1 140 ? -1.431 -23.578 3.625 1 98.56 140 SER B O 1
ATOM 2705 N N . SER B 1 141 ? 0.282 -24.609 2.625 1 98.62 141 SER B N 1
ATOM 2706 C CA . SER B 1 141 ? 0.594 -25.484 3.752 1 98.62 141 SER B CA 1
ATOM 2707 C C . SER B 1 141 ? 1.423 -24.75 4.805 1 98.62 141 SER B C 1
ATOM 2709 O O . SER B 1 141 ? 1.51 -25.188 5.949 1 98.62 141 SER B O 1
ATOM 2711 N N . LYS B 1 142 ? 2.174 -23.734 4.43 1 98.06 142 LYS B N 1
ATOM 2712 C CA . LYS B 1 142 ? 2.961 -22.859 5.297 1 98.06 142 LYS B CA 1
ATOM 2713 C C . LYS B 1 142 ? 2.689 -21.391 4.988 1 98.06 142 LYS B C 1
ATOM 2715 O O . LYS B 1 142 ? 2.162 -21.062 3.926 1 98.06 142 LYS B O 1
ATOM 2720 N N . PRO B 1 143 ? 3.002 -20.484 5.938 1 97.19 143 PRO B N 1
ATOM 2721 C CA . PRO B 1 143 ? 2.766 -19.062 5.676 1 97.19 143 PRO B CA 1
ATOM 2722 C C . PRO B 1 143 ? 3.484 -18.562 4.422 1 97.19 143 PRO B C 1
ATOM 2724 O O . PRO B 1 143 ? 4.621 -18.969 4.16 1 97.19 143 PRO B O 1
ATOM 2727 N N . ILE B 1 144 ? 2.787 -17.75 3.65 1 98 144 ILE B N 1
ATOM 2728 C CA . ILE B 1 144 ? 3.322 -17.141 2.432 1 98 144 ILE B CA 1
ATOM 2729 C C . ILE B 1 144 ? 2.973 -15.664 2.387 1 98 144 ILE B C 1
ATOM 2731 O O . ILE B 1 144 ? 2.041 -15.219 3.061 1 98 144 ILE B O 1
ATOM 2735 N N . GLY B 1 145 ? 3.811 -14.883 1.723 1 96.69 145 GLY B N 1
ATOM 2736 C CA . GLY B 1 145 ? 3.414 -13.539 1.34 1 96.69 145 GLY B CA 1
ATOM 2737 C C . GLY B 1 145 ? 2.686 -13.484 0.01 1 96.69 145 GLY B C 1
ATOM 2738 O O . GLY B 1 145 ? 3.014 -14.234 -0.914 1 96.69 145 GLY B O 1
ATOM 2739 N N . VAL B 1 146 ? 1.696 -12.609 -0.106 1 96 146 VAL B N 1
ATOM 2740 C CA . VAL B 1 146 ? 0.921 -12.492 -1.337 1 96 146 VAL B CA 1
ATOM 2741 C C . VAL B 1 146 ? 0.804 -11.016 -1.73 1 96 146 VAL B C 1
ATOM 2743 O O . VAL B 1 146 ? 0.462 -10.172 -0.9 1 96 146 VAL B O 1
ATOM 2746 N N . VAL B 1 147 ? 1.123 -10.703 -2.926 1 93.94 147 VAL B N 1
ATOM 2747 C CA . VAL B 1 147 ? 0.907 -9.391 -3.533 1 93.94 147 VAL B CA 1
ATOM 2748 C C . VAL B 1 147 ? -0.044 -9.523 -4.719 1 93.94 147 VAL B C 1
ATOM 2750 O O . VAL B 1 147 ? 0.049 -10.477 -5.496 1 93.94 147 VAL B O 1
ATOM 2753 N N . SER B 1 148 ? -0.933 -8.633 -4.82 1 91.94 148 SER B N 1
ATOM 2754 C CA . SER B 1 148 ? -1.842 -8.664 -5.961 1 91.94 148 SER B CA 1
ATOM 2755 C C . SER B 1 148 ? -2.094 -7.258 -6.5 1 91.94 148 SER B C 1
ATOM 2757 O O . SER B 1 148 ? -1.767 -6.266 -5.844 1 91.94 148 SER B O 1
ATOM 2759 N N . GLY B 1 149 ? -2.643 -7.238 -7.684 1 88.31 149 GLY B N 1
ATOM 2760 C CA . GLY B 1 149 ? -2.961 -5.965 -8.312 1 88.31 149 GLY B CA 1
ATOM 2761 C C . GLY B 1 149 ? -3.016 -6.047 -9.828 1 88.31 149 GLY B C 1
ATOM 2762 O O . GLY B 1 149 ? -3.512 -7.027 -10.383 1 88.31 149 GLY B O 1
ATOM 2763 N N . ASN B 1 150 ? -2.643 -4.902 -10.383 1 83.88 150 ASN B N 1
ATOM 2764 C CA . ASN B 1 150 ? -2.68 -4.793 -11.836 1 83.88 150 ASN B CA 1
ATOM 2765 C C . ASN B 1 150 ? -1.359 -4.266 -12.391 1 83.88 150 ASN B C 1
ATOM 2767 O O . ASN B 1 150 ? -0.76 -3.354 -11.82 1 83.88 150 ASN B O 1
ATOM 2771 N N . LYS B 1 151 ? -0.934 -4.914 -13.445 1 78.88 151 LYS B N 1
ATOM 2772 C CA . LYS B 1 151 ? 0.215 -4.387 -14.172 1 78.88 151 LYS B CA 1
ATOM 2773 C C . LYS B 1 151 ? -0.116 -3.043 -14.82 1 78.88 151 LYS B C 1
ATOM 2775 O O . LYS B 1 151 ? 0.647 -2.082 -14.695 1 78.88 151 LYS B O 1
ATOM 2780 N N . CYS B 1 152 ? -1.121 -2.996 -15.523 1 74.94 152 CYS B N 1
ATOM 2781 C CA . CYS B 1 152 ? -1.646 -1.806 -16.172 1 74.94 152 CYS B CA 1
ATOM 2782 C C . CYS B 1 152 ? -3.17 -1.826 -16.219 1 74.94 152 CYS B C 1
ATOM 2784 O O . CYS B 1 152 ? -3.771 -2.787 -16.688 1 74.94 152 CYS B O 1
ATOM 2786 N N . ASN B 1 153 ? -3.709 -0.805 -15.453 1 70.06 153 ASN B N 1
ATOM 2787 C CA . ASN B 1 153 ? -5.156 -0.632 -15.531 1 70.06 153 ASN B CA 1
ATOM 2788 C C . ASN B 1 153 ? -5.523 0.718 -16.141 1 70.06 153 ASN B C 1
ATOM 2790 O O . ASN B 1 153 ? -4.895 1.733 -15.836 1 70.06 153 ASN B O 1
ATOM 2794 N N . SER B 1 154 ? -6.234 0.683 -17.234 1 64.19 154 SER B N 1
ATOM 2795 C CA . SER B 1 154 ? -6.605 1.938 -17.891 1 64.19 154 SER B CA 1
ATOM 2796 C C . SER B 1 154 ? -7.977 2.416 -17.422 1 64.19 154 SER B C 1
ATOM 2798 O O . SER B 1 154 ? -9 1.988 -17.938 1 64.19 154 SER B O 1
ATOM 2800 N N . ILE B 1 155 ? -8.031 3.078 -16.266 1 57.84 155 ILE B N 1
ATOM 2801 C CA . ILE B 1 155 ? -9.297 3.668 -15.836 1 57.84 155 ILE B CA 1
ATOM 2802 C C . ILE B 1 155 ? -9.781 4.668 -16.875 1 57.84 155 ILE B C 1
ATOM 2804 O O . ILE B 1 155 ? -10.977 4.73 -17.188 1 57.84 155 ILE B O 1
ATOM 2808 N N . THR B 1 156 ? -8.875 5.566 -17.328 1 54.47 156 THR B N 1
ATOM 2809 C CA . THR B 1 156 ? -9.164 6.453 -18.453 1 54.47 156 THR B CA 1
ATOM 2810 C C . THR B 1 156 ? -8.305 6.098 -19.656 1 54.47 156 THR B C 1
ATOM 2812 O O . THR B 1 156 ? -7.215 5.547 -19.516 1 54.47 156 THR B O 1
ATOM 2815 N N . HIS B 1 157 ? -8.836 6.289 -20.766 1 52.94 157 HIS B N 1
ATOM 2816 C CA . HIS B 1 157 ? -8.273 5.973 -22.078 1 52.94 157 HIS B CA 1
ATOM 2817 C C . HIS B 1 157 ? -6.859 6.527 -22.219 1 52.94 157 HIS B C 1
ATOM 2819 O O . HIS B 1 157 ? -6.566 7.621 -21.734 1 52.94 157 HIS B O 1
ATOM 2825 N N . TYR B 1 158 ? -5.73 5.645 -22.109 1 55.97 158 TYR B N 1
ATOM 2826 C CA . TYR B 1 158 ? -4.406 5.871 -22.688 1 55.97 158 TYR B CA 1
ATOM 2827 C C . TYR B 1 158 ? -3.326 5.766 -21.609 1 55.97 158 TYR B C 1
ATOM 2829 O O . TYR B 1 158 ? -2.133 5.766 -21.922 1 55.97 158 TYR B O 1
ATOM 2837 N N . ARG B 1 159 ? -3.906 5.645 -20.344 1 60.62 159 ARG B N 1
ATOM 2838 C CA . ARG B 1 159 ? -2.814 5.621 -19.375 1 60.62 159 ARG B CA 1
ATOM 2839 C C . ARG B 1 159 ? -2.816 4.32 -18.594 1 60.62 159 ARG B C 1
ATOM 2841 O O . ARG B 1 159 ? -3.877 3.756 -18.312 1 60.62 159 ARG B O 1
ATOM 2848 N N . CYS B 1 160 ? -1.663 3.859 -18.328 1 69.12 160 CYS B N 1
ATOM 2849 C CA . CYS B 1 160 ? -1.452 2.646 -17.547 1 69.12 160 CYS B CA 1
ATOM 2850 C C . CYS B 1 160 ? -1.362 2.965 -16.062 1 69.12 160 CYS B C 1
ATOM 2852 O O . CYS B 1 160 ? -0.545 3.789 -15.648 1 69.12 160 CYS B O 1
ATOM 2854 N N . ASN B 1 161 ? -2.387 2.424 -15.328 1 70.81 161 ASN B N 1
ATOM 2855 C CA . ASN B 1 161 ? -2.309 2.512 -13.875 1 70.81 161 ASN B CA 1
ATOM 2856 C C . ASN B 1 161 ? -1.835 1.198 -13.258 1 70.81 161 ASN B C 1
ATOM 2858 O O . ASN B 1 161 ? -2.496 0.168 -13.398 1 70.81 161 ASN B O 1
ATOM 2862 N N . HIS B 1 162 ? -0.706 1.335 -12.664 1 77.12 162 HIS B N 1
ATOM 2863 C CA . HIS B 1 162 ? -0.13 0.197 -11.961 1 77.12 162 HIS B CA 1
ATOM 2864 C C . HIS B 1 162 ? -0.538 0.2 -10.484 1 77.12 162 HIS B C 1
ATOM 2866 O O . HIS B 1 162 ? -0.357 1.201 -9.789 1 77.12 162 HIS B O 1
ATOM 2872 N N . PHE B 1 163 ? -1.233 -0.87 -10.086 1 80.12 163 PHE B N 1
ATOM 2873 C CA . PHE B 1 163 ? -1.651 -0.985 -8.695 1 80.12 163 PHE B CA 1
ATOM 2874 C C . PHE B 1 163 ? -1.223 -2.326 -8.109 1 80.12 163 PHE B C 1
ATOM 2876 O O . PHE B 1 163 ? -1.527 -3.379 -8.672 1 80.12 163 PHE B O 1
ATOM 2883 N N . ILE B 1 164 ? -0.449 -2.223 -6.973 1 86.12 164 ILE B N 1
ATOM 2884 C CA . ILE B 1 164 ? -0.126 -3.451 -6.254 1 86.12 164 ILE B CA 1
ATOM 2885 C C . ILE B 1 164 ? -0.229 -3.211 -4.75 1 86.12 164 ILE B C 1
ATOM 2887 O O . ILE B 1 164 ? 0.066 -2.115 -4.27 1 86.12 164 ILE B O 1
ATOM 2891 N N . GLU B 1 165 ? -0.647 -4.219 -4.105 1 89.12 165 GLU B N 1
ATOM 2892 C CA . GLU B 1 165 ? -0.687 -4.207 -2.645 1 89.12 165 GLU B CA 1
ATOM 2893 C C . GLU B 1 165 ? -0.356 -5.582 -2.072 1 89.12 165 GLU B C 1
ATOM 2895 O O . GLU B 1 165 ? -0.693 -6.605 -2.67 1 89.12 165 GLU B O 1
ATOM 2900 N N . MET B 1 166 ? 0.406 -5.594 -1.024 1 91.75 166 MET B N 1
ATOM 2901 C CA . MET B 1 166 ? 0.515 -6.844 -0.275 1 91.75 166 MET B CA 1
ATOM 2902 C C . MET B 1 166 ? -0.769 -7.125 0.498 1 91.75 166 MET B C 1
ATOM 2904 O O . MET B 1 166 ? -1.241 -6.277 1.257 1 91.75 166 MET B O 1
ATOM 2908 N N . ILE B 1 167 ? -1.24 -8.32 0.287 1 91.38 167 ILE B N 1
ATOM 2909 C CA . ILE B 1 167 ? -2.584 -8.688 0.725 1 91.38 167 ILE B CA 1
ATOM 2910 C C . ILE B 1 167 ? -2.52 -9.312 2.117 1 91.38 167 ILE B C 1
ATOM 2912 O O . ILE B 1 167 ? -1.651 -10.141 2.391 1 91.38 167 ILE B O 1
ATOM 2916 N N . LEU B 1 168 ? -3.486 -8.883 2.955 1 90.75 168 LEU B N 1
ATOM 2917 C CA . LEU B 1 168 ? -3.619 -9.523 4.258 1 90.75 168 LEU B CA 1
ATOM 2918 C C . LEU B 1 168 ? -4.281 -10.891 4.129 1 90.75 168 LEU B C 1
ATOM 2920 O O . LEU B 1 168 ? -5.215 -11.055 3.342 1 90.75 168 LEU B O 1
ATOM 2924 N N . PRO B 1 169 ? -3.812 -11.789 4.922 1 94.81 169 PRO B N 1
ATOM 2925 C CA . PRO B 1 169 ? -4.527 -13.07 4.941 1 94.81 169 PRO B CA 1
ATOM 2926 C C . PRO B 1 169 ? -5.918 -12.953 5.559 1 94.81 169 PRO B C 1
ATOM 2928 O O . PRO B 1 169 ? -6.211 -11.984 6.262 1 94.81 169 PRO B O 1
ATOM 2931 N N . VAL B 1 170 ? -6.703 -13.906 5.324 1 93.06 170 VAL B N 1
ATOM 2932 C CA . VAL B 1 170 ? -8.109 -13.883 5.703 1 93.06 170 VAL B CA 1
ATOM 2933 C C . VAL B 1 170 ? -8.242 -13.711 7.215 1 93.06 170 VAL B C 1
ATOM 2935 O O . VAL B 1 170 ? -9.18 -13.07 7.695 1 93.06 170 VAL B O 1
ATOM 2938 N N . ASP B 1 171 ? -7.332 -14.211 7.973 1 93.12 171 ASP B N 1
ATOM 2939 C CA . ASP B 1 171 ? -7.43 -14.188 9.43 1 93.12 171 ASP B CA 1
ATOM 2940 C C . ASP B 1 171 ? -7 -12.828 9.984 1 93.12 171 ASP B C 1
ATOM 2942 O O . ASP B 1 171 ? -7.062 -12.602 11.195 1 93.12 171 ASP B O 1
ATOM 2946 N N . GLN B 1 172 ? -6.57 -11.961 9.078 1 88.75 172 GLN B N 1
ATOM 2947 C CA . GLN B 1 172 ? -6.176 -10.625 9.523 1 88.75 172 GLN B CA 1
ATOM 2948 C C . GLN B 1 172 ? -7.156 -9.57 9.016 1 88.75 172 GLN B C 1
ATOM 2950 O O . GLN B 1 172 ? -6.926 -8.367 9.188 1 88.75 172 GLN B O 1
ATOM 2955 N N . LEU B 1 173 ? -8.242 -10 8.328 1 89.31 173 LEU B N 1
ATOM 2956 C CA . LEU B 1 173 ? -9.305 -9.086 7.922 1 89.31 173 LEU B CA 1
ATOM 2957 C C . LEU B 1 173 ? -10.07 -8.57 9.133 1 89.31 173 LEU B C 1
ATOM 2959 O O . LEU B 1 173 ? -9.992 -9.156 10.219 1 89.31 173 LEU B O 1
ATOM 2963 N N . ASP B 1 174 ? -10.688 -7.414 8.961 1 91.75 174 ASP B N 1
ATOM 2964 C CA . ASP B 1 174 ? -11.344 -6.789 10.102 1 91.75 174 ASP B CA 1
ATOM 2965 C C . ASP B 1 174 ? -12.641 -6.105 9.68 1 91.75 174 ASP B C 1
ATOM 2967 O O . ASP B 1 174 ? -13.008 -6.129 8.5 1 91.75 174 ASP B O 1
ATOM 2971 N N . ASN B 1 175 ? -13.367 -5.516 10.625 1 91.94 175 ASN B N 1
ATOM 2972 C CA . ASN B 1 175 ? -14.703 -5.008 10.352 1 91.94 175 ASN B CA 1
ATOM 2973 C C . ASN B 1 175 ? -14.758 -3.484 10.422 1 91.94 175 ASN B C 1
ATOM 2975 O O . ASN B 1 175 ? -15.758 -2.873 10.047 1 91.94 175 ASN B O 1
ATOM 2979 N N . GLU B 1 176 ? -13.672 -2.908 10.836 1 93.19 176 GLU B N 1
ATOM 2980 C CA . GLU B 1 176 ? -13.758 -1.468 11.062 1 93.19 176 GLU B CA 1
ATOM 2981 C C . GLU B 1 176 ? -12.461 -0.77 10.664 1 93.19 176 GLU B C 1
ATOM 2983 O O . GLU B 1 176 ? -11.375 -1.226 11.023 1 93.19 176 GLU B O 1
ATOM 2988 N N . PHE B 1 177 ? -12.602 0.319 9.93 1 92.94 177 PHE B N 1
ATOM 2989 C CA . PHE B 1 177 ? -11.484 1.102 9.406 1 92.94 177 PHE B CA 1
ATOM 2990 C C . PHE B 1 177 ? -11.797 2.592 9.461 1 92.94 177 PHE B C 1
ATOM 2992 O O . PHE B 1 177 ? -12.969 2.988 9.461 1 92.94 177 PHE B O 1
ATOM 2999 N N . ILE B 1 178 ? -10.742 3.369 9.5 1 89.25 178 ILE B N 1
ATOM 3000 C CA . ILE B 1 178 ? -10.828 4.812 9.305 1 89.2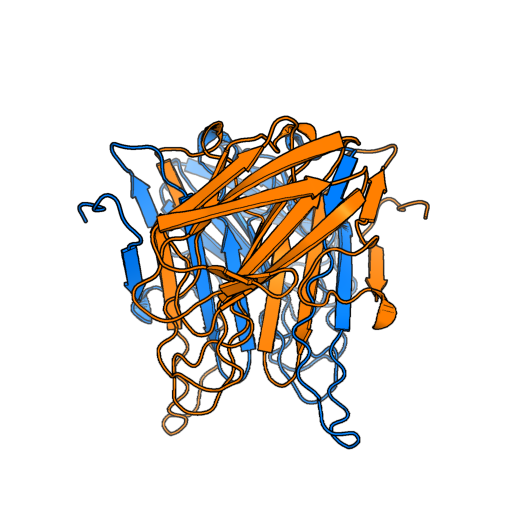5 178 ILE B CA 1
ATOM 3001 C C . ILE B 1 178 ? -9.727 5.27 8.352 1 89.25 178 ILE B C 1
ATOM 3003 O O . ILE B 1 178 ? -8.562 4.914 8.516 1 89.25 178 ILE B O 1
ATOM 3007 N N . ILE B 1 179 ? -10.148 5.953 7.246 1 88.19 179 ILE B N 1
ATOM 3008 C CA . ILE B 1 179 ? -9.141 6.367 6.27 1 88.19 179 ILE B CA 1
ATOM 3009 C C . ILE B 1 179 ? -9.375 7.824 5.879 1 88.19 179 ILE B C 1
ATOM 3011 O O . ILE B 1 179 ? -10.5 8.32 5.93 1 88.19 179 ILE B O 1
ATOM 3015 N N . PRO B 1 180 ? -8.266 8.516 5.57 1 82.81 180 PRO B N 1
ATOM 3016 C CA . PRO B 1 180 ? -8.406 9.82 4.93 1 82.81 180 PRO B CA 1
ATOM 3017 C C . PRO B 1 180 ? -8.398 9.734 3.404 1 82.81 180 PRO B C 1
ATOM 3019 O O . PRO B 1 180 ? -7.922 8.75 2.84 1 82.81 180 PRO B O 1
ATOM 3022 N N . ILE B 1 181 ? -9.047 10.672 2.785 1 73.56 181 ILE B N 1
ATOM 3023 C CA . ILE B 1 181 ? -8.969 10.766 1.332 1 73.56 181 ILE B CA 1
ATOM 3024 C C . ILE B 1 181 ? -7.953 11.844 0.938 1 73.56 181 ILE B C 1
ATOM 3026 O O . ILE B 1 181 ? -8.172 13.031 1.187 1 73.56 181 ILE B O 1
ATOM 3030 N N . ILE B 1 182 ? -6.871 11.312 0.417 1 67.69 182 ILE B N 1
ATOM 3031 C CA . ILE B 1 182 ? -5.742 12.203 0.162 1 67.69 182 ILE B CA 1
ATOM 3032 C C . ILE B 1 182 ? -5.938 12.906 -1.18 1 67.69 182 ILE B C 1
ATOM 3034 O O . ILE B 1 182 ? -6.504 12.336 -2.113 1 67.69 182 ILE B O 1
ATOM 3038 N N . GLN B 1 183 ? -5.91 14.195 -1.228 1 61.12 183 GLN B N 1
ATOM 3039 C CA . GLN B 1 183 ? -5.93 14.938 -2.484 1 61.12 183 GLN B CA 1
ATOM 3040 C C . GLN B 1 183 ? -4.527 15.406 -2.865 1 61.12 183 GLN B C 1
ATOM 3042 O O . GLN B 1 183 ? -3.766 15.859 -2.006 1 61.12 183 GLN B O 1
ATOM 3047 N N . THR B 1 184 ? -4.086 15.047 -4.078 1 56.09 184 THR B N 1
ATOM 3048 C CA . THR B 1 184 ? -2.85 15.688 -4.516 1 56.09 184 THR B CA 1
ATOM 3049 C C . THR B 1 184 ? -3.15 16.969 -5.293 1 56.09 184 THR B C 1
ATOM 3051 O O . THR B 1 184 ? -2.236 17.719 -5.645 1 56.09 184 THR B O 1
ATOM 3054 N N . ARG B 1 185 ? -4.348 17.75 -5.023 1 52.38 185 ARG B N 1
ATOM 3055 C CA . ARG B 1 185 ? -4.926 18.891 -5.715 1 52.38 185 ARG B CA 1
ATOM 3056 C C . ARG B 1 185 ? -4.121 19.25 -6.965 1 52.38 185 ARG B C 1
ATOM 3058 O O . ARG B 1 185 ? -3.373 20.219 -6.977 1 52.38 185 ARG B O 1
ATOM 3065 N N . GLN B 1 186 ? -3.602 18.312 -7.684 1 50.16 186 GLN B N 1
ATOM 3066 C CA . GLN B 1 186 ? -3.014 18.953 -8.859 1 50.16 186 GLN B CA 1
ATOM 3067 C C . GLN B 1 186 ? -4.094 19.516 -9.781 1 50.16 186 GLN B C 1
ATOM 3069 O O . GLN B 1 186 ? -5.102 18.844 -10.039 1 50.16 186 GLN B O 1
ATOM 3074 N N . LYS B 1 187 ? -4.285 20.969 -9.578 1 42.06 187 LYS B N 1
ATOM 3075 C CA . LYS B 1 187 ? -5.098 21.594 -10.609 1 42.06 187 LYS B CA 1
ATOM 3076 C C . LYS B 1 187 ? -4.867 20.953 -11.969 1 42.06 187 LYS B C 1
ATOM 3078 O O . LYS B 1 187 ? -3.744 20.953 -12.484 1 42.06 187 LYS B O 1
ATOM 3083 N N . VAL B 1 188 ? -5.527 19.969 -12.203 1 40 188 VAL B N 1
ATOM 3084 C CA . VAL B 1 188 ? -5.453 19.484 -13.578 1 40 188 VAL B CA 1
ATOM 3085 C C . VAL B 1 188 ? -6.141 20.484 -14.508 1 40 188 VAL B C 1
ATOM 3087 O O . VAL B 1 188 ? -7.215 21 -14.188 1 40 188 VAL B O 1
ATOM 3090 N N . PRO B 1 189 ? -5.473 21.125 -15.352 1 37.28 189 PRO B N 1
ATOM 3091 C CA . PRO B 1 189 ? -6.199 21.938 -16.328 1 37.28 189 PRO B CA 1
ATOM 3092 C C . PRO B 1 189 ? -7.496 21.281 -16.797 1 37.28 189 PRO B C 1
ATOM 3094 O O . PRO B 1 189 ? -7.613 20.062 -16.781 1 37.28 189 PRO B O 1
ATOM 3097 N N . SER B 1 190 ? -8.57 22.188 -16.922 1 37.38 190 SER B N 1
ATOM 3098 C CA . SER B 1 190 ? -9.898 21.875 -17.422 1 37.38 190 SER B CA 1
ATOM 3099 C C . SER B 1 190 ? -9.844 20.781 -18.469 1 37.38 190 SER B C 1
ATOM 3101 O O . SER B 1 190 ? -10.781 19.984 -18.594 1 37.38 190 SER B O 1
ATOM 3103 N N . ASP B 1 191 ? -9.047 21.016 -19.391 1 34.16 191 ASP B N 1
ATOM 3104 C CA . ASP B 1 191 ? -9.047 20.188 -20.594 1 34.16 191 ASP B CA 1
ATOM 3105 C C . ASP B 1 191 ? -8.453 18.812 -20.312 1 34.16 191 ASP B C 1
ATOM 3107 O O . ASP B 1 191 ? -8.305 17.984 -21.219 1 34.16 191 ASP B O 1
ATOM 3111 N N . CYS B 1 192 ? -7.68 18.828 -19.422 1 34.31 192 CYS B N 1
ATOM 3112 C CA . CYS B 1 192 ? -7.074 17.5 -19.266 1 34.31 192 CYS B CA 1
ATOM 3113 C C . CYS B 1 192 ? -8.055 16.516 -18.641 1 34.31 192 CYS B C 1
ATOM 3115 O O . CYS B 1 192 ? -8.641 16.797 -17.594 1 34.31 192 CYS B O 1
ATOM 3117 N N . TYR B 1 193 ? -8.781 15.852 -19.281 1 37.19 193 TYR B N 1
ATOM 3118 C CA . TYR B 1 193 ? -9.648 14.695 -19.062 1 37.19 193 TYR B CA 1
ATOM 3119 C C . TYR B 1 193 ? -9.203 13.883 -17.859 1 37.19 193 TYR B C 1
ATOM 3121 O O . TYR B 1 193 ? -9.758 12.828 -17.562 1 37.19 193 TYR B O 1
ATOM 3129 N N . LEU B 1 194 ? -7.984 14.266 -17.234 1 48.28 194 LEU B N 1
ATOM 3130 C CA . LEU B 1 194 ? -7.289 13.312 -16.375 1 48.28 194 LEU B CA 1
ATOM 3131 C C . LEU B 1 194 ? -7.578 13.594 -14.914 1 48.28 194 LEU B C 1
ATOM 3133 O O . LEU B 1 194 ? -6.805 14.289 -14.242 1 48.28 194 LEU B O 1
ATOM 3137 N N . GLN B 1 195 ? -8.891 13.602 -14.648 1 52.5 195 GLN B N 1
ATOM 3138 C CA . GLN B 1 195 ? -9.445 13.914 -13.336 1 52.5 195 GLN B CA 1
ATOM 3139 C C . GLN B 1 195 ? -8.859 13 -12.258 1 52.5 195 GLN B C 1
ATOM 3141 O O . GLN B 1 195 ? -8.719 11.797 -12.469 1 52.5 195 GLN B O 1
ATOM 3146 N N . GLU B 1 196 ? -8.273 13.641 -11.305 1 66.62 196 GLU B N 1
ATOM 3147 C CA . GLU B 1 196 ? -7.863 12.922 -10.094 1 66.62 196 GLU B CA 1
ATOM 3148 C C . GLU B 1 196 ? -9.016 12.125 -9.5 1 66.62 196 GLU B C 1
ATOM 3150 O O . GLU B 1 196 ? -10.148 12.609 -9.445 1 66.62 196 GLU B O 1
ATOM 3155 N N . GLN B 1 197 ? -8.867 10.844 -9.422 1 68 197 GLN B N 1
ATOM 3156 C CA . GLN B 1 197 ? -9.883 9.969 -8.844 1 68 197 GLN B CA 1
ATOM 3157 C C . GLN B 1 197 ? -9.344 9.242 -7.617 1 68 197 GLN B C 1
ATOM 3159 O O . GLN B 1 197 ? -8.148 8.938 -7.539 1 68 197 GLN B O 1
ATOM 3164 N N . PHE B 1 198 ? -10.195 9.148 -6.637 1 75.19 198 PHE B N 1
ATOM 3165 C CA . PHE B 1 198 ? -9.945 8.266 -5.504 1 75.19 198 PHE B CA 1
ATOM 3166 C C . PHE B 1 198 ? -10.961 7.129 -5.469 1 75.19 198 PHE B C 1
ATOM 3168 O O . PHE B 1 198 ? -12.172 7.371 -5.504 1 75.19 198 PHE B O 1
ATOM 3175 N N . ILE B 1 199 ? -10.445 5.93 -5.477 1 68.88 199 ILE B N 1
ATOM 3176 C CA . ILE B 1 199 ? -11.273 4.73 -5.516 1 68.88 199 ILE B CA 1
ATOM 3177 C C . ILE B 1 199 ? -11.07 3.922 -4.234 1 68.88 199 ILE B C 1
ATOM 3179 O O . ILE B 1 199 ? -9.938 3.664 -3.826 1 68.88 199 ILE B O 1
ATOM 3183 N N . LEU B 1 200 ? -12.188 3.631 -3.586 1 77.56 200 LEU B N 1
ATOM 3184 C CA . LEU B 1 200 ? -12.18 2.695 -2.467 1 77.56 200 LEU B CA 1
ATOM 3185 C C . LEU B 1 200 ? -12.602 1.301 -2.918 1 77.56 200 LEU B C 1
ATOM 3187 O O . LEU B 1 200 ? -13.609 1.146 -3.609 1 77.56 200 LEU B O 1
ATOM 3191 N N . MET B 1 201 ? -11.758 0.366 -2.592 1 75.81 201 MET B N 1
ATOM 3192 C CA . MET B 1 201 ? -12.062 -1.021 -2.934 1 75.81 201 MET B CA 1
ATOM 3193 C C . MET B 1 201 ? -12.141 -1.885 -1.679 1 75.81 201 MET B C 1
ATOM 3195 O O . MET B 1 201 ? -11.336 -1.726 -0.757 1 75.81 201 MET B O 1
ATOM 3199 N N . PHE B 1 202 ? -13.188 -2.764 -1.623 1 78.44 202 PHE B N 1
ATOM 3200 C CA . PHE B 1 202 ? -13.375 -3.705 -0.526 1 78.44 202 PHE B CA 1
ATOM 3201 C C . PHE B 1 202 ? -13.445 -5.137 -1.046 1 78.44 202 PHE B C 1
ATOM 3203 O O . PHE B 1 202 ? -14.031 -5.391 -2.1 1 78.44 202 PHE B O 1
ATOM 3210 N N . THR B 1 203 ? -12.734 -5.938 -0.45 1 74.56 203 THR B N 1
ATOM 3211 C CA . THR B 1 203 ? -12.875 -7.355 -0.758 1 74.56 203 THR B CA 1
ATOM 3212 C C . THR B 1 203 ? -13.164 -8.156 0.506 1 74.56 203 THR B C 1
ATOM 3214 O O . THR B 1 203 ? -12.766 -7.762 1.604 1 74.56 203 THR B O 1
#